Protein 6HOM (pdb70)

Sequence (595 aa):
GPHMLEREKIYQWINELSSPETRENALLELSKKRESVPDLAPMLWHSFGTIAALLQEIVNIYPSINPPTLTAHQSNRVCNALALLQCCVASHPETRSAFLAAHIPLFLYPFLHTVSKTRPFEYLRLTSLGVIGALVKTDEQEVINFLLTTEIIPLCLRIMESGSELSKTVATFILQKILLDDTGLAYICQTYERFSHVAMILGKMVLQLSKEPSARLLKHVVRCYLRLSDNPRAREALRQCLPDQLKDTTFAQVLKDDTTTKRWLAQLVKNLQEDDLGFDPFVETQKGLAELMENEVVQHMLEREKIYQWINELSSPETRENALLELSKKRESVPDLAPMLWHSFGTIAALLQEIVNIYPSINPPTLTAHQSNRVCNALALLQCCVASHPETRSAFLAAHIPLFLYPFLHTVSKTRPFEYLRLTSLGVIGALVKTDEQEVINFLLTTEIIPLCLRIMESGSELSKTVATFILQKILLDDTGLAYICQTYERFSHVAMILGKMVLQLSKEPSARLLKHVVRCYLRLSDNPRAREALRQCLPDQLKDTTFAQVLKDDTTTKRWLAQLVKNLQEDDDLGFDPFVETQKGLAELMENEVVQ

Organism: Homo sapiens (NCBI:txid9606)

Secondary structure (DSSP, 8-state):
-HHHHHHHHHHHHHHHTTSTTTHHHHHHHHHHTTTT-TTHHHHHHHSHHHHHHHHHHHHTTGGGTTTT---HHHHHHHHHHHHHHHHHHH-TTTHHHHHHTTGGGGGHHHHH----SHHHHHHHHHHHHHHHHHHHT--HHHHHHHHTTTHHHHHHHHHHHS-HHHHHHHHHHHHHHHHSHHHHHHHTSSHHHHHHHHHHHHHHHHHHHHS--HHHHHHHHHHHHHHTTSHHHHHHHHHH--HHHHSSTTTTTTSS-HHHHHHHHHHHHHHH-/---SS-HHHHHHHHHHHHHHTT---/-HHHHHHHHHHHHGGGSTTTHHHHHHHHHHTTTT-TTHHHHHHHSTTHHHHHHHHHHTTHHHHTTT---HHHHHHHHHHHHHHHHHHH-TTTHHHHHHTTGGGGGHHHHH----SHHHHHHHHHHHHHHHHHHTT--HHHHHHHHHTTHHHHHHHHHHHS-HHHHHHHHHHHHHHHHSHHHHHHHTSSHHHHHHHHHHHHHHHHHHHHS--HHHHHHHHHHHHHHTTSHHHHHHHHHHS-GGGTSSTTTTTTSS-HHHHHHHHHHHHHHH-/----SS-HHHHHHHHHHHHHHT-S--

GO terms:
  GO:0030014 CCR4-NOT complex (C, IDA)
  GO:0033147 negative regulation of intracellular estrogen receptor signaling pathway (P, IMP)
  GO:0005515 protein binding (F, IPI)
  GO:0007548 sex differentiation (P, TAS)
  GO:0005829 cytosol (C, TAS)
  GO:0042803 protein homodimerization activity (F, IDA)
  GO:0019904 protein domain specific binding (F, IPI)
  GO:0003713 transcription coactivator activity (F, IDA)
  GO:0032991 protein-containing complex (C, IDA)
  GO:0016020 membrane (C, HDA)
  GO:0045742 positive regulation of epidermal growth factor receptor signaling pathway (P, IMP)
  GO:0033138 positive regulation of peptidyl-serine phosphorylation (P, IMP)
  GO:0005154 epidermal growth factor receptor binding (F, IPI)
  GO:0019900 kinase binding (F, IPI)

Structure (mmCIF, N/CA/C/O backbone):
data_6HOM
#
_entry.id   6HOM
#
_cell.length_a   83.920
_cell.length_b   109.640
_cell.length_c   69.680
_cell.angle_alpha   90.00
_cell.angle_beta   90.00
_cell.angle_gamma   90.00
#
_symmetry.space_group_name_H-M   'P 21 21 2'
#
loop_
_entity.id
_entity.type
_entity.pdbx_description
1 polymer 'CCR4-NOT transcription complex subunit 9'
2 polymer 'CCR4-NOT transcription complex subunit 4, isoform L'
3 non-polymer 'SULFATE ION'
4 non-polymer 2-AMINO-2-HYDROXYMETHYL-PROPANE-1,3-DIOL
5 non-polymer GLYCEROL
6 water water
#
loop_
_atom_site.group_PDB
_atom_site.id
_atom_site.type_symbol
_atom_site.label_atom_id
_atom_site.label_alt_id
_atom_site.label_comp_id
_atom_site.label_asym_id
_atom_site.label_entity_id
_atom_site.label_seq_id
_atom_site.pdbx_PDB_ins_code
_atom_site.Cartn_x
_atom_site.Cartn_y
_atom_site.Cartn_z
_atom_site.occupancy
_atom_site.B_iso_or_equiv
_atom_site.auth_seq_id
_atom_site.auth_comp_id
_atom_site.auth_asym_id
_atom_site.auth_atom_id
_atom_site.pdbx_PDB_model_num
ATOM 1 N N . GLY A 1 1 ? 2.503 47.920 42.605 1.00 102.25 13 GLY A N 1
ATOM 2 C CA . GLY A 1 1 ? 1.092 47.605 42.726 1.00 103.48 13 GLY A CA 1
ATOM 3 C C . GLY A 1 1 ? 0.692 46.330 42.009 1.00 106.11 13 GLY A C 1
ATOM 4 O O . GLY A 1 1 ? 1.261 45.269 42.263 1.00 103.08 13 GLY A O 1
ATOM 5 N N . PRO A 1 2 ? -0.290 46.432 41.109 1.00 109.71 14 PRO A N 1
ATOM 6 C CA . PRO A 1 2 ? -0.733 45.230 40.381 1.00 104.90 14 PRO A CA 1
ATOM 7 C C . PRO A 1 2 ? 0.338 44.650 39.476 1.00 93.77 14 PRO A C 1
ATOM 8 O O . PRO A 1 2 ? 0.435 43.424 39.347 1.00 82.25 14 PRO A O 1
ATOM 12 N N . HIS A 1 3 ? 1.141 45.503 38.834 1.00 92.59 15 HIS A N 1
ATOM 13 C CA . HIS A 1 3 ? 2.264 45.014 38.040 1.00 80.10 15 HIS A CA 1
ATOM 14 C C . HIS A 1 3 ? 3.226 44.198 38.896 1.00 67.95 15 HIS A C 1
ATOM 15 O O . HIS A 1 3 ? 3.768 43.184 38.443 1.00 62.03 15 HIS A O 1
ATOM 22 N N . MET A 1 4 ? 3.450 44.631 40.137 1.00 83.52 16 MET A N 1
ATOM 23 C CA . MET A 1 4 ? 4.331 43.899 41.041 1.00 79.26 16 MET A CA 1
ATOM 24 C C . MET A 1 4 ? 3.717 42.570 41.469 1.00 71.43 16 MET A C 1
ATOM 25 O O . MET A 1 4 ? 4.380 41.527 41.428 1.00 53.20 16 MET A O 1
ATOM 30 N N . LEU A 1 5 ? 2.448 42.591 41.891 1.00 73.48 17 LEU A N 1
ATOM 31 C CA . LEU A 1 5 ? 1.790 41.373 42.359 1.00 70.19 17 LEU A CA 1
ATOM 32 C C . LEU A 1 5 ? 1.689 40.313 41.269 1.00 60.48 17 LEU A C 1
ATOM 33 O O . LEU A 1 5 ? 1.716 39.114 41.569 1.00 63.57 17 LEU A O 1
ATOM 38 N N . GLU A 1 6 ? 1.576 40.727 40.007 1.00 57.26 18 GLU A N 1
ATOM 39 C CA . GLU A 1 6 ? 1.516 39.753 38.923 1.00 57.76 18 GLU A CA 1
ATOM 40 C C . GLU A 1 6 ? 2.876 39.105 38.706 1.00 57.82 18 GLU A C 1
ATOM 41 O O . GLU A 1 6 ? 2.962 37.899 38.447 1.00 53.57 18 GLU A O 1
ATOM 47 N N . ARG A 1 7 ? 3.948 39.891 38.812 1.00 61.59 19 ARG A N 1
ATOM 48 C CA . ARG A 1 7 ? 5.285 39.350 38.602 1.00 54.46 19 ARG A CA 1
ATOM 49 C C . ARG A 1 7 ? 5.674 38.410 39.735 1.00 56.24 19 ARG A C 1
ATOM 50 O O . ARG A 1 7 ? 6.361 37.407 39.510 1.00 63.44 19 ARG A O 1
ATOM 58 N N . GLU A 1 8 ? 5.247 38.723 40.961 1.00 60.89 20 GLU A N 1
ATOM 59 C CA . GLU A 1 8 ? 5.516 37.839 42.091 1.00 50.03 20 GLU A CA 1
ATOM 60 C C . GLU A 1 8 ? 4.750 36.527 41.963 1.00 54.05 20 GLU A C 1
ATOM 61 O O . GLU A 1 8 ? 5.247 35.469 42.366 1.00 55.11 20 GLU A O 1
ATOM 67 N N . LYS A 1 9 ? 3.537 36.577 41.405 1.00 56.41 21 LYS A N 1
ATOM 68 C CA . LYS A 1 9 ? 2.765 35.357 41.186 1.00 61.40 21 LYS A CA 1
ATOM 69 C C . LYS A 1 9 ? 3.375 34.485 40.096 1.00 57.61 21 LYS A C 1
ATOM 70 O O . LYS A 1 9 ? 3.290 33.254 40.171 1.00 47.36 21 LYS A O 1
ATOM 76 N N . ILE A 1 10 ? 3.985 35.097 39.079 1.00 64.52 22 ILE A N 1
ATOM 77 C CA . ILE A 1 10 ? 4.615 34.315 38.019 1.00 54.76 22 ILE A CA 1
ATOM 78 C C . ILE A 1 10 ? 5.823 33.561 38.557 1.00 45.43 22 ILE A C 1
ATOM 79 O O . ILE A 1 10 ? 6.025 32.382 38.242 1.00 50.28 22 ILE A O 1
ATOM 84 N N . TYR A 1 11 ? 6.644 34.223 39.377 1.00 49.98 23 TYR A N 1
ATOM 85 C CA . TYR A 1 11 ? 7.767 33.533 40.005 1.00 57.43 23 TYR A CA 1
ATOM 86 C C . TYR A 1 11 ? 7.285 32.365 40.856 1.00 55.67 23 TYR A C 1
ATOM 87 O O . TYR A 1 11 ? 7.925 31.308 40.895 1.00 55.10 23 TYR A O 1
ATOM 96 N N . GLN A 1 12 ? 6.153 32.539 41.544 1.00 51.46 24 GLN A N 1
ATOM 97 C CA . GLN A 1 12 ? 5.581 31.448 42.326 1.00 46.27 24 GLN A CA 1
ATOM 98 C C . GLN A 1 12 ? 5.132 30.300 41.430 1.00 41.25 24 GLN A C 1
ATO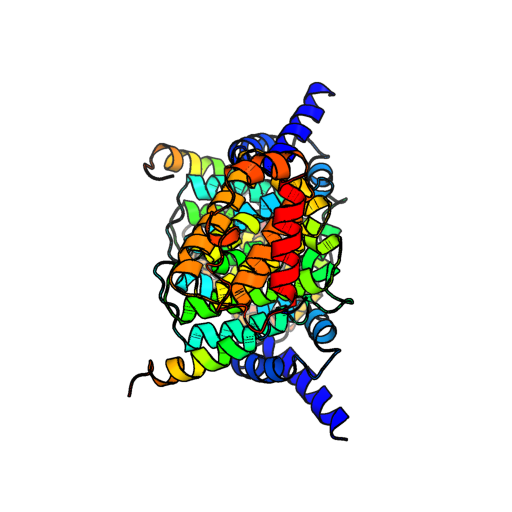M 99 O O . GLN A 1 12 ? 5.358 29.128 41.753 1.00 50.96 24 GLN A O 1
ATOM 105 N N . TRP A 1 13 ? 4.493 30.617 40.302 1.00 42.85 25 TRP A N 1
ATOM 106 C CA . TRP A 1 13 ? 4.047 29.575 39.381 1.00 41.06 25 TRP A CA 1
ATOM 107 C C . TRP A 1 13 ? 5.227 28.843 38.752 1.00 44.38 25 TRP A C 1
ATOM 108 O O . TRP A 1 13 ? 5.168 27.626 38.542 1.00 44.68 25 TRP A O 1
ATOM 119 N N . ILE A 1 14 ? 6.303 29.568 38.439 1.00 45.01 26 ILE A N 1
ATOM 120 C CA . ILE A 1 14 ? 7.481 28.938 37.848 1.00 53.65 26 ILE A CA 1
ATOM 121 C C . ILE A 1 14 ? 8.098 27.935 38.816 1.00 43.30 26 ILE A C 1
ATOM 122 O O . ILE A 1 14 ? 8.488 26.829 38.422 1.00 42.36 26 ILE A O 1
ATOM 127 N N . ASN A 1 15 ? 8.202 28.303 40.097 1.00 43.36 27 ASN A N 1
ATOM 128 C CA . ASN A 1 15 ? 8.706 27.360 41.092 1.00 39.89 27 ASN A CA 1
ATOM 129 C C . ASN A 1 15 ? 7.752 26.190 41.289 1.00 51.32 27 ASN A C 1
ATOM 130 O O . ASN A 1 15 ? 8.196 25.068 41.556 1.00 46.71 27 ASN A O 1
ATOM 135 N N . GLU A 1 16 ? 6.447 26.430 41.159 1.00 43.49 28 GLU A N 1
ATOM 136 C CA . GLU A 1 16 ? 5.461 25.362 41.258 1.00 43.77 28 GLU A CA 1
ATOM 137 C C . GLU A 1 16 ? 5.526 24.381 40.095 1.00 40.46 28 GLU A C 1
ATOM 138 O O . GLU A 1 16 ? 4.904 23.316 40.173 1.00 45.60 28 GLU A O 1
ATOM 144 N N . LEU A 1 17 ? 6.264 24.706 39.031 1.00 43.45 29 LEU A N 1
ATOM 145 C CA . LEU A 1 17 ? 6.449 23.750 37.945 1.00 41.25 29 LEU A CA 1
ATOM 146 C C . LEU A 1 17 ? 7.346 22.596 38.370 1.00 44.04 29 LEU A C 1
ATOM 147 O O . LEU A 1 17 ? 7.247 21.497 37.813 1.00 48.49 29 LEU A O 1
ATOM 152 N N . SER A 1 18 ? 8.224 22.825 39.350 1.00 53.00 30 SER A N 1
ATOM 153 C CA . SER A 1 18 ? 9.167 21.798 39.774 1.00 54.50 30 SER A CA 1
ATOM 154 C C . SER A 1 18 ? 8.504 20.697 40.590 1.00 59.23 30 SER A C 1
ATOM 155 O O . SER A 1 18 ? 9.091 19.621 40.743 1.00 72.86 30 SER A O 1
ATOM 158 N N . SER A 1 19 ? 7.301 20.934 41.114 1.00 57.00 31 SER A N 1
ATOM 159 C CA . SER A 1 19 ? 6.608 19.944 41.924 1.00 51.64 31 SER A CA 1
ATOM 160 C C . SER A 1 19 ? 5.466 19.325 41.136 1.00 55.88 31 SER A C 1
ATOM 161 O O . SER A 1 19 ? 4.633 20.059 40.587 1.00 62.09 31 SER A O 1
ATOM 164 N N . PRO A 1 20 ? 5.391 17.994 41.053 1.00 64.67 32 PRO A N 1
ATOM 165 C CA . PRO A 1 20 ? 4.290 17.366 40.303 1.00 56.51 32 PRO A CA 1
ATOM 166 C C . PRO A 1 20 ? 2.920 17.646 40.889 1.00 58.36 32 PRO A C 1
ATOM 167 O O . PRO A 1 20 ? 1.922 17.569 40.162 1.00 54.27 32 PRO A O 1
ATOM 171 N N . GLU A 1 21 ? 2.839 17.968 42.181 1.00 50.32 33 GLU A N 1
ATOM 172 C CA . GLU A 1 21 ? 1.551 18.206 42.818 1.00 50.05 33 GLU A CA 1
ATOM 173 C C . GLU A 1 21 ? 0.948 19.550 42.431 1.00 49.23 33 GLU A C 1
ATOM 174 O O . GLU A 1 21 ? -0.263 19.738 42.587 1.00 56.68 33 GLU A O 1
ATOM 180 N N . THR A 1 22 ? 1.761 20.486 41.935 1.00 54.44 34 THR A N 1
ATOM 181 C CA . THR A 1 22 ? 1.282 21.814 41.572 1.00 57.98 34 THR A CA 1
ATOM 182 C C . THR A 1 22 ? 1.638 22.201 40.140 1.00 50.58 34 THR A C 1
ATOM 183 O O . THR A 1 22 ? 1.407 23.352 39.752 1.00 49.33 34 THR A O 1
ATOM 187 N N . ARG A 1 23 ? 2.187 21.279 39.344 1.00 44.56 35 ARG A N 1
ATOM 188 C CA . ARG A 1 23 ? 2.657 21.650 38.011 1.00 45.27 35 ARG A CA 1
ATOM 189 C C . ARG A 1 23 ? 1.497 21.891 37.050 1.00 45.94 35 ARG A C 1
ATOM 190 O O . ARG A 1 23 ? 1.573 22.781 36.195 1.00 43.39 35 ARG A O 1
ATOM 198 N N . GLU A 1 24 ? 0.418 21.110 37.165 1.00 43.71 36 GLU A N 1
ATOM 199 C CA . GLU A 1 24 ? -0.683 21.236 36.213 1.00 49.32 36 GLU A CA 1
ATOM 200 C C . GLU A 1 24 ? -1.335 22.610 36.300 1.00 50.10 36 GLU A C 1
ATOM 201 O O . GLU A 1 24 ? -1.629 23.234 35.273 1.00 44.86 36 GLU A O 1
ATOM 207 N N . ASN A 1 25 ? -1.569 23.100 37.519 1.00 47.20 37 ASN A N 1
ATOM 208 C CA . ASN A 1 25 ? -2.145 24.431 37.679 1.00 50.83 37 ASN A CA 1
ATOM 209 C C . ASN A 1 25 ? -1.156 25.515 37.263 1.00 52.08 37 ASN A C 1
ATOM 210 O O . ASN A 1 25 ? -1.553 26.542 36.702 1.00 41.91 37 ASN A O 1
ATOM 215 N N . ALA A 1 26 ? 0.135 25.307 37.534 1.00 44.34 38 ALA A N 1
ATOM 216 C CA . ALA A 1 26 ? 1.143 26.279 37.122 1.00 42.65 38 ALA A CA 1
ATOM 217 C C . ALA A 1 26 ? 1.270 26.336 35.603 1.00 38.17 38 ALA A C 1
ATOM 218 O O . ALA A 1 26 ? 1.472 27.415 35.034 1.00 46.33 38 ALA A O 1
ATOM 220 N N . LEU A 1 27 ? 1.158 25.187 34.931 1.00 38.74 39 LEU A N 1
ATOM 221 C CA . LEU A 1 27 ? 1.165 25.181 33.470 1.00 38.54 39 LEU A CA 1
ATOM 222 C C . LEU A 1 27 ? -0.008 25.975 32.911 1.00 43.32 39 LEU A C 1
ATOM 223 O O . LEU A 1 27 ? 0.136 26.698 31.919 1.00 37.68 39 LEU A O 1
ATOM 228 N N . LEU A 1 28 ? -1.178 25.851 33.538 1.00 45.43 40 LEU A N 1
ATOM 229 C CA . LEU A 1 28 ? -2.366 26.543 33.052 1.00 42.29 40 LEU A CA 1
ATOM 230 C C . LEU A 1 28 ? -2.223 28.051 33.195 1.00 46.20 40 LEU A C 1
ATOM 231 O O . LEU A 1 28 ? -2.514 28.806 32.260 1.00 52.16 40 LEU A O 1
ATOM 236 N N . GLU A 1 29 ? -1.769 28.509 34.363 1.00 42.98 41 GLU A N 1
ATOM 237 C CA . GLU A 1 29 ? -1.688 29.943 34.615 1.00 40.67 41 GLU A CA 1
ATOM 238 C C . GLU A 1 29 ? -0.574 30.591 33.802 1.00 43.59 41 GLU A C 1
ATOM 239 O O . GLU A 1 29 ? -0.741 31.703 33.287 1.00 41.44 41 GLU A O 1
ATOM 245 N N . LEU A 1 30 ? 0.570 29.915 33.676 1.00 40.49 42 LEU A N 1
ATOM 246 C CA . LEU A 1 30 ? 1.689 30.499 32.943 1.00 40.69 42 LEU A CA 1
ATOM 247 C C . LEU A 1 30 ? 1.418 30.567 31.446 1.00 37.89 42 LEU A C 1
ATOM 248 O O . LEU A 1 30 ? 1.870 31.506 30.781 1.00 46.45 42 LEU A O 1
ATOM 253 N N . SER A 1 31 ? 0.701 29.584 30.895 1.00 45.19 43 SER A N 1
ATOM 254 C CA . SER A 1 31 ? 0.372 29.619 29.475 1.00 47.15 43 SER A CA 1
ATOM 255 C C . SER A 1 31 ? -0.558 30.775 29.138 1.00 51.20 43 SER A C 1
ATOM 256 O O . SER A 1 31 ? -0.593 31.211 27.982 1.00 48.14 43 SER A O 1
ATOM 259 N N . LYS A 1 32 ? -1.311 31.278 30.119 1.00 51.61 44 LYS A N 1
ATOM 260 C CA . LYS A 1 32 ? -2.129 32.461 29.894 1.00 53.71 44 LYS A CA 1
ATOM 261 C C . LYS A 1 32 ? -1.280 33.717 29.778 1.00 60.49 44 LYS A C 1
ATOM 262 O O . LYS A 1 32 ? -1.724 34.700 29.174 1.00 53.69 44 LYS A O 1
ATOM 268 N N . LYS A 1 33 ? -0.075 33.704 30.341 1.00 53.40 45 LYS A N 1
ATOM 269 C CA . LYS A 1 33 ? 0.816 34.853 30.326 1.00 48.31 45 LYS A CA 1
ATOM 270 C C . LYS A 1 33 ? 1.802 34.808 29.166 1.00 50.18 45 LYS A C 1
ATOM 271 O O . LYS A 1 33 ? 2.770 35.575 29.160 1.00 63.17 45 LYS A O 1
ATOM 277 N N . ARG A 1 34 ? 1.573 33.931 28.184 1.00 47.33 46 ARG A N 1
ATOM 278 C CA . ARG A 1 34 ? 2.543 33.742 27.109 1.00 60.92 46 ARG A CA 1
ATOM 279 C C . ARG A 1 34 ? 2.678 34.991 26.243 1.00 63.51 46 ARG A C 1
ATOM 280 O O . ARG A 1 34 ? 3.776 35.304 25.768 1.00 66.42 46 ARG A O 1
ATOM 288 N N . GLU A 1 35 ? 1.580 35.716 26.023 1.00 61.72 47 GLU A N 1
ATOM 289 C CA . GLU A 1 35 ? 1.606 36.888 25.155 1.00 74.11 47 GLU A CA 1
ATOM 290 C C . GLU A 1 35 ? 1.860 38.185 25.910 1.00 71.29 47 GLU A C 1
ATOM 291 O O . GLU A 1 35 ? 2.482 39.101 25.359 1.00 75.27 47 GLU A O 1
ATOM 297 N N . SER A 1 36 ? 1.401 38.281 27.157 1.00 51.72 48 SER A N 1
ATOM 298 C CA . SER A 1 36 ? 1.443 39.528 27.910 1.00 55.42 48 SER A CA 1
ATOM 299 C C . SER A 1 36 ? 2.738 39.742 28.683 1.00 65.08 48 SER A C 1
ATOM 300 O O . SER A 1 36 ? 2.992 40.868 29.123 1.00 74.49 48 SER A O 1
ATOM 303 N N . VAL A 1 37 ? 3.557 38.713 28.863 1.00 47.84 49 VAL A N 1
ATOM 304 C CA . VAL A 1 37 ? 4.782 38.853 29.646 1.00 48.98 49 VAL A CA 1
ATOM 305 C C . VAL A 1 37 ? 5.979 38.645 28.728 1.00 53.82 49 VAL A C 1
ATOM 306 O O . VAL A 1 37 ? 6.366 37.497 28.462 1.00 60.70 49 VAL A O 1
ATOM 310 N N . PRO A 1 38 ? 6.596 39.720 28.226 1.00 51.16 50 PRO A N 1
ATOM 311 C CA . PRO A 1 38 ? 7.719 39.552 27.291 1.00 58.54 50 PRO A CA 1
ATOM 312 C C . PRO A 1 38 ? 8.952 38.933 27.926 1.00 56.09 50 PRO A C 1
ATOM 313 O O . PRO A 1 38 ? 9.781 38.368 27.203 1.00 50.71 50 PRO A O 1
ATOM 317 N N . ASP A 1 39 ? 9.104 39.023 29.245 1.00 53.76 51 ASP A N 1
ATOM 318 C CA . ASP A 1 39 ? 10.250 38.465 29.950 1.00 52.22 51 ASP A CA 1
ATOM 319 C C . ASP A 1 39 ? 10.016 37.029 30.411 1.00 47.26 51 ASP A C 1
ATOM 320 O O . ASP A 1 39 ? 10.808 36.510 31.204 1.00 49.77 51 ASP A O 1
ATOM 325 N N . LEU A 1 40 ? 8.947 36.381 29.939 1.00 45.40 52 LEU A N 1
ATOM 326 C CA . LEU A 1 40 ? 8.594 35.058 30.447 1.00 46.38 52 LEU A CA 1
ATOM 327 C C . LEU A 1 40 ? 9.627 34.006 30.059 1.00 38.89 52 LEU A C 1
ATOM 328 O O . LEU A 1 40 ? 9.988 33.154 30.880 1.00 34.96 52 LEU A O 1
ATOM 333 N N . ALA A 1 41 ? 10.102 34.039 28.815 1.00 43.01 53 ALA A N 1
ATOM 334 C CA . ALA A 1 41 ? 11.064 33.033 28.367 1.00 43.78 53 ALA A CA 1
ATOM 335 C C . ALA A 1 41 ? 12.364 33.060 29.161 1.00 38.03 53 ALA A C 1
ATOM 336 O O . ALA A 1 41 ? 12.830 31.981 29.567 1.00 44.04 53 ALA A O 1
ATOM 338 N N . PRO A 1 42 ? 13.003 34.210 29.412 1.00 40.74 54 PRO A N 1
ATOM 339 C CA . PRO A 1 42 ? 14.198 34.184 30.271 1.00 37.29 54 PRO A CA 1
ATOM 340 C C . PRO A 1 42 ? 13.912 33.714 31.687 1.00 35.83 54 PRO A C 1
ATOM 341 O O . PRO A 1 42 ? 14.769 33.055 32.290 1.00 46.73 54 PRO A O 1
ATOM 345 N N . MET A 1 43 ? 12.738 34.030 32.243 1.00 39.90 55 MET A N 1
ATOM 346 C CA . MET A 1 43 ? 12.414 33.546 33.583 1.00 42.58 55 MET A CA 1
ATOM 347 C C . MET A 1 43 ? 12.242 32.029 33.603 1.00 44.22 55 MET A C 1
ATOM 348 O O . MET A 1 43 ? 12.606 31.374 34.586 1.00 46.69 55 MET A O 1
ATOM 353 N N . LEU A 1 44 ? 11.692 31.452 32.531 1.00 45.18 56 LEU A N 1
ATOM 354 C CA . LEU A 1 44 ? 11.568 29.997 32.464 1.00 39.36 56 LEU A CA 1
ATOM 355 C C . LEU A 1 44 ? 12.931 29.341 32.285 1.00 42.75 56 LEU A C 1
ATOM 356 O O . LEU A 1 44 ? 13.219 28.307 32.899 1.00 42.66 56 LEU A O 1
ATOM 361 N N . TRP A 1 45 ? 13.780 29.935 31.450 1.00 34.61 57 TRP A N 1
ATOM 362 C CA . TRP A 1 45 ? 15.091 29.393 31.122 1.00 33.17 57 TRP A CA 1
ATOM 363 C C . TRP A 1 45 ? 16.116 29.611 32.228 1.00 42.74 57 TRP A C 1
ATOM 364 O O . TRP A 1 45 ? 17.191 29.003 32.177 1.00 44.33 57 TRP A O 1
ATOM 375 N N . HIS A 1 46 ? 15.812 30.447 33.225 1.00 45.56 58 HIS A N 1
ATOM 376 C CA . HIS A 1 46 ? 16.830 30.842 34.194 1.00 54.30 58 HIS A CA 1
ATOM 377 C C . HIS A 1 46 ? 17.290 29.653 35.029 1.00 64.87 58 HIS A C 1
ATOM 378 O O . HIS A 1 46 ? 18.493 29.462 35.241 1.00 63.16 58 HIS A O 1
ATOM 385 N N . SER A 1 47 ? 16.357 28.838 35.507 1.00 66.07 59 SER A N 1
ATOM 386 C CA . SER A 1 47 ? 16.703 27.579 36.151 1.00 68.95 59 SER A CA 1
ATOM 387 C C . SER A 1 47 ? 16.428 26.456 35.161 1.00 59.10 59 SER A C 1
ATOM 388 O O . SER A 1 47 ? 15.334 26.389 34.591 1.00 54.45 59 SER A O 1
ATOM 391 N N . PHE A 1 48 ? 17.409 25.577 34.948 1.00 59.04 60 PHE A N 1
ATOM 392 C CA . PHE A 1 48 ? 17.153 24.514 33.986 1.00 65.39 60 PHE A CA 1
ATOM 393 C C . PHE A 1 48 ? 16.216 23.453 34.548 1.00 57.86 60 PHE A C 1
ATOM 394 O O . PHE A 1 48 ? 15.621 22.700 33.770 1.00 56.07 60 PHE A O 1
ATOM 402 N N . GLY A 1 49 ? 16.068 23.374 35.873 1.00 46.04 61 GLY A N 1
ATOM 403 C CA . GLY A 1 49 ? 15.081 22.463 36.422 1.00 41.12 61 GLY A CA 1
ATOM 404 C C . GLY A 1 49 ? 13.667 22.816 36.019 1.00 37.81 61 GLY A C 1
ATOM 405 O O . GLY A 1 49 ? 12.784 21.953 36.054 1.00 38.68 61 GLY A O 1
ATOM 406 N N . THR A 1 50 ? 13.435 24.068 35.622 1.00 33.86 62 THR A N 1
ATOM 407 C CA . THR A 1 50 ? 12.131 24.458 35.099 1.00 29.78 62 THR A CA 1
ATOM 408 C C . THR A 1 50 ? 11.917 23.847 33.721 1.00 30.37 62 THR A C 1
ATOM 409 O O . THR A 1 50 ? 10.855 23.282 33.432 1.00 35.69 62 THR A O 1
ATOM 413 N N . ILE A 1 51 ? 12.934 23.951 32.862 1.00 31.14 63 ILE A N 1
ATOM 414 C CA . ILE A 1 51 ? 12.861 23.391 31.516 1.00 35.09 63 ILE A CA 1
ATOM 415 C C . ILE A 1 51 ? 12.749 21.874 31.578 1.00 31.48 63 ILE A C 1
ATOM 416 O O . ILE A 1 51 ? 12.017 21.258 30.794 1.00 32.45 63 ILE A O 1
ATOM 421 N N . ALA A 1 52 ? 13.471 21.248 32.512 1.00 27.11 64 ALA A N 1
ATOM 422 C CA . ALA A 1 52 ? 13.352 19.805 32.695 1.00 32.18 64 ALA A CA 1
ATOM 423 C C . ALA A 1 52 ? 11.941 19.421 33.122 1.00 31.67 64 ALA A C 1
ATOM 424 O O . ALA A 1 52 ? 11.422 18.375 32.714 1.00 39.38 64 ALA A O 1
ATOM 426 N N . ALA A 1 53 ? 11.305 20.259 33.945 1.00 37.34 65 ALA A N 1
ATOM 427 C CA . ALA A 1 53 ? 9.933 19.990 34.363 1.00 36.51 65 ALA A CA 1
ATOM 428 C C . ALA A 1 53 ? 8.968 20.112 33.191 1.00 35.09 65 ALA A C 1
ATOM 429 O O . ALA A 1 53 ? 8.020 19.327 33.076 1.00 35.13 65 ALA A O 1
ATOM 431 N N . LEU A 1 54 ? 9.191 21.094 32.313 1.00 35.63 66 LEU A N 1
ATOM 432 C CA . LEU A 1 54 ? 8.362 21.221 31.119 1.00 33.15 66 LEU A CA 1
ATOM 433 C C . LEU A 1 54 ? 8.542 20.025 30.196 1.00 31.97 66 LEU A C 1
ATOM 434 O O . LEU A 1 54 ? 7.566 19.504 29.643 1.00 37.94 66 LEU A O 1
ATOM 439 N N . LEU A 1 55 ? 9.785 19.575 30.017 1.00 34.68 67 LEU A N 1
ATOM 440 C CA . LEU A 1 55 ? 10.043 18.422 29.163 1.00 28.84 67 LEU A CA 1
ATOM 441 C C . LEU A 1 55 ? 9.489 17.139 29.765 1.00 33.85 67 LEU A C 1
ATOM 442 O O . LEU A 1 55 ? 9.164 16.201 29.026 1.00 34.25 67 LEU A O 1
ATOM 447 N N . GLN A 1 56 ? 9.385 17.070 31.095 1.00 34.26 68 GLN A N 1
ATOM 448 C CA . GLN A 1 56 ? 8.811 15.884 31.720 1.00 36.93 68 GLN A CA 1
ATOM 449 C C . GLN A 1 56 ? 7.351 15.716 31.318 1.00 38.57 68 GLN A C 1
ATOM 450 O O . GLN A 1 56 ? 6.877 14.591 31.120 1.00 35.81 68 GLN A O 1
ATOM 456 N N . GLU A 1 57 ? 6.620 16.828 31.202 1.00 32.48 69 GLU A N 1
ATOM 457 C CA . GLU A 1 57 ? 5.252 16.768 30.695 1.00 45.57 69 GLU A CA 1
ATOM 458 C C . GLU A 1 57 ? 5.227 16.238 29.269 1.00 45.35 69 GLU A C 1
ATOM 459 O O . GLU A 1 57 ? 4.320 15.488 28.889 1.00 37.53 69 GLU A O 1
ATOM 465 N N . ILE A 1 58 ? 6.220 16.621 28.464 1.00 33.60 70 ILE A N 1
ATOM 466 C CA . ILE A 1 58 ? 6.305 16.138 27.090 1.00 35.52 70 ILE A CA 1
ATOM 467 C C . ILE A 1 58 ? 6.559 14.635 27.074 1.00 38.33 70 ILE A C 1
ATOM 468 O O . ILE A 1 58 ? 5.868 13.876 26.383 1.00 40.13 70 ILE A O 1
ATOM 473 N N . VAL A 1 59 ? 7.556 14.188 27.843 1.00 29.20 71 VAL A N 1
ATOM 474 C CA . VAL A 1 59 ? 7.956 12.784 27.857 1.00 32.19 71 VAL A CA 1
ATOM 475 C C . VAL A 1 59 ? 6.837 1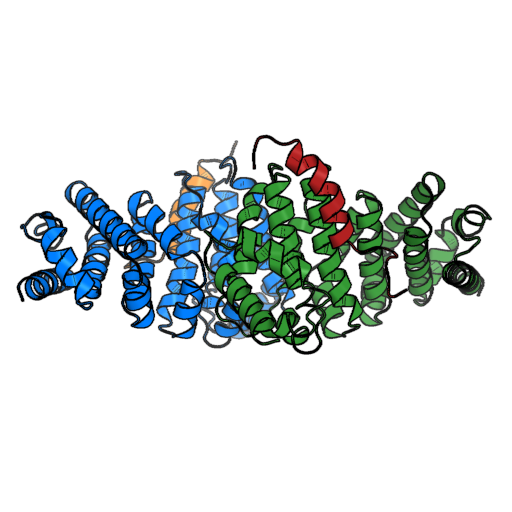1.897 28.388 1.00 29.81 71 VAL A C 1
ATOM 476 O O . VAL A 1 59 ? 6.683 10.749 27.952 1.00 35.43 71 VAL A O 1
ATOM 480 N N . ASN A 1 60 ? 6.026 12.414 29.315 1.00 34.42 72 ASN A N 1
ATOM 481 C CA . ASN A 1 60 ? 4.949 11.630 29.912 1.00 36.48 72 ASN A CA 1
ATOM 482 C C . ASN A 1 60 ? 3.882 11.212 28.903 1.00 30.26 72 ASN A C 1
ATOM 483 O O . ASN A 1 60 ? 3.055 10.353 29.227 1.00 40.51 72 ASN A O 1
ATOM 488 N N . ILE A 1 61 ? 3.875 11.790 27.698 1.00 33.48 73 ILE A N 1
ATOM 489 C CA . ILE A 1 61 ? 2.868 11.460 26.692 1.00 46.46 73 ILE A CA 1
ATOM 490 C C . ILE A 1 61 ? 3.381 10.459 25.660 1.00 43.91 73 ILE A C 1
ATOM 491 O O . ILE A 1 61 ? 2.569 9.857 24.937 1.00 44.13 73 ILE A O 1
ATOM 496 N N . TYR A 1 62 ? 4.684 10.188 25.638 1.00 39.08 74 TYR A N 1
ATOM 497 C CA . TYR A 1 62 ? 5.233 9.175 24.740 1.00 33.97 74 TYR A CA 1
ATOM 498 C C . TYR A 1 62 ? 4.525 7.823 24.827 1.00 35.94 74 TYR A C 1
ATOM 499 O O . TYR A 1 62 ? 4.268 7.226 23.767 1.00 39.65 74 TYR A O 1
ATOM 508 N N . PRO A 1 63 ? 4.182 7.289 26.008 1.00 37.08 75 PRO A N 1
ATOM 509 C CA . PRO A 1 63 ? 3.472 5.998 26.051 1.00 30.35 75 PRO A CA 1
ATOM 510 C C . PRO A 1 63 ? 2.084 6.029 25.435 1.00 41.45 75 PRO A C 1
ATOM 511 O O . PRO A 1 63 ? 1.498 4.958 25.232 1.00 42.81 75 PRO A O 1
ATOM 515 N N . SER A 1 64 ? 1.536 7.205 25.149 1.00 42.05 76 SER A N 1
ATOM 516 C CA . SER A 1 64 ? 0.204 7.336 24.576 1.00 47.16 76 SER A CA 1
ATOM 517 C C . SER A 1 64 ? 0.213 7.285 23.053 1.00 48.94 76 SER A C 1
ATOM 518 O O . SER A 1 64 ? -0.855 7.384 22.439 1.00 46.17 76 SER A O 1
ATOM 521 N N . ILE A 1 65 ? 1.384 7.127 22.433 1.00 40.56 77 ILE A N 1
ATOM 522 C CA . ILE A 1 65 ? 1.486 7.183 20.977 1.00 37.15 77 ILE A CA 1
ATOM 523 C C . ILE A 1 65 ? 1.120 5.852 20.331 1.00 40.98 77 ILE A C 1
ATOM 524 O O . ILE A 1 65 ? 0.472 5.823 19.278 1.00 50.09 77 ILE A O 1
ATOM 529 N N . ASN A 1 66 ? 1.488 4.735 20.946 1.00 39.51 78 ASN A N 1
ATOM 530 C CA . ASN A 1 66 ? 1.227 3.418 20.365 1.00 50.74 78 ASN A CA 1
ATOM 531 C C . ASN A 1 66 ? 0.614 2.485 21.396 1.00 49.81 78 ASN A C 1
ATOM 532 O O . ASN A 1 66 ? 1.312 2.078 22.347 1.00 60.95 78 ASN A O 1
ATOM 537 N N . PRO A 1 67 ? -0.670 2.121 21.262 1.00 62.65 79 PRO A N 1
ATOM 538 C CA . PRO A 1 67 ? -1.607 2.646 20.265 1.00 60.03 79 PRO A CA 1
ATOM 539 C C . PRO A 1 67 ? -2.079 4.042 20.670 1.00 53.81 79 PRO A C 1
ATOM 540 O O . PRO A 1 67 ? -1.899 4.408 21.830 1.00 45.59 79 PRO A O 1
ATOM 544 N N . PRO A 1 68 ? -2.643 4.818 19.738 1.00 47.39 80 PRO A N 1
ATOM 545 C CA . PRO A 1 68 ? -3.058 6.183 20.087 1.00 50.31 80 PRO A CA 1
ATOM 546 C C . PRO A 1 68 ? -4.152 6.174 21.145 1.00 55.54 80 PRO A C 1
ATOM 547 O O . PRO A 1 68 ? -5.322 5.912 20.848 1.00 60.77 80 PRO A O 1
ATOM 551 N N . THR A 1 69 ? -3.769 6.459 22.391 1.00 53.84 81 THR A N 1
ATOM 552 C CA . THR A 1 69 ? -4.695 6.491 23.518 1.00 53.89 81 THR A CA 1
ATOM 553 C C . THR A 1 69 ? -4.811 7.872 24.152 1.00 47.06 81 THR A C 1
ATOM 554 O O . THR A 1 69 ? -5.459 8.009 25.198 1.00 43.56 81 THR A O 1
ATOM 558 N N . LEU A 1 70 ? -4.194 8.891 23.557 1.00 37.55 82 LEU A N 1
ATOM 559 C CA . LEU A 1 70 ? -4.202 10.233 24.129 1.00 42.89 82 LEU A CA 1
ATOM 560 C C . LEU A 1 70 ? -5.622 10.782 24.220 1.00 48.62 82 LEU A C 1
ATOM 561 O O . LEU A 1 70 ? -6.369 10.774 23.237 1.00 43.47 82 LEU A O 1
ATOM 566 N N . THR A 1 71 ? -5.993 11.256 25.407 1.00 39.62 83 THR A N 1
ATOM 567 C CA . THR A 1 71 ? -7.291 11.880 25.610 1.00 45.53 83 THR A CA 1
ATOM 568 C C . THR A 1 71 ? -7.184 13.394 25.423 1.00 50.91 83 THR A C 1
ATOM 569 O O . THR A 1 71 ? -6.094 13.959 25.302 1.00 41.59 83 THR A O 1
ATOM 573 N N . ALA A 1 72 ? -8.344 14.056 25.397 1.00 44.33 84 ALA A N 1
ATOM 574 C CA . ALA A 1 72 ? -8.360 15.505 25.220 1.00 46.60 84 ALA A CA 1
ATOM 575 C C . ALA A 1 72 ? -7.776 16.220 26.433 1.00 44.84 84 ALA A C 1
ATOM 576 O O . ALA A 1 72 ? -7.093 17.241 26.288 1.00 40.97 84 ALA A O 1
ATOM 578 N N . HIS A 1 73 ? -8.037 15.704 27.636 1.00 42.28 85 HIS A N 1
ATOM 579 C CA . HIS A 1 73 ? -7.472 16.307 28.839 1.00 47.99 85 HIS A CA 1
ATOM 580 C C . HIS A 1 73 ? -5.957 16.159 28.874 1.00 45.23 85 HIS A C 1
ATOM 581 O O . HIS A 1 73 ? -5.243 17.100 29.240 1.00 40.29 85 HIS A O 1
ATOM 588 N N . GLN A 1 74 ? -5.451 14.980 28.506 1.00 48.58 86 GLN A N 1
ATOM 589 C CA . GLN A 1 74 ? -4.009 14.765 28.469 1.00 37.26 86 GLN A CA 1
ATOM 590 C C . GLN A 1 74 ? -3.349 15.649 27.418 1.00 42.42 86 GLN A C 1
ATOM 591 O O . GLN A 1 74 ? -2.271 16.208 27.654 1.00 35.49 86 GLN A O 1
ATOM 597 N N . SER A 1 75 ? -3.986 15.788 26.254 1.00 38.79 87 SER A N 1
ATOM 598 C CA . SER A 1 75 ? -3.423 16.610 25.187 1.00 36.34 87 SER A CA 1
ATOM 599 C C . SER A 1 75 ? -3.404 18.083 25.574 1.00 43.87 87 SER A C 1
ATOM 600 O O . SER A 1 75 ? -2.434 18.793 25.286 1.00 33.29 87 SER A O 1
ATOM 603 N N . ASN A 1 76 ? -4.475 18.560 26.213 1.00 38.44 88 ASN A N 1
ATOM 604 C CA . ASN A 1 76 ? -4.561 19.966 26.595 1.00 43.13 88 ASN A CA 1
ATOM 605 C C . ASN A 1 76 ? -3.469 20.349 27.586 1.00 38.09 88 ASN A C 1
ATOM 606 O O . ASN A 1 76 ? -2.919 21.454 27.517 1.00 41.85 88 ASN A O 1
ATOM 611 N N . ARG A 1 77 ? -3.145 19.452 28.518 1.00 36.23 89 ARG A N 1
ATOM 612 C CA . ARG A 1 77 ? -2.114 19.750 29.509 1.00 32.67 89 ARG A CA 1
ATOM 613 C C . ARG A 1 77 ? -0.739 19.894 28.865 1.00 36.85 89 ARG A C 1
ATOM 614 O O . ARG A 1 77 ? 0.025 20.801 29.216 1.00 36.56 89 ARG A O 1
ATOM 622 N N . VAL A 1 78 ? -0.405 19.010 27.924 1.00 37.45 90 VAL A N 1
ATOM 623 C CA . VAL A 1 78 ? 0.902 19.065 27.278 1.00 35.24 90 VAL A CA 1
ATOM 624 C C . VAL A 1 78 ? 0.988 20.220 26.288 1.00 39.47 90 VAL A C 1
ATOM 625 O O . VAL A 1 78 ? 2.052 20.834 26.132 1.00 30.73 90 VAL A O 1
ATOM 629 N N . CYS A 1 79 ? -0.119 20.552 25.621 1.00 33.42 91 CYS A N 1
ATOM 630 C CA . CYS A 1 79 ? -0.114 21.707 24.730 1.00 32.56 91 CYS A CA 1
ATOM 631 C C . CYS A 1 79 ? 0.162 22.994 25.496 1.00 33.27 91 CYS A C 1
ATOM 632 O O . CYS A 1 79 ? 0.747 23.933 24.942 1.00 35.11 91 CYS A O 1
ATOM 635 N N . ASN A 1 80 ? -0.252 23.059 26.764 1.00 32.16 92 ASN A N 1
ATOM 636 C CA . ASN A 1 80 ? 0.119 24.195 27.602 1.00 37.19 92 ASN A CA 1
ATOM 637 C C . ASN A 1 80 ? 1.625 24.238 27.823 1.00 34.61 92 ASN A C 1
ATOM 638 O O . ASN A 1 80 ? 2.231 25.316 27.810 1.00 34.23 92 ASN A O 1
ATOM 643 N N . ALA A 1 81 ? 2.247 23.073 28.023 1.00 28.00 93 ALA A N 1
ATOM 644 C CA . ALA A 1 81 ? 3.699 23.021 28.155 1.00 34.93 93 ALA A CA 1
ATOM 645 C C . ALA A 1 81 ? 4.383 23.392 26.846 1.00 33.34 93 ALA A C 1
ATOM 646 O O . ALA A 1 81 ? 5.425 24.058 26.849 1.00 34.68 93 ALA A O 1
ATOM 648 N N . LEU A 1 82 ? 3.814 22.964 25.717 1.00 31.76 94 LEU A N 1
ATOM 649 C CA . LEU A 1 82 ? 4.362 23.348 24.421 1.00 32.29 94 LEU A CA 1
ATOM 650 C C . LEU A 1 82 ? 4.261 24.850 24.198 1.00 34.88 94 LEU A C 1
ATOM 651 O O . LEU A 1 82 ? 5.145 25.446 23.571 1.00 33.30 94 LEU A O 1
ATOM 656 N N . ALA A 1 83 ? 3.193 25.477 24.697 1.00 31.00 95 ALA A N 1
ATOM 657 C CA . ALA A 1 83 ? 3.054 26.922 24.557 1.00 33.36 95 ALA A CA 1
ATOM 658 C C . ALA A 1 83 ? 4.142 27.659 25.328 1.00 35.80 95 ALA A C 1
ATOM 659 O O . ALA A 1 83 ? 4.635 28.699 24.876 1.00 34.17 95 ALA A O 1
ATOM 661 N N . LEU A 1 84 ? 4.532 27.136 26.494 1.00 35.18 96 LEU A N 1
ATOM 662 C CA . LEU A 1 84 ? 5.630 27.743 27.238 1.00 33.44 96 LEU A CA 1
ATOM 663 C C . LEU A 1 84 ? 6.969 27.499 26.555 1.00 36.37 96 LEU A C 1
ATOM 664 O O . LEU A 1 84 ? 7.851 28.364 26.599 1.00 33.47 96 LEU A O 1
ATOM 669 N N . LEU A 1 85 ? 7.144 26.330 25.932 1.00 31.50 97 LEU A N 1
ATOM 670 C CA . LEU A 1 85 ? 8.362 26.082 25.169 1.00 38.08 97 LEU A CA 1
ATOM 671 C C . LEU A 1 85 ? 8.421 26.957 23.925 1.00 33.14 97 LEU A C 1
ATOM 672 O O . LEU A 1 85 ? 9.511 27.360 23.502 1.00 34.22 97 LEU A O 1
ATOM 677 N N . GLN A 1 86 ? 7.264 27.253 23.327 1.00 27.99 98 GLN A N 1
ATOM 678 C CA . GLN A 1 86 ? 7.224 28.172 22.195 1.00 36.30 98 GLN A CA 1
ATOM 679 C C . GLN A 1 86 ? 7.696 29.560 22.607 1.00 41.72 98 GLN A C 1
ATOM 680 O O . GLN A 1 86 ? 8.362 30.255 21.831 1.00 34.55 98 GLN A O 1
ATOM 686 N N . CYS A 1 87 ? 7.357 29.978 23.828 1.00 32.55 99 CYS A N 1
ATOM 687 C CA A CYS A 1 87 ? 7.842 31.251 24.350 0.50 32.82 99 CYS A CA 1
ATOM 688 C CA B CYS A 1 87 ? 7.845 31.257 24.332 0.50 32.76 99 CYS A CA 1
ATOM 689 C C . CYS A 1 87 ? 9.366 31.283 24.383 1.00 32.64 99 CYS A C 1
ATOM 690 O O . CYS A 1 87 ? 9.991 32.273 23.986 1.00 39.14 99 CYS A O 1
ATOM 695 N N . VAL A 1 88 ? 9.980 30.198 24.859 1.00 32.18 100 VAL A N 1
ATOM 696 C CA . VAL A 1 88 ? 11.435 30.122 24.909 1.00 33.07 100 VAL A CA 1
ATOM 697 C C . VAL A 1 88 ? 12.022 30.048 23.505 1.00 34.87 100 VAL A C 1
ATOM 698 O O . VAL A 1 88 ? 13.106 30.586 23.249 1.00 41.84 100 VAL A O 1
ATOM 702 N N . ALA A 1 89 ? 11.321 29.396 22.575 1.00 30.37 101 ALA A N 1
ATOM 703 C CA . ALA A 1 89 ? 11.858 29.206 21.231 1.00 33.42 101 ALA A CA 1
ATOM 704 C C . ALA A 1 89 ? 11.917 30.505 20.432 1.00 38.63 101 ALA A C 1
ATOM 705 O O . ALA A 1 89 ? 12.765 30.641 19.543 1.00 39.86 101 ALA A O 1
ATOM 707 N N . SER A 1 90 ? 11.045 31.467 20.728 1.00 33.71 102 SER A N 1
ATOM 708 C CA . SER A 1 90 ? 10.937 32.674 19.917 1.00 40.53 102 SER A CA 1
ATOM 709 C C . SER A 1 90 ? 11.614 33.887 20.541 1.00 40.36 102 SER A C 1
ATOM 710 O O . SER A 1 90 ? 11.826 34.882 19.840 1.00 42.95 102 SER A O 1
ATOM 713 N N . HIS A 1 91 ? 11.952 33.835 21.824 1.00 31.96 103 HIS A N 1
ATOM 714 C CA . HIS A 1 91 ? 12.589 34.977 22.468 1.00 42.43 103 HIS A CA 1
ATOM 715 C C . HIS A 1 91 ? 14.048 35.063 22.034 1.00 36.95 103 HIS A C 1
ATOM 716 O O . HIS A 1 91 ? 14.761 34.055 22.075 1.00 36.11 103 HIS A O 1
ATOM 723 N N . PRO A 1 92 ? 14.522 36.235 21.611 1.00 32.39 104 PRO A N 1
ATOM 724 C CA . PRO A 1 92 ? 15.906 36.334 21.116 1.00 44.55 104 PRO A CA 1
ATOM 725 C C . PRO A 1 92 ? 16.961 36.056 22.174 1.00 43.60 104 PRO A C 1
ATOM 726 O O . PRO A 1 92 ? 18.099 35.725 21.817 1.00 39.31 104 PRO A O 1
ATOM 730 N N . GLU A 1 93 ? 16.630 36.186 23.460 1.00 35.78 105 GLU A N 1
ATOM 731 C CA . GLU A 1 93 ? 17.596 35.914 24.517 1.00 44.92 105 GLU A CA 1
ATOM 732 C C . GLU A 1 93 ? 17.775 34.423 24.782 1.00 38.55 105 GLU A C 1
ATOM 733 O O . GLU A 1 93 ? 18.831 34.017 25.280 1.00 41.62 105 GLU A O 1
ATOM 739 N N . THR A 1 94 ? 16.781 33.599 24.450 1.00 29.99 106 THR A N 1
ATOM 740 C CA . THR A 1 94 ? 16.813 32.175 24.752 1.00 33.20 106 THR A CA 1
ATOM 741 C C . THR A 1 94 ? 16.755 31.279 23.523 1.00 36.37 106 THR A C 1
ATOM 742 O O . THR A 1 94 ? 16.880 30.058 23.670 1.00 35.34 106 THR A O 1
ATOM 746 N N . ARG A 1 95 ? 16.564 31.840 22.327 1.00 34.07 107 ARG A N 1
ATOM 747 C CA . ARG A 1 95 ? 16.356 31.016 21.140 1.00 33.62 107 ARG A CA 1
ATOM 748 C C . ARG A 1 95 ? 17.589 30.186 20.801 1.00 37.27 107 ARG A C 1
ATOM 749 O O . ARG A 1 95 ? 17.472 29.011 20.432 1.00 34.04 107 ARG A O 1
ATOM 757 N N . SER A 1 96 ? 18.781 30.777 20.919 1.00 32.13 108 SER A N 1
ATOM 758 C CA . SER A 1 96 ? 20.002 30.059 20.561 1.00 34.40 108 SER A CA 1
ATOM 759 C C . SER A 1 96 ? 20.287 28.915 21.528 1.00 32.00 108 SER A C 1
ATOM 760 O O . SER A 1 96 ? 20.635 27.808 21.100 1.00 35.35 108 SER A O 1
ATOM 763 N N . ALA A 1 97 ? 20.155 29.160 22.836 1.00 36.65 109 ALA A N 1
ATOM 764 C CA . ALA A 1 97 ? 20.341 28.086 23.808 1.00 42.88 109 ALA A CA 1
ATOM 765 C C . ALA A 1 97 ? 19.258 27.025 23.672 1.00 33.34 109 ALA A C 1
ATOM 766 O O . ALA A 1 97 ? 19.513 25.839 23.916 1.00 35.88 109 ALA A O 1
ATOM 768 N N . PHE A 1 98 ? 18.049 27.437 23.285 1.00 32.99 110 PHE A N 1
ATOM 769 C CA . PHE A 1 98 ? 16.971 26.490 23.023 1.00 27.85 110 PHE A CA 1
ATOM 770 C C . PHE A 1 98 ? 17.348 25.536 21.895 1.00 33.60 110 PHE A C 1
ATOM 771 O O . PHE A 1 98 ? 17.116 24.325 21.989 1.00 32.49 110 PHE A O 1
ATOM 779 N N . LEU A 1 99 ? 17.941 26.066 20.821 1.00 26.12 111 LEU A N 1
ATOM 780 C CA . LEU A 1 99 ? 18.356 25.224 19.703 1.00 26.20 111 LEU A CA 1
ATOM 781 C C . LEU A 1 99 ? 19.603 24.417 20.044 1.00 39.18 111 LEU A C 1
ATOM 782 O O . LEU A 1 99 ? 19.741 23.267 19.609 1.00 27.22 111 LEU A O 1
ATOM 787 N N . ALA A 1 100 ? 20.530 25.006 20.808 1.00 24.77 112 ALA A N 1
ATOM 788 C CA . ALA A 1 100 ? 21.737 24.281 21.194 1.00 34.38 112 ALA A CA 1
ATOM 789 C C . ALA A 1 100 ? 21.403 23.060 22.037 1.00 33.65 112 ALA A C 1
ATOM 790 O O . ALA A 1 100 ? 22.133 22.064 22.004 1.00 30.38 112 ALA A O 1
ATOM 792 N N . ALA A 1 101 ? 20.314 23.119 22.799 1.00 32.32 113 ALA A N 1
ATOM 793 C CA . ALA A 1 101 ? 19.846 21.979 23.572 1.00 29.72 113 ALA A CA 1
ATOM 794 C C . ALA A 1 101 ? 18.968 21.035 22.761 1.00 37.79 113 ALA A C 1
ATOM 795 O O . ALA A 1 101 ? 18.516 20.020 23.303 1.00 29.58 113 ALA A O 1
ATOM 797 N N . HIS A 1 102 ? 18.713 21.345 21.486 1.00 27.82 114 HIS A N 1
ATOM 798 C CA . HIS A 1 102 ? 17.942 20.473 20.595 1.00 27.61 114 HIS A CA 1
ATOM 799 C C . HIS A 1 102 ? 16.556 20.168 21.158 1.00 26.80 114 HIS A C 1
ATOM 800 O O . HIS A 1 102 ? 16.012 19.083 20.937 1.00 30.11 114 HIS A O 1
ATOM 807 N N . ILE A 1 103 ? 15.983 21.127 21.894 1.00 26.09 115 ILE A N 1
ATOM 808 C CA . ILE A 1 103 ? 14.666 20.909 22.500 1.00 30.25 115 ILE A CA 1
ATOM 809 C C . ILE A 1 103 ? 13.596 20.555 21.475 1.00 32.48 115 ILE A C 1
ATOM 810 O O . ILE A 1 103 ? 12.735 19.718 21.786 1.00 29.94 115 ILE A O 1
ATOM 815 N N . PRO A 1 104 ? 13.566 21.130 20.259 1.00 27.35 116 PRO A N 1
ATOM 816 C CA . PRO A 1 104 ? 12.513 20.736 19.304 1.00 29.13 116 PRO A CA 1
ATOM 817 C C . PRO A 1 104 ? 12.439 19.243 19.024 1.00 28.93 116 PRO A C 1
ATOM 818 O O . PRO A 1 104 ? 11.371 18.753 18.634 1.00 29.79 116 PRO A O 1
ATOM 822 N N . LEU A 1 105 ? 13.536 18.502 19.208 1.00 27.84 117 LEU A N 1
ATOM 823 C CA . LEU A 1 105 ? 13.520 17.067 18.941 1.00 29.28 117 LEU A CA 1
ATOM 824 C C . LEU A 1 105 ? 12.584 16.305 19.870 1.00 29.55 117 LEU A C 1
ATOM 825 O O . LEU A 1 105 ? 12.111 15.225 19.500 1.00 29.22 117 LEU A O 1
ATOM 830 N N . PHE A 1 106 ? 12.304 16.837 21.064 1.00 24.23 118 PHE A N 1
ATOM 831 C CA . PHE A 1 106 ? 11.360 16.178 21.959 1.00 26.41 118 PHE A CA 1
ATOM 832 C C . PHE A 1 106 ? 9.940 16.209 21.412 1.00 30.92 118 PHE A C 1
ATOM 833 O O . PHE A 1 106 ? 9.089 15.443 21.876 1.00 35.80 118 PHE A O 1
ATOM 841 N N . LEU A 1 107 ? 9.672 17.081 20.443 1.00 29.62 119 LEU A N 1
ATOM 842 C CA . LEU A 1 107 ? 8.366 17.195 19.812 1.00 28.75 119 LEU A CA 1
ATOM 843 C C . LEU A 1 107 ? 8.229 16.310 18.583 1.00 25.56 119 LEU A C 1
ATOM 844 O O . LEU A 1 107 ? 7.104 16.080 18.125 1.00 33.85 119 LEU A O 1
ATOM 849 N N . TYR A 1 108 ? 9.341 15.811 18.045 1.00 26.73 120 TYR A N 1
ATOM 850 C CA . TYR A 1 108 ? 9.285 15.050 16.800 1.00 32.28 120 TYR A CA 1
ATOM 851 C C . TYR A 1 108 ? 8.503 13.746 16.913 1.00 33.39 120 TYR A C 1
ATOM 852 O O . TYR A 1 108 ? 7.874 13.359 15.912 1.00 34.72 120 TYR A O 1
ATOM 861 N N . PRO A 1 109 ? 8.513 13.012 18.034 1.00 33.84 121 PRO A N 1
ATOM 862 C CA . PRO A 1 109 ? 7.586 11.875 18.138 1.00 32.15 121 PRO A CA 1
ATOM 863 C C . PRO A 1 109 ? 6.136 12.276 17.937 1.00 31.40 121 PRO A C 1
ATOM 864 O O . PRO A 1 109 ? 5.354 11.483 17.400 1.00 35.11 121 PRO A O 1
ATOM 868 N N . PHE A 1 110 ? 5.753 13.489 18.345 1.00 28.79 122 PHE A N 1
ATOM 869 C CA . PHE A 1 110 ? 4.385 13.943 18.118 1.00 26.28 122 PHE A CA 1
ATOM 870 C C . PHE A 1 110 ? 4.126 14.192 16.637 1.00 28.77 122 PHE A C 1
ATOM 871 O O . PHE A 1 110 ? 3.067 13.827 16.115 1.00 32.80 122 PHE A O 1
ATOM 879 N N . LEU A 1 111 ? 5.085 14.814 15.946 1.00 32.37 123 LEU A N 1
ATOM 880 C CA . LEU A 1 111 ? 4.920 15.090 14.523 1.00 27.74 123 LEU A CA 1
ATOM 881 C C . LEU A 1 111 ? 4.923 13.812 13.696 1.00 34.76 123 LEU A C 1
ATOM 882 O O . LEU A 1 111 ? 4.333 13.777 12.611 1.00 34.37 123 LEU A O 1
ATOM 887 N N . HIS A 1 112 ? 5.578 12.759 14.187 1.00 33.13 124 HIS A N 1
ATOM 888 C CA . HIS A 1 112 ? 5.621 11.500 13.455 1.00 39.56 124 HIS A CA 1
ATOM 889 C C . HIS A 1 112 ? 4.297 10.749 13.515 1.00 40.05 124 HIS A C 1
ATOM 890 O O . HIS A 1 112 ? 4.039 9.906 12.649 1.00 41.46 124 HIS A O 1
ATOM 897 N N . THR A 1 113 ? 3.459 11.028 14.513 1.00 34.09 125 THR A N 1
ATOM 898 C CA . THR A 1 113 ? 2.203 10.307 14.664 1.00 37.64 125 THR A CA 1
ATOM 899 C C . THR A 1 113 ? 1.295 10.541 13.463 1.00 39.58 125 THR A C 1
ATOM 900 O O . THR A 1 113 ? 1.341 11.588 12.811 1.00 45.40 125 THR A O 1
ATOM 904 N N . VAL A 1 114 ? 0.460 9.544 13.176 1.00 47.74 126 VAL A N 1
ATOM 905 C CA . VAL A 1 114 ? -0.465 9.579 12.051 1.00 50.36 126 VAL A CA 1
ATOM 906 C C . VAL A 1 114 ? -1.913 9.441 12.487 1.00 52.82 126 VAL A C 1
ATOM 907 O O . VAL A 1 114 ? -2.808 9.484 11.638 1.00 53.20 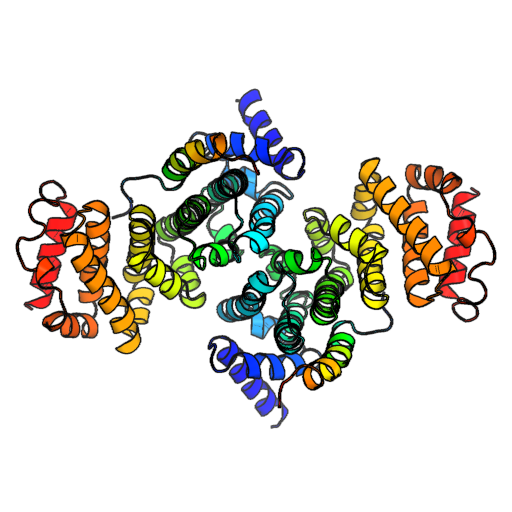126 VAL A O 1
ATOM 911 N N . SER A 1 115 ? -2.169 9.267 13.781 1.00 40.76 127 SER A N 1
ATOM 912 C CA . SER A 1 115 ? -3.532 9.097 14.265 1.00 46.44 127 SER A CA 1
ATOM 913 C C . SER A 1 115 ? -4.370 10.330 13.954 1.00 48.67 127 SER A C 1
ATOM 914 O O . SER A 1 115 ? -3.938 11.465 14.176 1.00 42.29 127 SER A O 1
ATOM 917 N N . LYS A 1 116 ? -5.574 10.099 13.437 1.00 43.33 128 LYS A N 1
ATOM 918 C CA . LYS A 1 116 ? -6.484 11.169 13.056 1.00 52.84 128 LYS A CA 1
ATOM 919 C C . LYS A 1 116 ? -7.414 11.574 14.191 1.00 56.12 128 LYS A C 1
ATOM 920 O O . LYS A 1 116 ? -8.411 12.261 13.945 1.00 62.21 128 LYS A O 1
ATOM 926 N N . THR A 1 117 ? -7.115 11.167 15.422 1.00 47.71 129 THR A N 1
ATOM 927 C CA . THR A 1 117 ? -7.940 11.575 16.547 1.00 44.12 129 THR A CA 1
ATOM 928 C C . THR A 1 117 ? -7.655 13.027 16.910 1.00 49.24 129 THR A C 1
ATOM 929 O O . THR A 1 117 ? -6.550 13.538 16.709 1.00 41.59 129 THR A O 1
ATOM 933 N N . ARG A 1 118 ? -8.676 13.695 17.443 1.00 40.29 130 ARG A N 1
ATOM 934 C CA . ARG A 1 118 ? -8.538 15.112 17.766 1.00 43.68 130 ARG A CA 1
ATOM 935 C C . ARG A 1 118 ? -7.461 15.396 18.808 1.00 38.00 130 ARG A C 1
ATOM 936 O O . ARG A 1 118 ? -6.744 16.399 18.646 1.00 37.20 130 ARG A O 1
ATOM 944 N N . PRO A 1 119 ? -7.291 14.603 19.877 1.00 47.53 131 PRO A N 1
ATOM 945 C CA . PRO A 1 119 ? -6.167 14.876 20.791 1.00 36.33 131 PRO A CA 1
ATOM 946 C C . PRO A 1 119 ? -4.807 14.834 20.113 1.00 40.98 131 PRO A C 1
ATOM 947 O O . PRO A 1 119 ? -3.927 15.630 20.463 1.00 40.00 131 PRO A O 1
ATOM 951 N N . PHE A 1 120 ? -4.607 13.932 19.148 1.00 36.86 132 PHE A N 1
ATOM 952 C CA . PHE A 1 120 ? -3.338 13.896 18.429 1.00 37.38 132 PHE A CA 1
ATOM 953 C C . PHE A 1 120 ? -3.268 14.948 17.335 1.00 36.95 132 PHE A C 1
ATOM 954 O O . PHE A 1 120 ? -2.188 15.495 17.082 1.00 34.89 132 PHE A O 1
ATOM 962 N N . GLU A 1 121 ? -4.386 15.234 16.667 1.00 36.09 133 GLU A N 1
ATOM 963 C CA . GLU A 1 121 ? -4.362 16.250 15.622 1.00 41.58 133 GLU A CA 1
ATOM 964 C C . GLU A 1 121 ? -4.013 17.613 16.203 1.00 35.27 133 GLU A C 1
ATOM 965 O O . GLU A 1 121 ? -3.201 18.352 15.633 1.00 37.75 133 GLU A O 1
ATOM 971 N N . TYR A 1 122 ? -4.613 17.964 17.344 1.00 38.89 134 TYR A N 1
ATOM 972 C CA . TYR A 1 122 ? -4.278 19.226 17.993 1.00 37.89 134 TYR A CA 1
ATOM 973 C C . TYR A 1 122 ? -2.901 19.181 18.643 1.00 36.91 134 TYR A C 1
ATOM 974 O O . TYR A 1 122 ? -2.255 20.225 18.789 1.00 39.48 134 TYR A O 1
ATOM 983 N N . LEU A 1 123 ? -2.435 17.994 19.043 1.00 37.74 135 LEU A N 1
ATOM 984 C CA . LEU A 1 123 ? -1.071 17.876 19.549 1.00 37.14 135 LEU A CA 1
ATOM 985 C C . LEU A 1 123 ? -0.055 18.170 18.453 1.00 36.62 135 LEU A C 1
ATOM 986 O O . LEU A 1 123 ? 0.938 18.868 18.690 1.00 33.77 135 LEU A O 1
ATOM 991 N N . ARG A 1 124 ? -0.286 17.643 17.248 1.00 35.11 136 ARG A N 1
ATOM 992 C CA . ARG A 1 124 ? 0.580 17.970 16.121 1.00 32.62 136 ARG A CA 1
ATOM 993 C C . ARG A 1 124 ? 0.458 19.441 15.747 1.00 26.08 136 ARG A C 1
ATOM 994 O O . ARG A 1 124 ? 1.458 20.089 15.419 1.00 32.02 136 ARG A O 1
ATOM 1002 N N . LEU A 1 125 ? -0.761 19.985 15.795 1.00 26.91 137 LEU A N 1
ATOM 1003 C CA . LEU A 1 125 ? -0.968 21.388 15.445 1.00 22.52 137 LEU A CA 1
ATOM 1004 C C . LEU A 1 125 ? -0.178 22.309 16.366 1.00 29.82 137 LEU A C 1
ATOM 1005 O O . LEU A 1 125 ? 0.521 23.218 15.903 1.00 31.17 137 LEU A O 1
ATOM 1010 N N . THR A 1 126 ? -0.279 22.088 17.679 1.00 35.48 138 THR A N 1
ATOM 1011 C CA . THR A 1 126 ? 0.475 22.906 18.625 1.00 36.37 138 THR A CA 1
ATOM 1012 C C . THR A 1 126 ? 1.972 22.656 18.491 1.00 24.90 138 THR A C 1
ATOM 1013 O O . THR A 1 126 ? 2.777 23.587 18.614 1.00 31.42 138 THR A O 1
ATOM 1017 N N . SER A 1 127 ? 2.362 21.403 18.241 1.00 28.74 139 SER A N 1
ATOM 1018 C CA . SER A 1 127 ? 3.770 21.096 18.018 1.00 32.85 139 SER A CA 1
ATOM 1019 C C . SER A 1 127 ? 4.293 21.804 16.775 1.00 36.59 139 SER A C 1
ATOM 1020 O O . SER A 1 127 ? 5.406 22.342 16.779 1.00 27.98 139 SER A O 1
ATOM 1023 N N . LEU A 1 128 ? 3.503 21.808 15.699 1.00 28.27 140 LEU A N 1
ATOM 1024 C CA . LEU A 1 128 ? 3.884 22.554 14.505 1.00 32.64 140 LEU A CA 1
ATOM 1025 C C . LEU A 1 128 ? 3.982 24.046 14.791 1.00 27.09 140 LEU A C 1
ATOM 1026 O O . LEU A 1 128 ? 4.814 24.740 14.194 1.00 31.36 140 LEU A O 1
ATOM 1031 N N . GLY A 1 129 ? 3.136 24.556 15.689 1.00 29.73 141 GLY A N 1
ATOM 1032 C CA . GLY A 1 129 ? 3.203 25.961 16.052 1.00 29.23 141 GLY A CA 1
ATOM 1033 C C . GLY A 1 129 ? 4.512 26.344 16.712 1.00 28.73 141 GLY A C 1
ATOM 1034 O O . GLY A 1 129 ? 4.989 27.470 16.545 1.00 29.97 141 GLY A O 1
ATOM 1035 N N . VAL A 1 130 ? 5.108 25.424 17.474 1.00 31.36 142 VAL A N 1
ATOM 1036 C CA . VAL A 1 130 ? 6.419 25.689 18.063 1.00 29.74 142 VAL A CA 1
ATOM 1037 C C . VAL A 1 130 ? 7.470 25.827 16.969 1.00 35.10 142 VAL A C 1
ATOM 1038 O O . VAL A 1 130 ? 8.309 26.736 17.003 1.00 31.32 142 VAL A O 1
ATOM 1042 N N . ILE A 1 131 ? 7.440 24.930 15.981 1.00 25.34 143 ILE A N 1
ATOM 1043 C CA . ILE A 1 131 ? 8.358 25.043 14.852 1.00 26.38 143 ILE A CA 1
ATOM 1044 C C . ILE A 1 131 ? 8.036 26.287 14.033 1.00 26.99 143 ILE A C 1
ATOM 1045 O O . ILE A 1 131 ? 8.939 26.974 13.540 1.00 33.90 143 ILE A O 1
ATOM 1050 N N . GLY A 1 132 ? 6.747 26.594 13.872 1.00 30.63 144 GLY A N 1
ATOM 1051 C CA . GLY A 1 132 ? 6.364 27.780 13.122 1.00 34.17 144 GLY A CA 1
ATOM 1052 C C . GLY A 1 132 ? 6.876 29.062 13.749 1.00 31.07 144 GLY A C 1
ATOM 1053 O O . GLY A 1 132 ? 7.263 29.999 13.046 1.00 27.27 144 GLY A O 1
ATOM 1054 N N . ALA A 1 133 ? 6.873 29.128 15.081 1.00 31.31 145 ALA A N 1
ATOM 1055 C CA . ALA A 1 133 ? 7.422 30.296 15.759 1.00 33.40 145 ALA A CA 1
ATOM 1056 C C . ALA A 1 133 ? 8.927 30.404 15.555 1.00 34.18 145 ALA A C 1
ATOM 1057 O O . ALA A 1 133 ? 9.471 31.515 15.533 1.00 27.84 145 ALA A O 1
ATOM 1059 N N . LEU A 1 134 ? 9.612 29.267 15.409 1.00 33.33 146 LEU A N 1
ATOM 1060 C CA . LEU A 1 134 ? 11.054 29.287 15.184 1.00 41.30 146 LEU A CA 1
ATOM 1061 C C . LEU A 1 134 ? 11.399 29.864 13.816 1.00 36.69 146 LEU A C 1
ATOM 1062 O O . LEU A 1 134 ? 12.329 30.669 13.693 1.00 38.99 146 LEU A O 1
ATOM 1067 N N . VAL A 1 135 ? 10.658 29.474 12.776 1.00 27.41 147 VAL A N 1
ATOM 1068 C CA . VAL A 1 135 ? 10.965 29.969 11.439 1.00 30.79 147 VAL A CA 1
ATOM 1069 C C . VAL A 1 135 ? 10.489 31.401 11.242 1.00 35.64 147 VAL A C 1
ATOM 1070 O O . VAL A 1 135 ? 10.943 32.074 10.308 1.00 40.34 147 VAL A O 1
ATOM 1074 N N . LYS A 1 136 ? 9.582 31.889 12.092 1.00 33.51 148 LYS A N 1
ATOM 1075 C CA . LYS A 1 136 ? 9.186 33.291 12.028 1.00 40.18 148 LYS A CA 1
ATOM 1076 C C . LYS A 1 136 ? 10.298 34.232 12.477 1.00 36.38 148 LYS A C 1
ATOM 1077 O O . LYS A 1 136 ? 10.256 35.421 12.143 1.00 45.88 148 LYS A O 1
ATOM 1083 N N . THR A 1 137 ? 11.288 33.732 13.220 1.00 42.52 149 THR A N 1
ATOM 1084 C CA . THR A 1 137 ? 12.396 34.578 13.647 1.00 39.01 149 THR A CA 1
ATOM 1085 C C . THR A 1 137 ? 13.294 34.985 12.487 1.00 49.33 149 THR A C 1
ATOM 1086 O O . THR A 1 137 ? 14.079 35.929 12.631 1.00 49.29 149 THR A O 1
ATOM 1090 N N . ASP A 1 138 ? 13.188 34.299 11.347 1.00 45.39 150 ASP A N 1
ATOM 1091 C CA . ASP A 1 138 ? 13.978 34.597 10.150 1.00 51.12 150 ASP A CA 1
ATOM 1092 C C . ASP A 1 138 ? 15.475 34.566 10.446 1.00 51.87 150 ASP A C 1
ATOM 1093 O O . ASP A 1 138 ? 16.248 35.371 9.924 1.00 56.34 150 ASP A O 1
ATOM 1098 N N . GLU A 1 139 ? 15.887 33.630 11.294 1.00 51.43 151 GLU A N 1
ATOM 1099 C CA . GLU A 1 139 ? 17.286 33.454 11.650 1.00 46.99 151 GLU A CA 1
ATOM 1100 C C . GLU A 1 139 ? 17.902 32.327 10.833 1.00 44.76 151 GLU A C 1
ATOM 1101 O O . GLU A 1 139 ? 17.267 31.294 10.601 1.00 50.31 151 GLU A O 1
ATOM 1107 N N . GLN A 1 140 ? 19.145 32.535 10.395 1.00 49.21 152 GLN A N 1
ATOM 1108 C CA . GLN A 1 140 ? 19.858 31.482 9.681 1.00 55.01 152 GLN A CA 1
ATOM 1109 C C . GLN A 1 140 ? 20.104 30.282 10.585 1.00 49.85 152 GLN A C 1
ATOM 1110 O O . GLN A 1 140 ? 20.134 29.139 10.114 1.00 49.10 152 GLN A O 1
ATOM 1116 N N . GLU A 1 141 ? 20.289 30.528 11.884 1.00 38.02 153 GLU A N 1
ATOM 1117 C CA . GLU A 1 141 ? 20.532 29.449 12.834 1.00 38.71 153 GLU A CA 1
ATOM 1118 C C . GLU A 1 141 ? 19.355 28.485 12.905 1.00 40.87 153 GLU A C 1
ATOM 1119 O O . GLU A 1 141 ? 19.548 27.284 13.130 1.00 35.57 153 GLU A O 1
ATOM 1125 N N . VAL A 1 142 ? 18.134 28.985 12.713 1.00 38.24 154 VAL A N 1
ATOM 1126 C CA . VAL A 1 142 ? 16.956 28.124 12.769 1.00 37.47 154 VAL A CA 1
ATOM 1127 C C . VAL A 1 142 ? 16.924 27.180 11.572 1.00 34.85 154 VAL A C 1
ATOM 1128 O O . VAL A 1 142 ? 16.677 25.977 11.717 1.00 32.42 154 VAL A O 1
ATOM 1132 N N . ILE A 1 143 ? 17.173 27.712 10.372 1.00 34.73 155 ILE A N 1
ATOM 1133 C CA . ILE A 1 143 ? 17.113 26.892 9.164 1.00 35.61 155 ILE A CA 1
ATOM 1134 C C . ILE A 1 143 ? 18.178 25.802 9.202 1.00 35.77 155 ILE A C 1
ATOM 1135 O O . ILE A 1 143 ? 17.914 24.646 8.850 1.00 32.12 155 ILE A O 1
ATOM 1140 N N . ASN A 1 144 ? 19.395 26.150 9.628 1.00 31.79 156 ASN A N 1
ATOM 1141 C CA . ASN A 1 144 ? 20.459 25.153 9.713 1.00 40.31 156 ASN A CA 1
ATOM 1142 C C . ASN A 1 144 ? 20.110 24.055 10.709 1.00 39.54 156 ASN A C 1
ATOM 1143 O O . ASN A 1 144 ? 20.429 22.881 10.485 1.00 43.81 156 ASN A O 1
ATOM 1148 N N . PHE A 1 145 ? 19.460 24.415 11.818 1.00 38.92 157 PHE A N 1
ATOM 1149 C CA . PHE A 1 145 ? 19.041 23.402 12.782 1.00 34.63 157 PHE A CA 1
ATOM 1150 C C . PHE A 1 145 ? 17.997 22.470 12.181 1.00 33.43 157 PHE A C 1
ATOM 1151 O O . PHE A 1 145 ? 18.063 21.249 12.365 1.00 33.62 157 PHE A O 1
ATOM 1159 N N . LEU A 1 146 ? 17.018 23.031 11.466 1.00 27.76 158 LEU A N 1
ATOM 1160 C CA . LEU A 1 146 ? 15.950 22.215 10.897 1.00 32.70 158 LEU A CA 1
ATOM 1161 C C . LEU A 1 146 ? 16.459 21.305 9.786 1.00 36.17 158 LEU A C 1
ATOM 1162 O O . LEU A 1 146 ? 15.934 20.201 9.605 1.00 33.81 158 LEU A O 1
ATOM 1167 N N . LEU A 1 147 ? 17.476 21.741 9.040 1.00 36.88 159 LEU A N 1
ATOM 1168 C CA . LEU A 1 147 ? 17.997 20.925 7.950 1.00 30.14 159 LEU A CA 1
ATOM 1169 C C . LEU A 1 147 ? 18.770 19.715 8.457 1.00 40.91 159 LEU A C 1
ATOM 1170 O O . LEU A 1 147 ? 18.894 18.725 7.729 1.00 49.74 159 LEU A O 1
ATOM 1175 N N . THR A 1 148 ? 19.296 19.773 9.677 1.00 35.93 160 THR A N 1
ATOM 1176 C CA . THR A 1 148 ? 19.992 18.642 10.274 1.00 34.17 160 THR A CA 1
ATOM 1177 C C . THR A 1 148 ? 19.041 17.679 10.972 1.00 41.45 160 THR A C 1
ATOM 1178 O O . THR A 1 148 ? 19.490 16.658 11.506 1.00 42.34 160 THR A O 1
ATOM 1182 N N . THR A 1 149 ? 17.750 17.984 10.984 1.00 40.53 161 THR A N 1
ATOM 1183 C CA . THR A 1 149 ? 16.715 17.118 11.522 1.00 28.79 161 THR A CA 1
ATOM 1184 C C . THR A 1 149 ? 15.880 16.570 10.366 1.00 40.49 161 THR A C 1
ATOM 1185 O O . THR A 1 149 ? 16.083 16.923 9.200 1.00 40.69 161 THR A O 1
ATOM 1189 N N . GLU A 1 150 ? 14.938 15.690 10.696 1.00 35.45 162 GLU A N 1
ATOM 1190 C CA . GLU A 1 150 ? 13.988 15.151 9.723 1.00 38.17 162 GLU A CA 1
ATOM 1191 C C . GLU A 1 150 ? 12.670 15.911 9.734 1.00 32.25 162 GLU A C 1
ATOM 1192 O O . GLU A 1 150 ? 11.599 15.299 9.698 1.00 49.07 162 GLU A O 1
ATOM 1198 N N . ILE A 1 151 ? 12.708 17.244 9.759 1.00 31.09 163 ILE A N 1
ATOM 1199 C CA . ILE A 1 151 ? 11.461 17.997 9.822 1.00 36.71 163 ILE A CA 1
ATOM 1200 C C . ILE A 1 151 ? 10.756 18.045 8.471 1.00 36.49 163 ILE A C 1
ATOM 1201 O O . ILE A 1 151 ? 9.525 18.151 8.419 1.00 37.63 163 ILE A O 1
ATOM 1206 N N . ILE A 1 152 ? 11.494 17.958 7.368 1.00 32.29 164 ILE A N 1
ATOM 1207 C CA . ILE A 1 152 ? 10.880 18.042 6.044 1.00 38.27 164 ILE A CA 1
ATOM 1208 C C . ILE A 1 152 ? 9.994 16.823 5.789 1.00 30.98 164 ILE A C 1
ATOM 1209 O O . ILE A 1 152 ? 8.821 17.001 5.433 1.00 39.48 164 ILE A O 1
ATOM 1214 N N . PRO A 1 153 ? 10.475 15.580 5.952 1.00 32.28 165 PRO A N 1
ATOM 1215 C CA . PRO A 1 153 ? 9.566 14.437 5.754 1.00 34.46 165 PRO A CA 1
ATOM 1216 C C . PRO A 1 153 ? 8.401 14.409 6.730 1.00 33.78 165 PRO A C 1
ATOM 1217 O O . PRO A 1 153 ? 7.320 13.923 6.374 1.00 30.52 165 PRO A O 1
ATOM 1221 N N . LEU A 1 154 ? 8.587 14.910 7.954 1.00 38.60 166 LEU A N 1
ATOM 1222 C CA . LEU A 1 154 ? 7.477 14.969 8.900 1.00 34.48 166 LEU A CA 1
ATOM 1223 C C . LEU A 1 154 ? 6.415 15.960 8.443 1.00 31.70 166 LEU A C 1
ATOM 1224 O O . LEU A 1 154 ? 5.214 15.686 8.552 1.00 34.90 166 LEU A O 1
ATOM 1229 N N . CYS A 1 155 ? 6.837 17.117 7.930 1.00 29.01 167 CYS A N 1
ATOM 1230 C CA . CYS A 1 155 ? 5.878 18.104 7.448 1.00 38.12 167 CYS A CA 1
ATOM 1231 C C . CYS A 1 155 ? 5.167 17.615 6.191 1.00 26.39 167 CYS A C 1
ATOM 1232 O O . CYS A 1 155 ? 3.964 17.845 6.026 1.00 30.64 167 CYS A O 1
ATOM 1235 N N . LEU A 1 156 ? 5.893 16.934 5.299 1.00 33.79 168 LEU A N 1
ATOM 1236 C CA . LEU A 1 156 ? 5.297 16.479 4.045 1.00 33.53 168 LEU A CA 1
ATOM 1237 C C . LEU A 1 156 ? 4.164 15.489 4.285 1.00 38.10 168 LEU A C 1
ATOM 1238 O O . LEU A 1 156 ? 3.155 15.509 3.571 1.00 36.70 168 LEU A O 1
ATOM 1243 N N . ARG A 1 157 ? 4.313 14.608 5.276 1.00 38.31 169 ARG A N 1
ATOM 1244 C CA . ARG A 1 157 ? 3.242 13.662 5.574 1.00 40.52 169 ARG A CA 1
ATOM 1245 C C . ARG A 1 157 ? 2.029 14.373 6.159 1.00 32.64 169 ARG A C 1
ATOM 1246 O O . ARG A 1 157 ? 0.885 14.008 5.864 1.00 36.46 169 ARG A O 1
ATOM 1254 N N . ILE A 1 158 ? 2.260 15.385 6.996 1.00 32.15 170 ILE A N 1
ATOM 1255 C CA . ILE A 1 158 ? 1.155 16.167 7.541 1.00 34.85 170 ILE A CA 1
ATOM 1256 C C . ILE A 1 158 ? 0.471 16.967 6.438 1.00 35.51 170 ILE A C 1
ATOM 1257 O O . ILE A 1 158 ? -0.758 17.114 6.429 1.00 27.83 170 ILE A O 1
ATOM 1262 N N . MET A 1 159 ? 1.251 17.490 5.487 1.00 30.46 171 MET A N 1
ATOM 1263 C CA . MET A 1 159 ? 0.689 18.283 4.397 1.00 38.31 171 MET A CA 1
ATOM 1264 C C . MET A 1 159 ? -0.267 17.487 3.516 1.00 32.54 171 MET A C 1
ATOM 1265 O O . MET A 1 159 ? -1.123 18.086 2.856 1.00 47.02 171 MET A O 1
ATOM 1270 N N . GLU A 1 160 ? -0.147 16.158 3.483 1.00 44.95 172 GLU A N 1
ATOM 1271 C CA . GLU A 1 160 ? -0.992 15.344 2.617 1.00 47.33 172 GLU A CA 1
ATOM 1272 C C . GLU A 1 160 ? -2.162 14.688 3.341 1.00 44.60 172 GLU A C 1
ATOM 1273 O O . GLU A 1 160 ? -3.156 14.350 2.689 1.00 47.85 172 GLU A O 1
ATOM 1279 N N . SER A 1 161 ? -2.076 14.498 4.662 1.00 39.89 173 SER A N 1
ATOM 1280 C CA . SER A 1 161 ? -3.097 13.752 5.389 1.00 46.63 173 SER A CA 1
ATOM 1281 C C . SER A 1 161 ? -3.622 14.434 6.646 1.00 47.66 173 SER A C 1
ATOM 1282 O O . SER A 1 161 ? -4.587 13.930 7.231 1.00 52.38 173 SER A O 1
ATOM 1285 N N . GLY A 1 162 ? -3.032 15.544 7.085 1.00 41.86 174 GLY A N 1
ATOM 1286 C CA . GLY A 1 162 ? -3.484 16.219 8.283 1.00 39.42 174 GLY A CA 1
ATOM 1287 C C . GLY A 1 162 ? -4.756 17.020 8.065 1.00 44.54 174 GLY A C 1
ATOM 1288 O O . GLY A 1 162 ? -5.357 17.026 6.992 1.00 35.33 174 GLY A O 1
ATOM 1289 N N . SER A 1 163 ? -5.177 17.703 9.128 1.00 38.70 175 SER A N 1
ATOM 1290 C CA . SER A 1 163 ? -6.302 18.618 9.031 1.00 44.68 175 SER A CA 1
ATOM 1291 C C . SER A 1 163 ? -5.875 19.892 8.304 1.00 48.40 175 SER A C 1
ATOM 1292 O O . SER A 1 163 ? -4.691 20.123 8.043 1.00 43.62 175 SER A O 1
ATOM 1295 N N . GLU A 1 164 ? -6.863 20.725 7.965 1.00 43.65 176 GLU A N 1
ATOM 1296 C CA . GLU A 1 164 ? -6.567 21.946 7.219 1.00 42.30 176 GLU A CA 1
ATOM 1297 C C . GLU A 1 164 ? -5.629 22.861 7.997 1.00 33.80 176 GLU A C 1
ATOM 1298 O O . GLU A 1 164 ? -4.723 23.470 7.417 1.00 43.65 176 GLU A O 1
ATOM 1304 N N . LEU A 1 165 ? -5.830 22.972 9.313 1.00 33.72 177 LEU A N 1
ATOM 1305 C CA . LEU A 1 165 ? -4.957 23.818 10.122 1.00 34.79 177 LEU A CA 1
ATOM 1306 C C . LEU A 1 165 ? -3.538 23.263 10.168 1.00 30.03 177 LEU A C 1
ATOM 1307 O O . LEU A 1 165 ? -2.567 24.014 10.024 1.00 38.73 177 LEU A O 1
ATOM 1312 N N . SER A 1 166 ? -3.397 21.949 10.361 1.00 33.41 178 SER A N 1
ATOM 1313 C CA . SER A 1 166 ? -2.067 21.351 10.424 1.00 28.44 178 SER A CA 1
ATOM 1314 C C . SER A 1 166 ? -1.369 21.405 9.071 1.00 35.07 178 SER A C 1
ATOM 1315 O O . SER A 1 166 ? -0.156 21.633 9.002 1.00 33.91 178 SER A O 1
ATOM 1318 N N . LYS A 1 167 ? -2.117 21.194 7.984 1.00 40.67 179 LYS A N 1
ATOM 1319 C CA . LYS A 1 167 ? -1.537 21.326 6.651 1.00 36.74 179 LYS A CA 1
ATOM 1320 C C . LYS A 1 167 ? -1.022 22.740 6.416 1.00 26.57 179 LYS A C 1
ATOM 1321 O O . LYS A 1 167 ? 0.031 22.933 5.798 1.00 34.24 179 LYS A O 1
ATOM 1327 N N . THR A 1 168 ? -1.760 23.742 6.897 1.00 31.22 180 THR A N 1
ATOM 1328 C CA . THR A 1 168 ? -1.370 25.132 6.681 1.00 32.81 180 THR A CA 1
ATOM 1329 C C . THR A 1 168 ? -0.071 25.466 7.406 1.00 34.18 180 THR A C 1
ATOM 1330 O O . THR A 1 168 ? 0.829 26.085 6.828 1.00 36.40 180 THR A O 1
ATOM 1334 N N . VAL A 1 169 ? 0.043 25.071 8.677 1.00 32.79 181 VAL A N 1
ATOM 1335 C CA . VAL A 1 169 ? 1.269 25.343 9.423 1.00 31.91 181 VAL A CA 1
ATOM 1336 C C . VAL A 1 169 ? 2.431 24.549 8.845 1.00 29.01 181 VAL A C 1
ATOM 1337 O O . VAL A 1 169 ? 3.543 25.070 8.698 1.00 30.36 181 VAL A O 1
ATOM 1341 N N . ALA A 1 170 ? 2.193 23.281 8.499 1.00 32.87 182 ALA A N 1
ATOM 1342 C CA . ALA A 1 170 ? 3.259 22.449 7.949 1.00 30.37 182 ALA A CA 1
ATOM 1343 C C . ALA A 1 170 ? 3.736 22.984 6.605 1.00 34.53 182 ALA A C 1
ATOM 1344 O O . ALA A 1 170 ? 4.939 22.980 6.318 1.00 33.79 182 ALA A O 1
ATOM 1346 N N . THR A 1 171 ? 2.806 23.445 5.764 1.00 30.45 183 THR A N 1
ATOM 1347 C CA . THR A 1 171 ? 3.199 24.048 4.495 1.00 26.88 183 THR A CA 1
ATOM 1348 C C . THR A 1 171 ? 3.931 25.367 4.719 1.00 32.12 183 THR A C 1
ATOM 1349 O O . THR A 1 171 ? 4.874 25.692 3.988 1.00 34.50 183 THR A O 1
ATOM 1353 N N . PHE A 1 172 ? 3.515 26.134 5.730 1.00 32.86 184 PHE A N 1
ATOM 1354 C CA . PHE A 1 172 ? 4.201 27.383 6.048 1.00 32.40 184 PHE A CA 1
ATOM 1355 C C . PHE A 1 172 ? 5.634 27.125 6.498 1.00 32.82 184 PHE A C 1
ATOM 1356 O O . PHE A 1 172 ? 6.545 27.891 6.162 1.00 34.54 184 PHE A O 1
ATOM 1364 N N . ILE A 1 173 ? 5.849 26.059 7.272 1.00 28.50 185 ILE A N 1
ATOM 1365 C CA . ILE A 1 173 ? 7.200 25.709 7.704 1.00 33.27 185 ILE A CA 1
ATOM 1366 C C . ILE A 1 173 ? 8.066 25.358 6.500 1.00 33.29 185 ILE A C 1
ATOM 1367 O O . ILE A 1 173 ? 9.207 25.820 6.377 1.00 32.62 185 ILE A O 1
ATOM 1372 N N . LEU A 1 174 ? 7.537 24.530 5.594 1.00 30.23 186 LEU A N 1
ATOM 1373 C CA . LEU A 1 174 ? 8.260 24.212 4.365 1.00 32.70 186 LEU A CA 1
ATOM 1374 C C . LEU A 1 174 ? 8.517 25.464 3.537 1.00 30.09 186 LEU A C 1
ATOM 1375 O O . LEU A 1 174 ? 9.583 25.608 2.926 1.00 33.61 186 LEU A O 1
ATOM 1380 N N . GLN A 1 175 ? 7.550 26.384 3.513 1.00 28.60 187 GLN A N 1
ATOM 1381 C CA . GLN A 1 175 ? 7.711 27.633 2.777 1.00 37.19 187 GLN A CA 1
ATOM 1382 C C . GLN A 1 175 ? 8.879 28.447 3.319 1.00 37.12 187 GLN A C 1
ATOM 1383 O O . GLN A 1 175 ? 9.712 28.948 2.554 1.00 36.58 187 GLN A O 1
ATOM 1389 N N . LYS A 1 176 ? 8.959 28.587 4.644 1.00 36.53 188 LYS A N 1
ATOM 1390 C CA . LYS A 1 176 ? 10.041 29.363 5.241 1.00 36.46 188 LYS A CA 1
ATOM 1391 C C . LYS A 1 176 ? 11.397 28.710 5.006 1.00 39.42 188 LYS A C 1
ATOM 1392 O O . LYS A 1 176 ? 12.403 29.413 4.856 1.00 37.76 188 LYS A O 1
ATOM 1398 N N . ILE A 1 177 ? 11.447 27.377 4.978 1.00 24.83 189 ILE A N 1
ATOM 1399 C CA . ILE A 1 177 ? 12.690 26.684 4.654 1.00 29.64 189 ILE A CA 1
ATOM 1400 C C . ILE A 1 177 ? 13.086 26.948 3.205 1.00 37.89 189 ILE A C 1
ATOM 1401 O O . ILE A 1 177 ? 14.257 27.214 2.907 1.00 31.05 189 ILE A O 1
ATOM 1406 N N . LEU A 1 178 ? 12.120 26.884 2.284 1.00 30.22 190 LEU A N 1
ATOM 1407 C CA . LEU A 1 178 ? 12.418 27.117 0.873 1.00 35.77 190 LEU A CA 1
ATOM 1408 C C . LEU A 1 178 ? 12.848 28.556 0.614 1.00 43.60 190 LEU A C 1
ATOM 1409 O O . LEU A 1 178 ? 13.705 28.805 -0.243 1.00 39.28 190 LEU A O 1
ATOM 1414 N N . LEU A 1 179 ? 12.267 29.517 1.338 1.00 33.22 191 LEU A N 1
ATOM 1415 C CA . LEU A 1 179 ? 12.628 30.915 1.130 1.00 38.88 191 LEU A CA 1
ATOM 1416 C C . LEU A 1 179 ? 14.079 31.194 1.493 1.00 42.28 191 LEU A C 1
ATOM 1417 O O . LEU A 1 179 ? 14.670 32.139 0.960 1.00 48.84 191 LEU A O 1
ATOM 1422 N N . ASP A 1 180 ? 14.666 30.393 2.378 1.00 41.07 192 ASP A N 1
ATOM 1423 C CA . ASP A 1 180 ? 16.086 30.500 2.673 1.00 44.51 192 ASP A CA 1
ATOM 1424 C C . ASP A 1 180 ? 16.891 29.896 1.529 1.00 30.98 192 ASP A C 1
ATOM 1425 O O . ASP A 1 180 ? 16.504 28.877 0.951 1.00 48.52 192 ASP A O 1
ATOM 1430 N N . ASP A 1 181 ? 18.013 30.541 1.194 1.00 40.27 193 ASP A N 1
ATOM 1431 C CA . ASP A 1 181 ? 18.824 30.079 0.069 1.00 41.33 193 ASP A CA 1
ATOM 1432 C C . ASP A 1 181 ? 19.359 28.671 0.300 1.00 52.26 193 ASP A C 1
ATOM 1433 O O . ASP A 1 181 ? 19.370 27.845 -0.621 1.00 33.53 193 ASP A O 1
ATOM 1438 N N . THR A 1 182 ? 19.806 28.375 1.522 1.00 41.68 194 THR A N 1
ATOM 1439 C CA . THR A 1 182 ? 20.295 27.033 1.817 1.00 37.69 194 THR A CA 1
ATOM 1440 C C . THR A 1 182 ? 19.163 26.015 1.803 1.00 37.48 194 THR A C 1
ATOM 1441 O O . THR A 1 182 ? 19.370 24.862 1.407 1.00 50.45 194 THR A O 1
ATOM 1445 N N . GLY A 1 183 ? 17.966 26.419 2.230 1.00 32.61 195 GLY A N 1
ATOM 1446 C CA . GLY A 1 183 ? 16.842 25.498 2.224 1.00 37.83 195 GLY A CA 1
ATOM 1447 C C . GLY A 1 183 ? 16.406 25.125 0.821 1.00 36.06 195 GLY A C 1
ATOM 1448 O O . GLY A 1 183 ? 16.102 23.960 0.545 1.00 38.18 195 GLY A O 1
ATOM 1449 N N . LEU A 1 184 ? 16.363 26.106 -0.084 1.00 33.11 196 LEU A N 1
ATOM 1450 C CA . LEU A 1 184 ? 16.044 25.810 -1.477 1.00 33.35 196 LEU A CA 1
ATOM 1451 C C . LEU A 1 184 ? 17.099 24.904 -2.097 1.00 32.08 196 LEU A C 1
ATOM 1452 O O . LEU A 1 184 ? 16.769 23.962 -2.829 1.00 38.61 196 LEU A O 1
ATOM 1457 N N . ALA A 1 185 ? 18.377 25.178 -1.821 1.00 37.08 197 ALA A N 1
ATOM 1458 C CA . ALA A 1 185 ? 19.448 24.338 -2.347 1.00 49.83 197 ALA A CA 1
ATOM 1459 C C . ALA A 1 185 ? 19.411 22.939 -1.746 1.00 44.00 197 ALA A C 1
ATOM 1460 O O . ALA A 1 185 ? 19.791 21.970 -2.412 1.00 44.06 197 ALA A O 1
ATOM 1462 N N . TYR A 1 186 ? 18.965 22.816 -0.494 1.00 41.38 198 TYR A N 1
ATOM 1463 C CA . TYR A 1 186 ? 18.870 21.504 0.139 1.00 39.76 198 TYR A CA 1
ATOM 1464 C C . TYR A 1 186 ? 17.822 20.640 -0.551 1.00 39.77 198 TYR A C 1
ATOM 1465 O O . TYR A 1 186 ? 18.064 19.461 -0.836 1.00 50.39 198 TYR A O 1
ATOM 1474 N N . ILE A 1 187 ? 16.642 21.208 -0.811 1.00 37.42 199 ILE A N 1
ATOM 1475 C CA . ILE A 1 187 ? 15.564 20.434 -1.417 1.00 41.51 199 ILE A CA 1
ATOM 1476 C C . ILE A 1 187 ? 15.889 20.085 -2.866 1.00 44.61 199 ILE A C 1
ATOM 1477 O O . ILE A 1 187 ? 15.512 19.010 -3.350 1.00 47.33 199 ILE A O 1
ATOM 1482 N N . CYS A 1 188 ? 16.609 20.954 -3.573 1.00 34.94 200 CYS A N 1
ATOM 1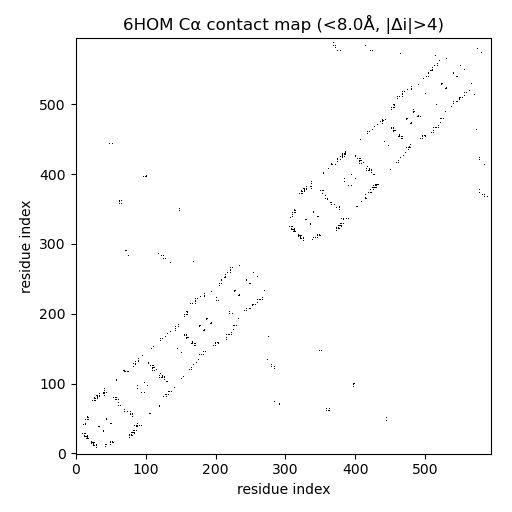483 C CA . CYS A 1 188 ? 17.014 20.675 -4.945 1.00 44.08 200 CYS A CA 1
ATOM 1484 C C . CYS A 1 188 ? 18.366 19.976 -5.025 1.00 50.46 200 CYS A C 1
ATOM 1485 O O . CYS A 1 188 ? 18.909 19.821 -6.124 1.00 48.89 200 CYS A O 1
ATOM 1488 N N . GLN A 1 189 ? 18.915 19.548 -3.885 1.00 48.96 201 GLN A N 1
ATOM 1489 C CA . GLN A 1 189 ? 20.221 18.898 -3.881 1.00 50.53 201 GLN A CA 1
ATOM 1490 C C . GLN A 1 189 ? 20.160 17.519 -4.527 1.00 36.79 201 GLN A C 1
ATOM 1491 O O . GLN A 1 189 ? 21.076 17.132 -5.261 1.00 41.39 201 GLN A O 1
ATOM 1497 N N . THR A 1 190 ? 19.097 16.760 -4.262 1.00 47.19 202 THR A N 1
ATOM 1498 C CA . THR A 1 190 ? 18.939 15.417 -4.803 1.00 40.81 202 THR A CA 1
ATOM 1499 C C . THR A 1 190 ? 17.609 15.304 -5.535 1.00 49.63 202 THR A C 1
ATOM 1500 O O . THR A 1 190 ? 16.703 16.122 -5.356 1.00 44.44 202 THR A O 1
ATOM 1504 N N . TYR A 1 191 ? 17.508 14.275 -6.382 1.00 48.41 203 TYR A N 1
ATOM 1505 C CA . TYR A 1 191 ? 16.256 14.015 -7.085 1.00 53.68 203 TYR A CA 1
ATOM 1506 C C . TYR A 1 191 ? 15.150 13.615 -6.117 1.00 58.01 203 TYR A C 1
ATOM 1507 O O . TYR A 1 191 ? 13.992 14.015 -6.285 1.00 46.11 203 TYR A O 1
ATOM 1516 N N . GLU A 1 192 ? 15.491 12.817 -5.101 1.00 47.19 204 GLU A N 1
ATOM 1517 C CA . GLU A 1 192 ? 14.479 12.292 -4.190 1.00 45.39 204 GLU A CA 1
ATOM 1518 C C . GLU A 1 192 ? 13.822 13.398 -3.376 1.00 44.07 204 GLU A C 1
ATOM 1519 O O . GLU A 1 192 ? 12.599 13.398 -3.196 1.00 50.25 204 GLU A O 1
ATOM 1525 N N . ARG A 1 193 ? 14.612 14.349 -2.874 1.00 39.76 205 ARG A N 1
ATOM 1526 C CA . ARG A 1 193 ? 14.046 15.408 -2.045 1.00 47.17 205 ARG A CA 1
ATOM 1527 C C . ARG A 1 193 ? 13.109 16.302 -2.846 1.00 40.58 205 ARG A C 1
ATOM 1528 O O . ARG A 1 193 ? 12.014 16.642 -2.383 1.00 46.03 205 ARG A O 1
ATOM 1536 N N . PHE A 1 194 ? 13.523 16.699 -4.051 1.00 49.72 206 PHE A N 1
ATOM 1537 C CA . PHE A 1 194 ? 12.670 17.561 -4.862 1.00 47.82 206 PHE A CA 1
ATOM 1538 C C . PHE A 1 194 ? 11.422 16.824 -5.329 1.00 40.16 206 PHE A C 1
ATOM 1539 O O . PHE A 1 194 ? 10.315 17.372 -5.274 1.00 39.73 206 PHE A O 1
ATOM 1547 N N . SER A 1 195 ? 11.583 15.588 -5.808 1.00 38.42 207 SER A N 1
ATOM 1548 C CA . SER A 1 195 ? 10.440 14.843 -6.328 1.00 49.74 207 SER A CA 1
ATOM 1549 C C . SER A 1 195 ? 9.427 14.555 -5.228 1.00 44.24 207 SER A C 1
ATOM 1550 O O . SER A 1 195 ? 8.214 14.581 -5.469 1.00 39.59 207 SER A O 1
ATOM 1553 N N . HIS A 1 196 ? 9.908 14.271 -4.016 1.00 40.50 208 HIS A N 1
ATOM 1554 C CA . HIS A 1 196 ? 9.004 14.030 -2.896 1.00 37.79 208 HIS A CA 1
ATOM 1555 C C . HIS A 1 196 ? 8.181 15.271 -2.577 1.00 33.52 208 HIS A C 1
ATOM 1556 O O . HIS A 1 196 ? 6.983 15.174 -2.290 1.00 47.27 208 HIS A O 1
ATOM 1563 N N . VAL A 1 197 ? 8.805 16.449 -2.633 1.00 37.95 209 VAL A N 1
ATOM 1564 C CA . VAL A 1 197 ? 8.084 17.688 -2.359 1.00 34.17 209 VAL A CA 1
ATOM 1565 C C . VAL A 1 197 ? 7.109 17.994 -3.490 1.00 40.73 209 VAL A C 1
ATOM 1566 O O . VAL A 1 197 ? 5.949 18.351 -3.252 1.00 31.85 209 VAL A O 1
ATOM 1570 N N . ALA A 1 198 ? 7.566 17.858 -4.739 1.00 35.44 210 ALA A N 1
ATOM 1571 C CA . ALA A 1 198 ? 6.704 18.159 -5.878 1.00 34.94 210 ALA A CA 1
ATOM 1572 C C . ALA A 1 198 ? 5.512 17.212 -5.930 1.00 33.25 210 ALA A C 1
ATOM 1573 O O . ALA A 1 198 ? 4.403 17.617 -6.301 1.00 43.46 210 ALA A O 1
ATOM 1575 N N . MET A 1 199 ? 5.721 15.944 -5.567 1.00 38.91 211 MET A N 1
ATOM 1576 C CA . MET A 1 199 ? 4.612 14.996 -5.532 1.00 47.73 211 MET A CA 1
ATOM 1577 C C . MET A 1 199 ? 3.602 15.370 -4.456 1.00 38.68 211 MET A C 1
ATOM 1578 O O . MET A 1 199 ? 2.388 15.283 -4.677 1.00 39.99 211 MET A O 1
ATOM 1583 N N . ILE A 1 200 ? 4.085 15.792 -3.286 1.00 37.87 212 ILE A N 1
ATOM 1584 C CA . ILE A 1 200 ? 3.183 16.170 -2.205 1.00 41.37 212 ILE A CA 1
ATOM 1585 C C . ILE A 1 200 ? 2.435 17.451 -2.551 1.00 34.25 212 ILE A C 1
ATOM 1586 O O . ILE A 1 200 ? 1.218 17.546 -2.351 1.00 37.15 212 ILE A O 1
ATOM 1591 N N . LEU A 1 201 ? 3.142 18.453 -3.080 1.00 32.31 213 LEU A N 1
ATOM 1592 C CA . LEU A 1 201 ? 2.482 19.697 -3.464 1.00 34.97 213 LEU A CA 1
ATOM 1593 C C . LEU A 1 201 ? 1.438 19.458 -4.546 1.00 41.82 213 LEU A C 1
ATOM 1594 O O . LEU A 1 201 ? 0.347 20.040 -4.507 1.00 49.18 213 LEU A O 1
ATOM 1599 N N . GLY A 1 202 ? 1.752 18.601 -5.519 1.00 41.07 214 GLY A N 1
ATOM 1600 C CA . GLY A 1 202 ? 0.782 18.288 -6.556 1.00 34.67 214 GLY A CA 1
ATOM 1601 C C . GLY A 1 202 ? -0.431 17.562 -6.010 1.00 44.77 214 GLY A C 1
ATOM 1602 O O . GLY A 1 202 ? -1.557 17.785 -6.462 1.00 41.80 214 GLY A O 1
ATOM 1603 N N . LYS A 1 203 ? -0.216 16.679 -5.033 1.00 41.19 215 LYS A N 1
ATOM 1604 C CA . LYS A 1 203 ? -1.328 15.967 -4.414 1.00 45.29 215 LYS A CA 1
ATOM 1605 C C . LYS A 1 203 ? -2.223 16.923 -3.635 1.00 33.67 215 LYS A C 1
ATOM 1606 O O . LYS A 1 203 ? -3.449 16.758 -3.614 1.00 40.84 215 LYS A O 1
ATOM 1612 N N . MET A 1 204 ? -1.628 17.931 -2.991 1.00 35.92 216 MET A N 1
ATOM 1613 C CA . MET A 1 204 ? -2.418 18.919 -2.262 1.00 42.37 216 MET A CA 1
ATOM 1614 C C . MET A 1 204 ? -3.262 19.760 -3.211 1.00 44.85 216 MET A C 1
ATOM 1615 O O . MET A 1 204 ? -4.406 20.104 -2.891 1.00 38.55 216 MET A O 1
ATOM 1620 N N . VAL A 1 205 ? -2.713 20.107 -4.379 1.00 38.36 217 VAL A N 1
ATOM 1621 C CA . VAL A 1 205 ? -3.482 20.857 -5.371 1.00 34.77 217 VAL A CA 1
ATOM 1622 C C . VAL A 1 205 ? -4.694 20.052 -5.814 1.00 47.55 217 VAL A C 1
ATOM 1623 O O . VAL A 1 205 ? -5.790 20.596 -5.995 1.00 42.99 217 VAL A O 1
ATOM 1627 N N . LEU A 1 206 ? -4.516 18.741 -5.993 1.00 42.50 218 LEU A N 1
ATOM 1628 C CA . LEU A 1 206 ? -5.639 17.878 -6.340 1.00 49.20 218 LEU A CA 1
ATOM 1629 C C . LEU A 1 206 ? -6.676 17.864 -5.225 1.00 52.69 218 LEU A C 1
ATOM 1630 O O . LEU A 1 206 ? -7.884 17.913 -5.486 1.00 46.01 218 LEU A O 1
ATOM 1635 N N . GLN A 1 207 ? -6.222 17.797 -3.972 1.00 41.71 219 GLN A N 1
ATOM 1636 C CA . GLN A 1 207 ? -7.150 17.827 -2.847 1.00 48.73 219 GLN A CA 1
ATOM 1637 C C . GLN A 1 207 ? -7.829 19.187 -2.730 1.00 45.20 219 GLN A C 1
ATOM 1638 O O . GLN A 1 207 ? -9.016 19.268 -2.395 1.00 41.49 219 GLN A O 1
ATOM 1644 N N . LEU A 1 208 ? -7.089 20.266 -2.999 1.00 49.90 220 LEU A N 1
ATOM 1645 C CA . LEU A 1 208 ? -7.662 21.606 -2.916 1.00 43.56 220 LEU A CA 1
ATOM 1646 C C . LEU A 1 208 ? -8.688 21.869 -4.014 1.00 45.23 220 LEU A C 1
ATOM 1647 O O . LEU A 1 208 ? -9.594 22.688 -3.824 1.00 46.13 220 LEU A O 1
ATOM 1652 N N . SER A 1 209 ? -8.567 21.199 -5.163 1.00 46.47 221 SER A N 1
ATOM 1653 C CA . SER A 1 209 ? -9.553 21.393 -6.222 1.00 52.63 221 SER A CA 1
ATOM 1654 C C . SER A 1 209 ? -10.910 20.823 -5.834 1.00 56.62 221 SER A C 1
ATOM 1655 O O . SER A 1 209 ? -11.945 21.308 -6.306 1.00 56.78 221 SER A O 1
ATOM 1658 N N . LYS A 1 210 ? -10.926 19.803 -4.980 1.00 52.49 222 LYS A N 1
ATOM 1659 C CA . LYS A 1 210 ? -12.171 19.216 -4.502 1.00 58.39 222 LYS A CA 1
ATOM 1660 C C . LYS A 1 210 ? -12.670 19.906 -3.239 1.00 58.46 222 LYS A C 1
ATOM 1661 O O . LYS A 1 210 ? -13.875 20.142 -3.099 1.00 57.95 222 LYS A O 1
ATOM 1667 N N . GLU A 1 211 ? -11.771 20.233 -2.315 1.00 62.60 223 GLU A N 1
ATOM 1668 C CA . GLU A 1 211 ? -12.123 20.995 -1.117 1.00 59.78 223 GLU A CA 1
ATOM 1669 C C . GLU A 1 211 ? -11.290 22.269 -1.104 1.00 57.73 223 GLU A C 1
ATOM 1670 O O . GLU A 1 211 ? -10.130 22.253 -0.654 1.00 55.18 223 GLU A O 1
ATOM 1676 N N . PRO A 1 212 ? -11.833 23.391 -1.574 1.00 59.77 224 PRO A N 1
ATOM 1677 C CA . PRO A 1 212 ? -11.026 24.613 -1.688 1.00 54.58 224 PRO A CA 1
ATOM 1678 C C . PRO A 1 212 ? -10.705 25.218 -0.330 1.00 62.66 224 PRO A C 1
ATOM 1679 O O . PRO A 1 212 ? -11.515 25.179 0.599 1.00 65.30 224 PRO A O 1
ATOM 1683 N N . SER A 1 213 ? -9.504 25.787 -0.227 1.00 57.45 225 SER A N 1
ATOM 1684 C CA . SER A 1 213 ? -9.066 26.472 0.987 1.00 54.35 225 SER A CA 1
ATOM 1685 C C . SER A 1 213 ? -8.120 27.590 0.572 1.00 47.73 225 SER A C 1
ATOM 1686 O O . SER A 1 213 ? -7.016 27.321 0.089 1.00 41.54 225 SER A O 1
ATOM 1689 N N . ALA A 1 214 ? -8.560 28.838 0.747 1.00 48.85 226 ALA A N 1
ATOM 1690 C CA . ALA A 1 214 ? -7.753 29.978 0.325 1.00 45.81 226 ALA A CA 1
ATOM 1691 C C . ALA A 1 214 ? -6.468 30.096 1.137 1.00 50.79 226 ALA A C 1
ATOM 1692 O O . ALA A 1 214 ? -5.413 30.431 0.585 1.00 44.88 226 ALA A O 1
ATOM 1694 N N . ARG A 1 215 ? -6.527 29.828 2.446 1.00 44.73 227 ARG A N 1
ATOM 1695 C CA . ARG A 1 215 ? -5.329 29.999 3.264 1.00 49.48 227 ARG A CA 1
ATOM 1696 C C . ARG A 1 215 ? -4.290 28.925 2.965 1.00 42.17 227 ARG A C 1
ATOM 1697 O O . ARG A 1 215 ? -3.085 29.202 2.970 1.00 45.91 227 ARG A O 1
ATOM 1705 N N . LEU A 1 216 ? -4.733 27.695 2.695 1.00 35.91 228 LEU A N 1
ATOM 1706 C CA . LEU A 1 216 ? -3.789 26.623 2.400 1.00 40.37 228 LEU A CA 1
ATOM 1707 C C . LEU A 1 216 ? -3.192 26.783 1.008 1.00 38.73 228 LEU A C 1
ATOM 1708 O O . LEU A 1 216 ? -1.993 26.553 0.809 1.00 37.53 228 LEU A O 1
ATOM 1713 N N . LEU A 1 217 ? -4.018 27.167 0.032 1.00 36.29 229 LEU A N 1
ATOM 1714 C CA . LEU A 1 217 ? -3.529 27.351 -1.329 1.00 38.21 229 LEU A CA 1
ATOM 1715 C C . LEU A 1 217 ? -2.485 28.458 -1.409 1.00 36.73 229 LEU A C 1
ATOM 1716 O O . LEU A 1 217 ? -1.582 28.398 -2.250 1.00 39.22 229 LEU A O 1
ATOM 1721 N N . LYS A 1 218 ? -2.593 29.475 -0.548 1.00 38.52 230 LYS A N 1
ATOM 1722 C CA . LYS A 1 218 ? -1.619 30.564 -0.549 1.00 45.22 230 LYS A CA 1
ATOM 1723 C C . LYS A 1 218 ? -0.208 30.046 -0.296 1.00 48.17 230 LYS A C 1
ATOM 1724 O O . LYS A 1 218 ? 0.742 30.428 -0.990 1.00 41.75 230 LYS A O 1
ATOM 1730 N N . HIS A 1 219 ? -0.051 29.171 0.699 1.00 44.89 231 HIS A N 1
ATOM 1731 C CA . HIS A 1 219 ? 1.271 28.653 1.029 1.00 46.65 231 HIS A CA 1
ATOM 1732 C C . HIS A 1 219 ? 1.738 27.597 0.036 1.00 36.06 231 HIS A C 1
ATOM 1733 O O . HIS A 1 219 ? 2.947 27.452 -0.182 1.00 38.32 231 HIS A O 1
ATOM 1740 N N . VAL A 1 220 ? 0.809 26.852 -0.565 1.00 35.20 232 VAL A N 1
ATOM 1741 C CA . VAL A 1 220 ? 1.184 25.895 -1.601 1.00 40.08 232 VAL A CA 1
ATOM 1742 C C . VAL A 1 220 ? 1.717 26.626 -2.825 1.00 38.51 232 VAL A C 1
ATOM 1743 O O . VAL A 1 220 ? 2.731 26.228 -3.412 1.00 37.69 232 VAL A O 1
ATOM 1747 N N . VAL A 1 221 ? 1.042 27.704 -3.231 1.00 35.22 233 VAL A N 1
ATOM 1748 C CA . VAL A 1 221 ? 1.497 28.486 -4.377 1.00 39.11 233 VAL A CA 1
ATOM 1749 C C . VAL A 1 221 ? 2.837 29.146 -4.076 1.00 42.96 233 VAL A C 1
ATOM 1750 O O . VAL A 1 221 ? 3.711 29.233 -4.948 1.00 36.89 233 VAL A O 1
ATOM 1754 N N . ARG A 1 222 ? 3.025 29.618 -2.839 1.00 38.00 234 ARG A N 1
ATOM 1755 C CA . ARG A 1 222 ? 4.288 30.258 -2.482 1.00 37.97 234 ARG A CA 1
ATOM 1756 C C . ARG A 1 222 ? 5.443 29.266 -2.545 1.00 36.56 234 ARG A C 1
ATOM 1757 O O . ARG A 1 222 ? 6.558 29.624 -2.942 1.00 34.10 234 ARG A O 1
ATOM 1765 N N . CYS A 1 223 ? 5.198 28.014 -2.150 1.00 34.31 235 CYS A N 1
ATOM 1766 C CA . CYS A 1 223 ? 6.226 26.983 -2.266 1.00 33.85 235 CYS A CA 1
ATOM 1767 C C . CYS A 1 223 ? 6.575 26.724 -3.727 1.00 34.54 235 CYS A C 1
ATOM 1768 O O . CYS A 1 223 ? 7.754 26.648 -4.092 1.00 43.00 235 CYS A O 1
ATOM 1771 N N . TYR A 1 224 ? 5.554 26.581 -4.578 1.00 40.64 236 TYR A N 1
ATOM 1772 C CA . TYR A 1 224 ? 5.797 26.411 -6.008 1.00 39.40 236 TYR A CA 1
ATOM 1773 C C . TYR A 1 224 ? 6.564 27.593 -6.584 1.00 37.80 236 TYR A C 1
ATOM 1774 O O . TYR A 1 224 ? 7.495 27.415 -7.378 1.00 42.83 236 TYR A O 1
ATOM 1783 N N . LEU A 1 225 ? 6.179 28.811 -6.197 1.00 38.17 237 LEU A N 1
ATOM 1784 C CA . LEU A 1 225 ? 6.827 30.005 -6.729 1.00 48.38 237 LEU A CA 1
ATOM 1785 C C . LEU A 1 225 ? 8.298 30.058 -6.337 1.00 41.91 237 LEU A C 1
ATOM 1786 O O . LEU A 1 225 ? 9.157 30.393 -7.161 1.00 45.13 237 LEU A O 1
ATOM 1791 N N . ARG A 1 226 ? 8.607 29.733 -5.080 1.00 39.81 238 ARG A N 1
ATOM 1792 C CA . ARG A 1 226 ? 9.996 29.733 -4.633 1.00 32.94 238 ARG A CA 1
ATOM 1793 C C . ARG A 1 226 ? 10.800 28.636 -5.321 1.00 37.33 238 ARG A C 1
ATOM 1794 O O . ARG A 1 226 ? 11.972 28.840 -5.660 1.00 38.65 238 ARG A O 1
ATOM 1802 N N . LEU A 1 227 ? 10.192 27.465 -5.531 1.00 33.00 239 LEU A N 1
ATOM 1803 C CA . LEU A 1 227 ? 10.877 26.394 -6.250 1.00 36.76 239 LEU A CA 1
ATOM 1804 C C . LEU A 1 227 ? 11.266 26.816 -7.662 1.00 46.42 239 LEU A C 1
ATOM 1805 O O . LEU A 1 227 ? 12.309 26.388 -8.171 1.00 56.47 239 LEU A O 1
ATOM 1810 N N . SER A 1 228 ? 10.453 27.654 -8.306 1.00 40.66 240 SER A N 1
ATOM 1811 C CA . SER A 1 228 ? 10.750 28.103 -9.661 1.00 47.64 240 SER A CA 1
ATOM 1812 C C . SER A 1 228 ? 11.987 28.988 -9.736 1.00 57.16 240 SER A C 1
ATOM 1813 O O . SER A 1 228 ? 12.459 29.266 -10.844 1.00 50.64 240 SER A O 1
ATOM 1816 N N . ASP A 1 229 ? 12.518 29.438 -8.596 1.00 45.98 241 ASP A N 1
ATOM 1817 C CA . ASP A 1 229 ? 13.755 30.208 -8.609 1.00 52.13 241 ASP A CA 1
ATOM 1818 C C . ASP A 1 229 ? 14.969 29.348 -8.939 1.00 57.27 241 ASP A C 1
ATOM 1819 O O . ASP A 1 229 ? 15.974 29.880 -9.422 1.00 57.84 241 ASP A O 1
ATOM 1824 N N . ASN A 1 230 ? 14.901 28.031 -8.691 1.00 60.78 242 ASN A N 1
ATOM 1825 C CA . ASN A 1 230 ? 15.988 27.114 -9.024 1.00 59.52 242 ASN A CA 1
ATOM 1826 C C . ASN A 1 230 ? 15.867 26.665 -10.475 1.00 49.87 242 ASN A C 1
ATOM 1827 O O . ASN A 1 230 ? 14.772 26.289 -10.909 1.00 58.09 242 ASN A O 1
ATOM 1832 N N . PRO A 1 231 ? 16.955 26.703 -11.251 1.00 61.11 243 PRO A N 1
ATOM 1833 C CA . PRO A 1 231 ? 16.842 26.345 -12.678 1.00 63.30 243 PRO A CA 1
ATOM 1834 C C . PRO A 1 231 ? 16.430 24.901 -12.922 1.00 67.73 243 PRO A C 1
ATOM 1835 O O . PRO A 1 231 ? 15.567 24.648 -13.773 1.00 61.96 243 PRO A O 1
ATOM 1839 N N . ARG A 1 232 ? 17.026 23.939 -12.209 1.00 63.30 244 ARG A N 1
ATOM 1840 C CA . ARG A 1 232 ? 16.650 22.544 -12.425 1.00 64.13 244 ARG A CA 1
ATOM 1841 C C . ARG A 1 232 ? 15.213 22.292 -11.989 1.00 57.92 244 ARG A C 1
ATOM 1842 O O . ARG A 1 232 ? 14.490 21.516 -12.626 1.00 53.71 244 ARG A O 1
ATOM 1850 N N . ALA A 1 233 ? 14.782 22.939 -10.906 1.00 52.36 245 ALA A N 1
ATOM 1851 C CA . ALA A 1 233 ? 13.402 22.790 -10.460 1.00 51.09 245 ALA A CA 1
ATOM 1852 C C . ALA A 1 233 ? 12.432 23.464 -11.420 1.00 55.47 245 ALA A C 1
ATOM 1853 O O . ALA A 1 233 ? 11.319 22.967 -11.625 1.00 44.67 245 ALA A O 1
ATOM 1855 N N . ARG A 1 234 ? 12.838 24.586 -12.018 1.00 52.39 246 ARG A N 1
ATOM 1856 C CA . ARG A 1 234 ? 11.976 25.279 -12.970 1.00 45.72 246 ARG A CA 1
ATOM 1857 C C . ARG A 1 234 ? 11.691 24.409 -14.189 1.00 52.01 246 ARG A C 1
ATOM 1858 O O . ARG A 1 234 ? 10.550 24.345 -14.662 1.00 55.21 246 ARG A O 1
ATOM 1866 N N . GLU A 1 235 ? 12.719 23.737 -14.715 1.00 56.74 247 GLU A N 1
ATOM 1867 C CA . GLU A 1 235 ? 12.526 22.867 -15.871 1.00 53.63 247 GLU A CA 1
ATOM 1868 C C . GLU A 1 235 ? 11.608 21.699 -15.533 1.00 46.30 247 GLU A C 1
ATOM 1869 O O . GLU A 1 235 ? 10.776 21.293 -16.354 1.00 50.21 247 GLU A O 1
ATOM 1875 N N . ALA A 1 236 ? 11.746 21.144 -14.327 1.00 54.85 248 ALA A N 1
ATOM 1876 C CA . ALA A 1 236 ? 10.884 20.043 -13.914 1.00 60.54 248 ALA A CA 1
ATOM 1877 C C . ALA A 1 236 ? 9.449 20.511 -13.706 1.00 57.72 248 ALA A C 1
ATOM 1878 O O . ALA A 1 236 ? 8.500 19.772 -13.995 1.00 49.53 248 ALA A O 1
ATOM 1880 N N . LEU A 1 237 ? 9.268 21.734 -13.202 1.00 44.52 249 LEU A N 1
ATOM 1881 C CA . LEU A 1 237 ? 7.923 22.252 -12.985 1.00 51.42 249 LEU A CA 1
ATOM 1882 C C . LEU A 1 237 ? 7.202 22.547 -14.292 1.00 49.11 249 LEU A C 1
ATOM 1883 O O . LEU A 1 237 ? 5.969 22.600 -14.307 1.00 48.32 249 LEU A O 1
ATOM 1888 N N . ARG A 1 238 ? 7.940 22.740 -15.386 1.00 48.07 250 ARG A N 1
ATOM 1889 C CA . ARG A 1 238 ? 7.309 22.948 -16.682 1.00 49.06 250 ARG A CA 1
ATOM 1890 C C . ARG A 1 238 ? 6.555 21.716 -17.158 1.00 62.93 250 ARG A C 1
ATOM 1891 O O . ARG A 1 238 ? 5.697 21.831 -18.040 1.00 63.02 250 ARG A O 1
ATOM 1899 N N . GLN A 1 239 ? 6.850 20.546 -16.594 1.00 63.70 251 GLN A N 1
ATOM 1900 C CA . GLN A 1 239 ? 6.218 19.302 -17.003 1.00 66.05 251 GLN A CA 1
ATOM 1901 C C . GLN A 1 239 ? 5.271 18.720 -15.964 1.00 64.08 251 GLN A C 1
ATOM 1902 O O . GLN A 1 239 ? 4.308 18.046 -16.338 1.00 69.71 251 GLN A O 1
ATOM 1908 N N . CYS A 1 240 ? 5.517 18.956 -14.675 1.00 56.83 252 CYS A N 1
ATOM 1909 C CA . CYS A 1 240 ? 4.737 18.342 -13.608 1.00 51.71 252 CYS A CA 1
ATOM 1910 C C . CYS A 1 240 ? 3.815 19.322 -12.892 1.00 52.91 252 CYS A C 1
ATOM 1911 O O . CYS A 1 240 ? 3.205 18.951 -11.883 1.00 70.65 252 CYS A O 1
ATOM 1914 N N . LEU A 1 241 ? 3.692 20.552 -13.373 1.00 50.40 253 LEU A N 1
ATOM 1915 C CA . LEU A 1 241 ? 2.818 21.508 -12.704 1.00 53.35 253 LEU A CA 1
ATOM 1916 C C . LEU A 1 241 ? 1.365 21.082 -12.873 1.00 54.82 253 LEU A C 1
ATOM 1917 O O . LEU A 1 241 ? 0.935 20.800 -13.997 1.00 44.74 253 LEU A O 1
ATOM 1922 N N . PRO A 1 242 ? 0.590 21.007 -11.792 1.00 44.44 254 PRO A N 1
ATOM 1923 C CA . PRO A 1 242 ? -0.816 20.605 -11.915 1.00 49.23 254 PRO A CA 1
ATOM 1924 C C . PRO A 1 242 ? -1.595 21.564 -12.802 1.00 53.12 254 PRO A C 1
ATOM 1925 O O . PRO A 1 242 ? -1.417 22.783 -12.741 1.00 48.38 254 PRO A O 1
ATOM 1929 N N . ASP A 1 243 ? -2.463 20.995 -13.643 1.00 44.20 255 ASP A N 1
ATOM 1930 C CA . ASP A 1 243 ? -3.259 21.817 -14.549 1.00 48.96 255 ASP A CA 1
ATOM 1931 C C . ASP A 1 243 ? -4.206 22.738 -13.789 1.00 51.21 255 ASP A C 1
ATOM 1932 O O . ASP A 1 243 ? -4.601 23.786 -14.313 1.00 52.79 255 ASP A O 1
ATOM 1937 N N . GLN A 1 244 ? -4.578 22.375 -12.556 1.00 43.55 256 GLN A N 1
ATOM 1938 C CA . GLN A 1 244 ? -5.447 23.239 -11.765 1.00 54.51 256 GLN A CA 1
ATOM 1939 C C . GLN A 1 244 ? -4.789 24.574 -11.440 1.00 46.72 256 GLN A C 1
ATOM 1940 O O . GLN A 1 244 ? -5.495 25.557 -11.191 1.00 47.65 256 GLN A O 1
ATOM 1946 N N . LEU A 1 245 ? -3.457 24.633 -11.440 1.00 41.17 257 LEU A N 1
ATOM 1947 C CA . LEU A 1 245 ? -2.764 25.895 -11.220 1.00 47.17 257 LEU A CA 1
ATOM 1948 C C . LEU A 1 245 ? -2.646 26.722 -12.493 1.00 49.77 257 LEU A C 1
ATOM 1949 O O . LEU A 1 245 ? -2.415 27.934 -12.410 1.00 52.03 257 LEU A O 1
ATOM 1954 N N . LYS A 1 246 ? -2.796 26.099 -13.662 1.00 48.81 258 LYS A N 1
ATOM 1955 C CA . LYS A 1 246 ? -2.793 26.828 -14.923 1.00 57.48 258 LYS A CA 1
ATOM 1956 C C . LYS A 1 246 ? -4.190 27.223 -15.376 1.00 56.06 258 LYS A C 1
ATOM 1957 O O . LYS A 1 246 ? -4.332 28.191 -16.130 1.00 55.08 258 LYS A O 1
ATOM 1963 N N . ASP A 1 247 ? -5.216 26.501 -14.937 1.00 63.19 259 ASP A N 1
ATOM 1964 C CA . ASP A 1 247 ? -6.589 26.778 -15.326 1.00 71.15 259 ASP A CA 1
ATOM 1965 C C . ASP A 1 247 ? -7.175 27.852 -14.410 1.00 62.22 259 ASP A C 1
ATOM 1966 O O . ASP A 1 247 ? -6.468 28.496 -13.631 1.00 51.06 259 ASP A O 1
ATOM 1971 N N . THR A 1 248 ? -8.488 28.053 -14.503 1.00 56.20 260 THR A N 1
ATOM 1972 C CA . THR A 1 248 ? -9.232 28.906 -13.587 1.00 59.53 260 THR A CA 1
ATOM 1973 C C . THR A 1 248 ? -9.896 28.094 -12.481 1.00 49.80 260 THR A C 1
ATOM 1974 O O . THR A 1 248 ? -10.973 28.459 -12.000 1.00 57.21 260 THR A O 1
ATOM 1978 N N . THR A 1 249 ? -9.273 26.978 -12.090 1.00 46.13 261 THR A N 1
ATOM 1979 C CA . THR A 1 249 ? -9.859 26.098 -11.084 1.00 55.91 261 THR A CA 1
ATOM 1980 C C . THR A 1 249 ? -10.074 26.827 -9.763 1.00 47.56 261 THR A C 1
ATOM 1981 O O . THR A 1 249 ? -11.117 26.664 -9.117 1.00 47.16 261 THR A O 1
ATOM 1985 N N . PHE A 1 250 ? -9.099 27.633 -9.344 1.00 42.81 262 PHE A N 1
ATOM 1986 C CA . PHE A 1 250 ? -9.141 28.319 -8.061 1.00 41.58 262 PHE A CA 1
ATOM 1987 C C . PHE A 1 250 ? -9.492 29.795 -8.192 1.00 42.35 262 PHE A C 1
ATOM 1988 O O . PHE A 1 250 ? -9.198 30.577 -7.282 1.00 46.00 262 PHE A O 1
ATOM 1996 N N . ALA A 1 251 ? -10.107 30.197 -9.305 1.00 44.19 263 ALA A N 1
ATOM 1997 C CA . ALA A 1 251 ? -10.472 31.601 -9.467 1.00 53.67 263 ALA A CA 1
ATOM 1998 C C . ALA A 1 251 ? -11.577 32.013 -8.504 1.00 53.27 263 ALA A C 1
ATOM 1999 O O . ALA A 1 251 ? -11.637 33.179 -8.096 1.00 51.15 263 ALA A O 1
ATOM 2001 N N . GLN A 1 252 ? -12.448 31.079 -8.117 1.00 53.16 264 GLN A N 1
ATOM 2002 C CA . GLN A 1 252 ? -13.547 31.421 -7.220 1.00 49.89 264 GLN A CA 1
ATOM 2003 C C . GLN A 1 252 ? -13.083 31.493 -5.770 1.00 44.20 264 GLN A C 1
ATOM 2004 O O . GLN A 1 252 ? -13.549 32.349 -5.009 1.00 52.01 264 GLN A O 1
ATOM 2010 N N . VAL A 1 253 ? -12.166 30.611 -5.368 1.00 42.55 265 VAL A N 1
ATOM 2011 C CA . VAL A 1 253 ? -11.693 30.627 -3.988 1.00 45.62 265 VAL A CA 1
ATOM 2012 C C . VAL A 1 253 ? -10.709 31.767 -3.765 1.00 52.29 265 VAL A C 1
ATOM 2013 O O . VAL A 1 253 ? -10.475 32.162 -2.617 1.00 44.06 265 VAL A O 1
ATOM 2017 N N . LEU A 1 254 ? -10.139 32.314 -4.839 1.00 52.58 266 LEU A N 1
ATOM 2018 C CA . LEU A 1 254 ? -9.237 33.456 -4.773 1.00 45.87 266 LEU A CA 1
ATOM 2019 C C . LEU A 1 254 ? -9.908 34.740 -5.247 1.00 46.78 266 LEU A C 1
ATOM 2020 O O . LEU A 1 254 ? -9.219 35.681 -5.654 1.00 63.07 266 LEU A O 1
ATOM 2025 N N . LYS A 1 255 ? -11.242 34.795 -5.208 1.00 45.41 267 LYS A N 1
ATOM 2026 C CA . LYS A 1 255 ? -11.953 35.965 -5.711 1.00 49.33 267 LYS A CA 1
ATOM 2027 C C . LYS A 1 255 ? -11.635 37.220 -4.910 1.00 54.56 267 LYS A C 1
ATOM 2028 O O . LYS A 1 255 ? -11.827 38.329 -5.418 1.00 58.27 267 LYS A O 1
ATOM 2034 N N . ASP A 1 256 ? -11.170 37.072 -3.670 1.00 56.01 268 ASP A N 1
ATOM 2035 C CA . ASP A 1 256 ? -10.811 38.208 -2.835 1.00 67.27 268 ASP A CA 1
ATOM 2036 C C . ASP A 1 256 ? -9.336 38.234 -2.453 1.00 66.07 268 ASP A C 1
ATOM 2037 O O . ASP A 1 256 ? -8.894 39.201 -1.821 1.00 73.49 268 ASP A O 1
ATOM 2042 N N . ASP A 1 257 ? -8.562 37.212 -2.819 1.00 75.52 269 ASP A N 1
ATOM 2043 C CA . ASP A 1 257 ? -7.153 37.097 -2.436 1.00 87.62 269 ASP A CA 1
ATOM 2044 C C . ASP A 1 257 ? -6.268 37.597 -3.575 1.00 85.38 269 ASP A C 1
ATOM 2045 O O . ASP A 1 257 ? -5.918 36.850 -4.488 1.00 97.24 269 ASP A O 1
ATOM 2050 N N . THR A 1 258 ? -5.895 38.878 -3.513 1.00 52.15 270 THR A N 1
ATOM 2051 C CA . THR A 1 258 ? -5.048 39.459 -4.549 1.00 50.53 270 THR A CA 1
ATOM 2052 C C . THR A 1 258 ? -3.599 38.992 -4.452 1.00 59.62 270 THR A C 1
ATOM 2053 O O . THR A 1 258 ? -2.883 39.022 -5.459 1.00 66.90 270 THR A O 1
ATOM 2057 N N . THR A 1 259 ? -3.149 38.565 -3.269 1.00 46.39 271 THR A N 1
ATOM 2058 C CA . THR A 1 259 ? -1.757 38.148 -3.111 1.00 49.10 271 THR A CA 1
ATOM 2059 C C . THR A 1 259 ? -1.493 36.803 -3.782 1.00 47.42 271 THR A C 1
ATOM 2060 O O . THR A 1 259 ? -0.515 36.652 -4.524 1.00 40.44 271 THR A O 1
ATOM 2064 N N . THR A 1 260 ? -2.354 35.811 -3.535 1.00 45.85 272 THR A N 1
ATOM 2065 C CA . THR A 1 260 ? -2.140 34.493 -4.127 1.00 41.92 272 THR A CA 1
ATOM 2066 C C . THR A 1 260 ? -2.290 34.536 -5.642 1.00 46.51 272 THR A C 1
ATOM 2067 O O . THR A 1 260 ? -1.590 33.807 -6.357 1.00 43.31 272 THR A O 1
ATOM 2071 N N . LYS A 1 261 ? -3.191 35.380 -6.148 1.00 40.23 273 LYS A N 1
ATOM 2072 C CA . LYS A 1 261 ? -3.356 35.510 -7.590 1.00 50.36 273 LYS A CA 1
ATOM 2073 C C . LYS A 1 261 ? -2.116 36.113 -8.236 1.00 55.35 273 LYS A C 1
ATOM 2074 O O . LYS A 1 261 ? -1.769 35.755 -9.367 1.00 55.71 273 LYS A O 1
ATOM 2080 N N . ARG A 1 262 ? -1.441 37.029 -7.537 1.00 47.68 274 ARG A N 1
ATOM 2081 C CA . ARG A 1 262 ? -0.214 37.611 -8.070 1.00 44.65 274 ARG A CA 1
ATOM 2082 C C . ARG A 1 262 ? 0.914 36.590 -8.090 1.00 40.52 274 ARG A C 1
ATOM 2083 O O . ARG A 1 262 ? 1.692 36.533 -9.050 1.00 44.93 274 ARG A O 1
ATOM 2091 N N . TRP A 1 263 ? 1.023 35.782 -7.033 1.00 38.65 275 TRP A N 1
ATOM 2092 C CA . TRP A 1 263 ? 2.041 34.738 -6.992 1.00 40.34 275 TRP A CA 1
ATOM 2093 C C . TRP A 1 263 ? 1.789 33.680 -8.057 1.00 39.17 275 TRP A C 1
ATOM 2094 O O . TRP A 1 263 ? 2.730 33.193 -8.694 1.00 51.15 275 TRP A O 1
ATOM 2105 N N . LEU A 1 264 ? 0.522 33.307 -8.255 1.00 44.93 276 LEU A N 1
ATOM 2106 C CA . LEU A 1 264 ? 0.190 32.294 -9.251 1.00 55.20 276 LEU A CA 1
ATOM 2107 C C . LEU A 1 264 ? 0.501 32.785 -10.659 1.00 55.07 276 LEU A C 1
ATOM 2108 O O . LEU A 1 264 ? 0.965 32.011 -11.505 1.00 52.84 276 LEU A O 1
ATOM 2113 N N . ALA A 1 265 ? 0.255 34.069 -10.928 1.00 51.98 277 ALA A N 1
ATOM 2114 C CA . ALA A 1 265 ? 0.601 34.630 -12.229 1.00 51.06 277 ALA A CA 1
ATOM 2115 C C . ALA A 1 265 ? 2.110 34.740 -12.401 1.00 49.55 277 ALA A C 1
ATOM 2116 O O . ALA A 1 265 ? 2.622 34.580 -13.515 1.00 52.66 277 ALA A O 1
ATOM 2118 N N . GLN A 1 266 ? 2.835 35.028 -11.319 1.00 42.71 278 GLN A N 1
ATOM 2119 C CA . GLN A 1 266 ? 4.290 35.063 -11.393 1.00 55.78 278 GLN A CA 1
ATOM 2120 C C . GLN A 1 266 ? 4.870 33.668 -11.589 1.00 56.48 278 GLN A C 1
ATOM 2121 O O . GLN A 1 266 ? 5.880 33.509 -12.284 1.00 51.97 278 GLN A O 1
ATOM 2127 N N . LEU A 1 267 ? 4.245 32.651 -10.990 1.00 56.19 279 LEU A N 1
ATOM 2128 C CA . LEU A 1 267 ? 4.725 31.280 -11.142 1.00 54.80 279 LEU A CA 1
ATOM 2129 C C . LEU A 1 267 ? 4.618 30.812 -12.588 1.00 60.29 279 LEU A C 1
ATOM 2130 O O . LEU A 1 267 ? 5.574 30.261 -13.147 1.00 63.81 279 LEU A O 1
ATOM 2135 N N . VAL A 1 268 ? 3.455 31.018 -13.212 1.00 59.21 280 VAL A N 1
ATOM 2136 C CA . VAL A 1 268 ? 3.280 30.593 -14.597 1.00 63.83 280 VAL A CA 1
ATOM 2137 C C . VAL A 1 268 ? 4.180 31.402 -15.522 1.00 58.06 280 VAL A C 1
ATOM 2138 O O . VAL A 1 268 ? 4.660 30.886 -16.539 1.00 63.24 280 VAL A O 1
ATOM 2142 N N . LYS A 1 269 ? 4.421 32.674 -15.195 1.00 57.17 281 LYS A N 1
ATOM 2143 C CA . LYS A 1 269 ? 5.317 33.492 -16.004 1.00 56.61 281 LYS A CA 1
ATOM 2144 C C . LYS A 1 269 ? 6.766 33.043 -15.857 1.00 53.49 281 LYS A C 1
ATOM 2145 O O . LYS A 1 269 ? 7.546 33.151 -16.809 1.00 66.18 281 LYS A O 1
ATOM 2151 N N . ASN A 1 270 ? 7.148 32.543 -14.678 1.00 49.44 282 ASN A N 1
ATOM 2152 C CA . ASN A 1 270 ? 8.503 32.030 -14.504 1.00 52.71 282 ASN A CA 1
ATOM 2153 C C . ASN A 1 270 ? 8.720 30.733 -15.272 1.00 56.10 282 ASN A C 1
ATOM 2154 O O . ASN A 1 270 ? 9.849 30.437 -15.678 1.00 59.06 282 ASN A O 1
ATOM 2159 N N . LEU A 1 271 ? 7.660 29.952 -15.484 1.00 50.49 283 LEU A N 1
ATOM 2160 C CA . LEU A 1 271 ? 7.776 28.688 -16.197 1.00 60.15 283 LEU A CA 1
ATOM 2161 C C . LEU A 1 271 ? 7.669 28.836 -17.708 1.00 75.62 283 LEU A C 1
ATOM 2162 O O . LEU A 1 271 ? 8.147 27.959 -18.436 1.00 72.70 283 LEU A O 1
ATOM 2167 N N . GLN A 1 272 ? 7.058 29.918 -18.195 1.00 95.36 284 GLN A N 1
ATOM 2168 C CA . GLN A 1 272 ? 7.009 30.152 -19.635 1.00 103.70 284 GLN A CA 1
ATOM 2169 C C . GLN A 1 272 ? 8.355 30.623 -20.171 1.00 122.17 284 GLN A C 1
ATOM 2170 O O . GLN A 1 272 ? 8.667 30.391 -21.345 1.00 130.92 284 GLN A O 1
ATOM 2176 N N . GLU A 1 273 ? 9.158 31.280 -19.339 1.00 133.07 285 GLU A N 1
ATOM 2177 C CA . GLU A 1 273 ? 10.459 31.786 -19.758 1.00 147.95 285 GLU A CA 1
ATOM 2178 C C . GLU A 1 273 ? 11.460 30.644 -19.888 1.00 158.16 285 GLU A C 1
ATOM 2179 O O . GLU A 1 273 ? 12.243 30.594 -20.836 1.00 163.09 285 GLU A O 1
ATOM 2186 N N . ASP B 2 2 ? 3.717 36.446 6.177 1.00 131.44 814 ASP B N 1
ATOM 2187 C CA . ASP B 2 2 ? 4.532 35.746 7.164 1.00 124.37 814 ASP B CA 1
ATOM 2188 C C . ASP B 2 2 ? 3.682 35.268 8.340 1.00 105.53 814 ASP B C 1
ATOM 2189 O O . ASP B 2 2 ? 4.199 35.002 9.425 1.00 100.94 814 ASP B O 1
ATOM 2194 N N . ASP B 2 3 ? 2.375 35.162 8.118 1.00 97.31 815 ASP B N 1
ATOM 2195 C CA . ASP B 2 3 ? 1.444 34.714 9.141 1.00 95.68 815 ASP B CA 1
ATOM 2196 C C . ASP B 2 3 ? 0.480 33.698 8.545 1.00 86.59 815 ASP B C 1
ATOM 2197 O O . ASP B 2 3 ? 0.292 33.622 7.328 1.00 68.27 815 ASP B O 1
ATOM 2202 N N . LEU B 2 4 ? -0.133 32.918 9.431 1.00 79.57 816 LEU B N 1
ATOM 2203 C CA . LEU B 2 4 ? -1.040 31.844 9.055 1.00 69.30 816 LEU B CA 1
ATOM 2204 C C . LEU B 2 4 ? -2.495 32.283 8.976 1.00 64.96 816 LEU B C 1
ATOM 2205 O O . LEU B 2 4 ? -3.318 31.545 8.423 1.00 76.86 816 LEU B O 1
ATOM 2210 N N . GLY B 2 5 ? -2.833 33.455 9.507 1.00 54.08 817 GLY B N 1
ATOM 2211 C CA . GLY B 2 5 ? -4.216 33.853 9.629 1.00 58.85 817 GLY B CA 1
ATOM 2212 C C . GLY B 2 5 ? -4.914 33.321 10.858 1.00 63.10 817 GLY B C 1
ATOM 2213 O O . GLY B 2 5 ? -6.109 33.587 11.037 1.00 64.22 817 GLY B O 1
ATOM 2214 N N . PHE B 2 6 ? -4.208 32.580 11.709 1.00 57.93 818 PHE B N 1
ATOM 2215 C CA . PHE B 2 6 ? -4.779 32.026 12.927 1.00 44.90 818 PHE B CA 1
ATOM 2216 C C . PHE B 2 6 ? -3.640 31.723 13.890 1.00 54.55 818 PHE B C 1
ATOM 2217 O O . PHE B 2 6 ? -2.462 31.788 13.532 1.00 44.00 818 PHE B O 1
ATOM 2225 N N . ASP B 2 7 ? -4.011 31.383 15.121 1.00 47.97 819 ASP B N 1
ATOM 2226 C CA . ASP B 2 7 ? -3.046 30.983 16.132 1.00 40.52 819 ASP B CA 1
ATOM 2227 C C . ASP B 2 7 ? -3.214 29.496 16.394 1.00 39.07 819 ASP B C 1
ATOM 2228 O O . ASP B 2 7 ? -4.284 29.078 16.860 1.00 41.15 819 ASP B O 1
ATOM 2233 N N . PRO B 2 8 ? -2.202 28.668 16.114 1.00 38.19 820 PRO B N 1
ATOM 2234 C CA . PRO B 2 8 ? -2.379 27.215 16.295 1.00 37.31 820 PRO B CA 1
ATOM 2235 C C . PRO B 2 8 ? -2.668 26.802 17.728 1.00 51.78 820 PRO B C 1
ATOM 2236 O O . PRO B 2 8 ? -3.441 25.860 17.945 1.00 36.42 820 PRO B O 1
ATOM 2240 N N . PHE B 2 9 ? -2.075 27.472 18.719 1.00 43.92 821 PHE B N 1
ATOM 2241 C CA . PHE B 2 9 ? -2.342 27.091 20.103 1.00 38.37 821 PHE B CA 1
ATOM 2242 C C . PHE B 2 9 ? -3.724 27.547 20.553 1.00 37.14 821 PHE B C 1
ATOM 2243 O O . PHE B 2 9 ? -4.404 26.834 21.301 1.00 38.35 821 PHE B O 1
ATOM 2251 N N . VAL B 2 10 ? -4.154 28.733 20.118 1.00 38.27 822 VAL B N 1
ATOM 2252 C CA . VAL B 2 10 ? -5.487 29.206 20.479 1.00 39.68 822 VAL B CA 1
ATOM 2253 C C . VAL B 2 10 ? -6.551 28.298 19.878 1.00 54.07 822 VAL B C 1
ATOM 2254 O O . VAL B 2 10 ? -7.545 27.962 20.534 1.00 43.00 822 VAL B O 1
ATOM 2258 N N . GLU B 2 11 ? -6.355 27.877 18.626 1.00 39.39 823 GLU B N 1
ATOM 2259 C CA . GLU B 2 11 ? -7.307 26.966 18.001 1.00 42.60 823 GLU B CA 1
ATOM 2260 C C . GLU B 2 11 ? -7.288 25.596 18.666 1.00 43.59 823 GLU B C 1
ATOM 2261 O O . GLU B 2 11 ? -8.313 24.904 18.684 1.00 48.63 823 GLU B O 1
ATOM 2267 N N . THR B 2 12 ? -6.140 25.188 19.213 1.00 38.36 824 THR B N 1
ATOM 2268 C CA . THR B 2 12 ? -6.078 23.925 19.942 1.00 37.98 824 THR B CA 1
ATOM 2269 C C . THR B 2 12 ? -6.910 23.992 21.217 1.00 40.22 824 THR B C 1
ATOM 2270 O O . THR B 2 12 ? -7.651 23.053 21.532 1.00 43.44 824 THR B O 1
ATOM 2274 N N . GLN B 2 13 ? -6.805 25.100 21.957 1.00 38.00 825 GLN B N 1
ATOM 2275 C CA . GLN B 2 13 ? -7.600 25.264 23.170 1.00 50.61 825 GLN B CA 1
ATOM 2276 C C . GLN B 2 13 ? -9.087 25.269 22.847 1.00 52.36 825 GLN B C 1
ATOM 2277 O O . GLN B 2 13 ? -9.900 24.724 23.604 1.00 63.89 825 GLN B O 1
ATOM 2283 N N . LYS B 2 14 ? -9.459 25.887 21.725 1.00 46.96 826 LYS B N 1
ATOM 2284 C CA . LYS B 2 14 ? -10.858 25.920 21.318 1.00 49.87 826 LYS B CA 1
ATOM 2285 C C . LYS B 2 14 ? -11.361 24.522 20.986 1.00 58.73 826 LYS B C 1
ATOM 2286 O O . LYS B 2 14 ? -12.476 24.148 21.369 1.00 56.20 826 LYS B O 1
ATOM 2292 N N . GLY B 2 15 ? -10.551 23.736 20.274 1.00 50.55 827 GLY B N 1
ATOM 2293 C CA . GLY B 2 15 ? -10.976 22.402 19.885 1.00 58.13 827 GLY B CA 1
ATOM 2294 C C . GLY B 2 15 ? -11.024 21.425 21.044 1.00 62.65 827 GLY B C 1
ATOM 2295 O O . GLY B 2 15 ? -11.961 20.630 21.157 1.00 71.54 827 GLY B O 1
ATOM 2296 N N . LEU B 2 16 ? -10.021 21.470 21.924 1.00 46.29 828 LEU B N 1
ATOM 2297 C CA . LEU B 2 16 ? -9.956 20.520 23.029 1.00 52.20 828 LEU B CA 1
ATOM 2298 C C . LEU B 2 16 ? -10.917 20.853 24.163 1.00 65.53 828 LEU B C 1
ATOM 2299 O O . LEU B 2 16 ? -11.214 19.974 24.979 1.00 65.45 828 LEU B O 1
ATOM 2304 N N . ALA B 2 17 ? -11.404 22.093 24.238 1.00 58.32 829 ALA B N 1
ATOM 2305 C CA . ALA B 2 17 ? -12.346 22.446 25.295 1.00 62.96 829 ALA B CA 1
ATOM 2306 C C . ALA B 2 17 ? -13.670 21.714 25.118 1.00 62.65 829 ALA B C 1
ATOM 2307 O O . ALA B 2 17 ? -14.279 21.272 26.100 1.00 56.37 829 ALA B O 1
ATOM 2309 N N . GLU B 2 18 ? -14.129 21.576 23.874 1.00 56.46 830 GLU B N 1
ATOM 2310 C CA . GLU B 2 18 ? -15.371 20.854 23.621 1.00 73.95 830 GLU B CA 1
ATOM 2311 C C . GLU B 2 18 ? -15.197 19.360 23.861 1.00 57.06 830 GLU B C 1
ATOM 2312 O O . GLU B 2 18 ? -16.087 18.707 24.417 1.00 56.33 830 GLU B O 1
ATOM 2318 N N . LEU B 2 19 ? -14.056 18.803 23.449 1.00 48.71 831 LEU B N 1
ATOM 2319 C CA . LEU B 2 19 ? -13.852 17.364 23.568 1.00 54.39 831 LEU B CA 1
ATOM 2320 C C . LEU B 2 19 ? -13.594 16.942 25.008 1.00 55.42 831 LEU B C 1
ATOM 2321 O O . LEU B 2 19 ? -13.940 15.818 25.389 1.00 60.45 831 LEU B O 1
ATOM 2326 N N . MET B 2 20 ? -12.990 17.814 25.820 1.00 48.99 832 MET B N 1
ATOM 2327 C CA . MET B 2 20 ? -12.765 17.472 27.222 1.00 49.81 832 MET B CA 1
ATOM 2328 C C . MET B 2 20 ? -14.084 17.278 27.960 1.00 61.45 832 MET B C 1
ATOM 2329 O O . MET B 2 20 ? -14.188 16.424 28.849 1.00 68.40 832 MET B O 1
ATOM 2334 N N . GLU B 2 21 ? -15.104 18.060 27.605 1.00 58.27 833 GLU B N 1
ATOM 2335 C CA . GLU B 2 21 ? -16.407 17.940 28.246 1.00 68.37 833 GLU B CA 1
ATOM 2336 C C . GLU B 2 21 ? -17.233 16.785 27.698 1.00 67.32 833 GLU B C 1
ATOM 2337 O O . GLU B 2 21 ? -18.133 16.303 28.394 1.00 76.24 833 GLU B O 1
ATOM 2343 N N . ASN B 2 22 ? -16.951 16.325 26.478 1.00 66.17 834 ASN B N 1
ATOM 2344 C CA . ASN B 2 22 ? -17.698 15.235 25.865 1.00 76.68 834 ASN B CA 1
ATOM 2345 C C . ASN B 2 22 ? -16.927 13.919 25.882 1.00 89.82 834 ASN B C 1
ATOM 2346 O O . ASN B 2 22 ? -17.220 13.024 25.082 1.00 98.49 834 ASN B O 1
ATOM 2351 N N . GLU B 2 23 ? -15.944 13.787 26.774 1.00 76.92 835 GLU B N 1
ATOM 2352 C CA . GLU B 2 23 ? -15.200 12.548 26.934 1.00 70.67 835 GLU B CA 1
ATOM 2353 C C . GLU B 2 23 ? -15.217 12.010 28.357 1.00 63.10 835 GLU B C 1
ATOM 2354 O O . GLU B 2 23 ? -14.831 10.853 28.565 1.00 64.23 835 GLU B O 1
ATOM 2360 N N . VAL B 2 24 ? -15.658 12.801 29.332 1.00 65.19 836 VAL B N 1
ATOM 2361 C CA . VAL B 2 24 ? -15.609 12.420 30.739 1.00 72.26 836 VAL B CA 1
ATOM 2362 C C . VAL B 2 24 ? -16.878 11.676 31.129 1.00 83.81 836 VAL B C 1
ATOM 2363 O O . VAL B 2 24 ? -17.947 11.846 30.533 1.00 74.70 836 VAL B O 1
ATOM 2367 N N . VAL B 2 25 ? -16.742 10.837 32.153 1.00 95.73 837 VAL B N 1
ATOM 2368 C CA . VAL B 2 25 ? -17.786 9.935 32.629 1.00 109.87 837 VAL B CA 1
ATOM 2369 C C . VAL B 2 25 ? -18.518 10.519 33.829 1.00 114.51 837 VAL B C 1
ATOM 2370 O O . VAL B 2 25 ? -17.915 11.167 34.695 1.00 110.25 837 VAL B O 1
ATOM 2374 N N . GLN B 2 26 ? -19.836 10.316 33.849 1.00 124.65 838 GLN B N 1
ATOM 2375 C CA . GLN B 2 26 ? -20.718 10.675 34.957 1.00 128.51 838 GLN B CA 1
ATOM 2376 C C . GLN B 2 26 ? -20.147 10.273 36.323 1.00 133.95 838 GLN B C 1
ATOM 2377 O O . GLN B 2 26 ? -20.519 10.819 37.365 1.00 137.65 838 GLN B O 1
ATOM 2384 N N . HIS C 1 3 ? 47.634 7.347 8.458 1.00 122.15 15 HIS C N 1
ATOM 2385 C CA . HIS C 1 3 ? 46.949 8.400 9.199 1.00 117.76 15 HIS C CA 1
ATOM 2386 C C . HIS C 1 3 ? 45.968 9.166 8.317 1.00 116.71 15 HIS C C 1
ATOM 2387 O O . HIS C 1 3 ? 44.868 9.499 8.759 1.00 110.27 15 HIS C O 1
ATOM 2394 N N . MET C 1 4 ? 46.360 9.441 7.070 1.00 123.50 16 MET C N 1
ATOM 2395 C CA . MET C 1 4 ? 45.453 10.128 6.155 1.00 126.53 16 MET C CA 1
ATOM 2396 C C . MET C 1 4 ? 44.292 9.222 5.765 1.00 127.88 16 MET C C 1
ATOM 2397 O O . MET C 1 4 ? 43.125 9.624 5.837 1.00 134.25 16 MET C O 1
ATOM 2402 N N . LEU C 1 5 ? 44.595 7.992 5.341 1.00 118.62 17 LEU C N 1
ATOM 2403 C CA . LEU C 1 5 ? 43.533 7.045 5.022 1.00 110.04 17 LEU C CA 1
ATOM 2404 C C . LEU C 1 5 ? 42.716 6.705 6.259 1.00 109.88 17 LEU C C 1
ATOM 2405 O O . LEU C 1 5 ? 41.518 6.419 6.158 1.00 113.71 17 LEU C O 1
ATOM 2410 N N . GLU C 1 6 ? 43.351 6.727 7.432 1.00 107.38 18 GLU C N 1
ATOM 2411 C CA . GLU C 1 6 ? 42.656 6.423 8.676 1.00 104.81 18 GLU C CA 1
ATOM 2412 C C . GLU C 1 6 ? 41.756 7.570 9.127 1.00 93.40 18 GLU C C 1
ATOM 2413 O O . GLU C 1 6 ? 40.605 7.344 9.517 1.00 91.33 18 GLU C O 1
ATOM 2419 N N . ARG C 1 7 ? 42.256 8.808 9.080 1.00 87.55 19 ARG C N 1
ATOM 2420 C CA . ARG C 1 7 ? 41.460 9.932 9.567 1.00 73.59 19 ARG C CA 1
ATOM 2421 C C . ARG C 1 7 ? 40.349 10.316 8.594 1.00 64.89 19 ARG C C 1
ATOM 2422 O O . ARG C 1 7 ? 39.249 10.681 9.024 1.00 59.92 19 ARG C O 1
ATOM 2430 N N . GLU C 1 8 ? 40.608 10.246 7.285 1.00 65.43 20 GLU C N 1
ATOM 2431 C CA . GLU C 1 8 ? 39.544 10.531 6.325 1.00 73.08 20 GLU C CA 1
ATOM 2432 C C . GLU C 1 8 ? 38.451 9.472 6.373 1.00 62.84 20 GLU C C 1
ATOM 2433 O O . GLU C 1 8 ? 37.286 9.777 6.093 1.00 77.88 20 GLU C O 1
ATOM 2439 N N . LYS C 1 9 ? 38.802 8.230 6.713 1.00 70.10 21 LYS C N 1
ATOM 2440 C CA . LYS C 1 9 ? 37.779 7.201 6.859 1.00 72.18 21 LYS C CA 1
ATOM 2441 C C . LYS C 1 9 ? 36.857 7.506 8.031 1.00 57.28 21 LYS C C 1
ATOM 2442 O O . LYS C 1 9 ? 35.659 7.204 7.970 1.00 57.48 21 LYS C O 1
ATOM 2448 N N . ILE C 1 10 ? 37.391 8.101 9.099 1.00 57.41 22 ILE C N 1
ATOM 2449 C CA . ILE C 1 10 ? 36.555 8.483 10.233 1.00 59.38 22 ILE C CA 1
ATOM 2450 C C . ILE C 1 10 ? 35.652 9.653 9.861 1.00 57.14 22 ILE C C 1
ATOM 2451 O O . ILE C 1 10 ? 34.458 9.658 10.182 1.00 56.01 22 ILE C O 1
ATOM 2456 N N . TYR C 1 11 ? 36.207 10.662 9.180 1.00 54.58 23 TYR C N 1
ATOM 2457 C CA . TYR C 1 11 ? 35.391 11.782 8.717 1.00 54.05 23 TYR C CA 1
ATOM 2458 C C . TYR C 1 11 ? 34.289 11.313 7.779 1.00 52.34 23 TYR C C 1
ATOM 2459 O O . TYR C 1 11 ? 33.172 11.841 7.810 1.00 49.81 23 TYR C O 1
ATOM 2468 N N . GLN C 1 12 ? 34.587 10.328 6.929 1.00 50.51 24 GLN C N 1
ATOM 2469 C CA . GL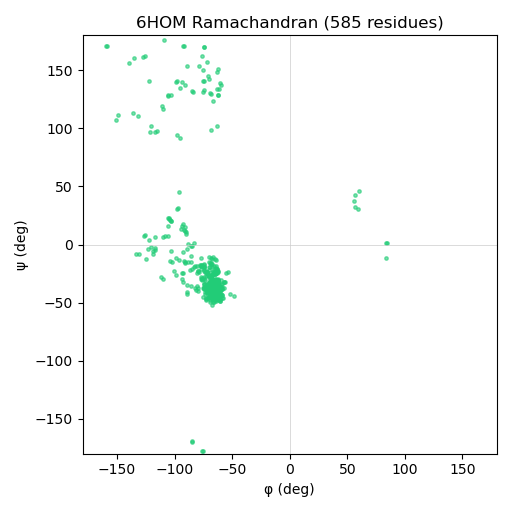N C 1 12 ? 33.560 9.787 6.047 1.00 51.44 24 GLN C CA 1
ATOM 2470 C C . GLN C 1 12 ? 32.455 9.110 6.849 1.00 48.29 24 GLN C C 1
ATOM 2471 O O . GLN C 1 12 ? 31.269 9.281 6.549 1.00 58.07 24 GLN C O 1
ATOM 2477 N N . TRP C 1 13 ? 32.826 8.344 7.878 1.00 42.88 25 TRP C N 1
ATOM 2478 C CA . TRP C 1 13 ? 31.825 7.705 8.727 1.00 39.71 25 TRP C CA 1
ATOM 2479 C C . TRP C 1 13 ? 31.022 8.738 9.508 1.00 42.82 25 TRP C C 1
ATOM 2480 O O . TRP C 1 13 ? 29.809 8.584 9.687 1.00 40.25 25 TRP C O 1
ATOM 2491 N N . ILE C 1 14 ? 31.681 9.799 9.981 1.00 50.17 26 ILE C N 1
ATOM 2492 C CA . ILE C 1 14 ? 30.966 10.857 10.691 1.00 47.12 26 ILE C CA 1
ATOM 2493 C C . ILE C 1 14 ? 29.973 11.538 9.759 1.00 47.11 26 ILE C C 1
ATOM 2494 O O . ILE C 1 14 ? 28.834 11.828 10.143 1.00 47.50 26 ILE C O 1
ATOM 2499 N N . ASN C 1 15 ? 30.389 11.801 8.517 1.00 46.62 27 ASN C N 1
ATOM 2500 C CA . ASN C 1 15 ? 29.478 12.383 7.538 1.00 38.68 27 ASN C CA 1
ATOM 2501 C C . ASN C 1 15 ? 28.343 11.427 7.190 1.00 46.18 27 ASN C C 1
ATOM 2502 O O . ASN C 1 15 ? 27.224 11.874 6.912 1.00 53.11 27 ASN C O 1
ATOM 2507 N N . GLU C 1 16 ? 28.607 10.117 7.199 1.00 40.30 28 GLU C N 1
ATOM 2508 C CA . GLU C 1 16 ? 27.567 9.133 6.916 1.00 40.13 28 GLU C CA 1
ATOM 2509 C C . GLU C 1 16 ? 26.526 9.042 8.024 1.00 42.56 28 GLU C C 1
ATOM 2510 O O . GLU C 1 16 ? 25.496 8.387 7.828 1.00 43.12 28 GLU C O 1
ATOM 2516 N N . LEU C 1 17 ? 26.771 9.663 9.181 1.00 43.68 29 LEU C N 1
ATOM 2517 C CA . LEU C 1 17 ? 25.774 9.666 10.246 1.00 39.21 29 LEU C CA 1
ATOM 2518 C C . LEU C 1 17 ? 24.576 10.541 9.902 1.00 42.67 29 LEU C C 1
ATOM 2519 O O . LEU C 1 17 ? 23.471 10.299 10.402 1.00 39.14 29 LEU C O 1
ATOM 2524 N N . SER C 1 18 ? 24.767 11.552 9.051 1.00 41.34 30 SER C N 1
ATOM 2525 C CA . SER C 1 18 ? 23.692 12.493 8.756 1.00 51.56 30 SER C CA 1
ATOM 2526 C C . SER C 1 18 ? 22.617 11.902 7.855 1.00 55.54 30 SER C C 1
ATOM 2527 O O . SER C 1 18 ? 21.510 12.448 7.798 1.00 68.32 30 SER C O 1
ATOM 2530 N N . SER C 1 19 ? 22.904 10.803 7.161 1.00 47.56 31 SER C N 1
ATOM 2531 C CA . SER C 1 19 ? 21.929 10.188 6.277 1.00 47.16 31 SER C CA 1
ATOM 2532 C C . SER C 1 19 ? 21.383 8.919 6.909 1.00 51.97 31 SER C C 1
ATOM 2533 O O . SER C 1 19 ? 22.168 8.064 7.340 1.00 59.52 31 SER C O 1
ATOM 2536 N N . PRO C 1 20 ? 20.060 8.763 6.991 1.00 48.92 32 PRO C N 1
ATOM 2537 C CA . PRO C 1 20 ? 19.502 7.545 7.603 1.00 53.51 32 PRO C CA 1
ATOM 2538 C C . PRO C 1 20 ? 19.872 6.270 6.868 1.00 47.62 32 PRO C C 1
ATOM 2539 O O . PRO C 1 20 ? 19.839 5.192 7.475 1.00 55.34 32 PRO C O 1
ATOM 2543 N N . GLU C 1 21 ? 20.221 6.354 5.583 1.00 55.42 33 GLU C N 1
ATOM 2544 C CA . GLU C 1 21 ? 20.566 5.158 4.825 1.00 63.78 33 GLU C CA 1
ATOM 2545 C C . GLU C 1 21 ? 21.943 4.616 5.184 1.00 53.36 33 GLU C C 1
ATOM 2546 O O . GLU C 1 21 ? 22.223 3.445 4.910 1.00 56.38 33 GLU C O 1
ATOM 2552 N N . THR C 1 22 ? 22.806 5.435 5.790 1.00 45.11 34 THR C N 1
ATOM 2553 C CA . THR C 1 22 ? 24.161 5.020 6.129 1.00 51.99 34 THR C CA 1
ATOM 2554 C C . THR C 1 22 ? 24.491 5.229 7.602 1.00 49.47 34 THR C C 1
ATOM 2555 O O . THR C 1 22 ? 25.653 5.061 7.991 1.00 52.01 34 THR C O 1
ATOM 2559 N N . ARG C 1 23 ? 23.508 5.593 8.432 1.00 56.15 35 ARG C N 1
ATOM 2560 C CA . ARG C 1 23 ? 23.805 5.913 9.825 1.00 43.96 35 ARG C CA 1
ATOM 2561 C C . ARG C 1 23 ? 24.137 4.661 10.627 1.00 51.93 35 ARG C C 1
ATOM 2562 O O . ARG C 1 23 ? 25.039 4.681 11.472 1.00 42.58 35 ARG C O 1
ATOM 2570 N N . GLU C 1 24 ? 23.427 3.559 10.368 1.00 42.78 36 GLU C N 1
ATOM 2571 C CA . GLU C 1 24 ? 23.597 2.354 11.177 1.00 49.23 36 GLU C CA 1
ATOM 2572 C C . GLU C 1 24 ? 24.996 1.768 11.025 1.00 52.11 36 GLU C C 1
ATOM 2573 O O . GLU C 1 24 ? 25.625 1.380 12.017 1.00 45.63 36 GLU C O 1
ATOM 2579 N N . ASN C 1 25 ? 25.499 1.689 9.792 1.00 38.87 37 ASN C N 1
ATOM 2580 C CA . ASN C 1 25 ? 26.851 1.178 9.586 1.00 37.46 37 ASN C CA 1
ATOM 2581 C C . ASN C 1 25 ? 27.895 2.151 10.120 1.00 47.46 37 ASN C C 1
ATOM 2582 O O . ASN C 1 25 ? 28.924 1.733 10.663 1.00 37.40 37 ASN C O 1
ATOM 2587 N N . ALA C 1 26 ? 27.646 3.455 9.976 1.00 44.02 38 ALA C N 1
ATOM 2588 C CA . ALA C 1 26 ? 28.576 4.447 10.503 1.00 48.14 38 ALA C CA 1
ATOM 2589 C C . ALA C 1 26 ? 28.612 4.413 12.025 1.00 46.24 38 ALA C C 1
ATOM 2590 O O . ALA C 1 26 ? 29.671 4.609 12.632 1.00 45.08 38 ALA C O 1
ATOM 2592 N N . LEU C 1 27 ? 27.461 4.179 12.659 1.00 47.49 39 LEU C N 1
ATOM 2593 C CA . LEU C 1 27 ? 27.427 4.028 14.110 1.00 42.56 39 LEU C CA 1
ATOM 2594 C C . LEU C 1 27 ? 28.254 2.830 14.561 1.00 37.10 39 LEU C C 1
ATOM 2595 O O . LEU C 1 27 ? 28.949 2.893 15.583 1.00 38.53 39 LEU C O 1
ATOM 2600 N N . LEU C 1 28 ? 28.184 1.727 13.813 1.00 41.70 40 LEU C N 1
ATOM 2601 C CA . LEU C 1 28 ? 28.903 0.516 14.193 1.00 42.39 40 LEU C CA 1
ATOM 2602 C C . LEU C 1 28 ? 30.411 0.712 14.088 1.00 45.78 40 LEU C C 1
ATOM 2603 O O . LEU C 1 28 ? 31.161 0.336 14.997 1.00 43.57 40 LEU C O 1
ATOM 2608 N N . GLU C 1 29 ? 30.875 1.299 12.983 1.00 46.16 41 GLU C N 1
ATOM 2609 C CA . GLU C 1 29 ? 32.311 1.456 12.777 1.00 50.21 41 GLU C CA 1
ATOM 2610 C C . GLU C 1 29 ? 32.903 2.497 13.719 1.00 47.09 41 GLU C C 1
ATOM 2611 O O . GLU C 1 29 ? 34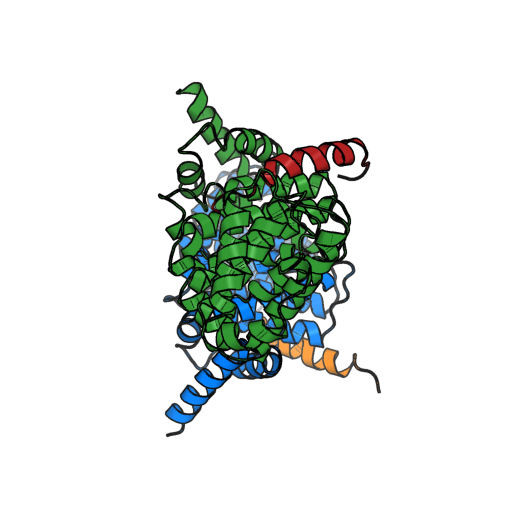.013 2.314 14.234 1.00 47.16 41 GLU C O 1
ATOM 2617 N N . LEU C 1 30 ? 32.184 3.597 13.956 1.00 43.89 42 LEU C N 1
ATOM 2618 C CA . LEU C 1 30 ? 32.711 4.644 14.826 1.00 41.39 42 LEU C CA 1
ATOM 2619 C C . LEU C 1 30 ? 32.757 4.204 16.283 1.00 46.64 42 LEU C C 1
ATOM 2620 O O . LEU C 1 30 ? 33.669 4.600 17.017 1.00 45.65 42 LEU C O 1
ATOM 2625 N N . SER C 1 31 ? 31.792 3.392 16.722 1.00 41.41 43 SER C N 1
ATOM 2626 C CA . SER C 1 31 ? 31.798 2.920 18.102 1.00 42.09 43 SER C CA 1
ATOM 2627 C C . SER C 1 31 ? 32.983 2.010 18.397 1.00 40.17 43 SER C C 1
ATOM 2628 O O . SER C 1 31 ? 33.379 1.888 19.561 1.00 51.07 43 SER C O 1
ATOM 2631 N N . LYS C 1 32 ? 33.548 1.361 17.377 1.00 39.51 44 LYS C N 1
ATOM 2632 C CA . LYS C 1 32 ? 34.756 0.568 17.572 1.00 43.41 44 LYS C CA 1
ATOM 2633 C C . LYS C 1 32 ? 35.997 1.435 17.748 1.00 62.60 44 LYS C C 1
ATOM 2634 O O . LYS C 1 32 ? 36.985 0.970 18.325 1.00 62.27 44 LYS C O 1
ATOM 2640 N N . LYS C 1 33 ? 35.967 2.677 17.263 1.00 66.59 45 LYS C N 1
ATOM 2641 C CA . LYS C 1 33 ? 37.090 3.602 17.348 1.00 52.64 45 LYS C CA 1
ATOM 2642 C C . LYS C 1 33 ? 37.033 4.508 18.572 1.00 52.92 45 LYS C C 1
ATOM 2643 O O . LYS C 1 33 ? 37.741 5.521 18.608 1.00 61.39 45 LYS C O 1
ATOM 2649 N N . ARG C 1 34 ? 36.212 4.174 19.570 1.00 57.63 46 ARG C N 1
ATOM 2650 C CA . ARG C 1 34 ? 36.052 5.066 20.715 1.00 54.85 46 ARG C CA 1
ATOM 2651 C C . ARG C 1 34 ? 37.350 5.210 21.497 1.00 67.67 46 ARG C C 1
ATOM 2652 O O . ARG C 1 34 ? 37.680 6.303 21.974 1.00 83.09 46 ARG C O 1
ATOM 2660 N N . GLU C 1 35 ? 38.102 4.121 21.634 1.00 64.32 47 GLU C N 1
ATOM 2661 C CA . GLU C 1 35 ? 39.303 4.128 22.458 1.00 70.21 47 GLU C CA 1
ATOM 2662 C C . GLU C 1 35 ? 40.566 4.424 21.664 1.00 60.72 47 GLU C C 1
ATOM 2663 O O . GLU C 1 35 ? 41.516 4.991 22.218 1.00 66.54 47 GLU C O 1
ATOM 2669 N N . SER C 1 36 ? 40.602 4.058 20.383 1.00 49.20 48 SER C N 1
ATOM 2670 C CA . SER C 1 36 ? 41.815 4.195 19.588 1.00 55.30 48 SER C CA 1
ATOM 2671 C C . SER C 1 36 ? 41.964 5.572 18.957 1.00 60.50 48 SER C C 1
ATOM 2672 O O . SER C 1 36 ? 43.062 5.913 18.503 1.00 65.03 48 SER C O 1
ATOM 2675 N N . VAL C 1 37 ? 40.901 6.362 18.914 1.00 55.86 49 VAL C N 1
ATOM 2676 C CA . VAL C 1 37 ? 40.916 7.685 18.307 1.00 57.67 49 VAL C CA 1
ATOM 2677 C C . VAL C 1 37 ? 40.625 8.712 19.395 1.00 49.18 49 VAL C C 1
ATOM 2678 O O . VAL C 1 37 ? 39.468 8.956 19.740 1.00 41.93 49 VAL C O 1
ATOM 2682 N N . PRO C 1 38 ? 41.661 9.332 19.970 1.00 56.58 50 PRO C N 1
ATOM 2683 C CA . PRO C 1 38 ? 41.426 10.294 21.059 1.00 56.01 50 PRO C CA 1
ATOM 2684 C C . PRO C 1 38 ? 40.721 11.560 20.610 1.00 53.30 50 PRO C C 1
ATOM 2685 O O . PRO C 1 38 ? 40.093 12.226 21.442 1.00 53.87 50 PRO C O 1
ATOM 2689 N N . ASP C 1 39 ? 40.801 11.915 19.331 1.00 45.67 51 ASP C N 1
ATOM 2690 C CA . ASP C 1 39 ? 40.170 13.121 18.817 1.00 45.05 51 ASP C CA 1
ATOM 2691 C C . ASP C 1 39 ? 38.749 12.884 18.326 1.00 48.41 51 ASP C C 1
ATOM 2692 O O . ASP C 1 39 ? 38.168 13.780 17.709 1.00 59.32 51 ASP C O 1
ATOM 2697 N N . LEU C 1 40 ? 38.166 11.716 18.605 1.00 53.71 52 LEU C N 1
ATOM 2698 C CA . LEU C 1 40 ? 36.860 11.394 18.039 1.00 44.87 52 LEU C CA 1
ATOM 2699 C C . LEU C 1 40 ? 35.777 12.321 18.578 1.00 43.51 52 LEU C C 1
ATOM 2700 O O . LEU C 1 40 ? 34.917 12.783 17.820 1.00 39.90 52 LEU C O 1
ATOM 2705 N N . ALA C 1 41 ? 35.799 12.600 19.880 1.00 35.75 53 ALA C N 1
ATOM 2706 C CA . ALA C 1 41 ? 34.776 13.465 20.464 1.00 36.13 53 ALA C CA 1
ATOM 2707 C C . ALA C 1 41 ? 34.797 14.880 19.894 1.00 39.74 53 ALA C C 1
ATOM 2708 O O . ALA C 1 41 ? 33.717 15.395 19.555 1.00 33.40 53 ALA C O 1
ATOM 2710 N N . PRO C 1 42 ? 35.941 15.569 19.780 1.00 41.47 54 PRO C N 1
ATOM 2711 C CA . PRO C 1 42 ? 35.916 16.880 19.109 1.00 40.34 54 PRO C CA 1
ATOM 2712 C C . PRO C 1 42 ? 35.514 16.793 17.649 1.00 46.71 54 PRO C C 1
ATOM 2713 O O . PRO C 1 42 ? 34.852 17.707 17.144 1.00 44.23 54 PRO C O 1
ATOM 2717 N N . MET C 1 43 ? 35.893 15.714 16.958 1.00 41.61 55 MET C N 1
ATOM 2718 C CA . MET C 1 43 ? 35.509 15.552 15.558 1.00 40.53 55 MET C CA 1
ATOM 2719 C C . MET C 1 43 ? 34.001 15.396 15.417 1.00 35.72 55 MET C C 1
ATOM 2720 O O . MET C 1 43 ? 33.406 15.877 14.445 1.00 52.03 55 MET C O 1
ATOM 2725 N N . LEU C 1 44 ? 33.366 14.722 16.380 1.00 33.88 56 LEU C N 1
ATOM 2726 C CA . LEU C 1 44 ? 31.915 14.570 16.353 1.00 36.45 56 LEU C CA 1
ATOM 2727 C C . LEU C 1 44 ? 31.208 15.879 16.679 1.00 46.18 56 LEU C C 1
ATOM 2728 O O . LEU C 1 44 ? 30.198 16.218 16.051 1.00 42.26 56 LEU C O 1
ATOM 2733 N N . TRP C 1 45 ? 31.722 16.632 17.653 1.00 45.65 57 TRP C N 1
ATOM 2734 C CA . TRP C 1 45 ? 31.029 17.836 18.097 1.00 42.92 57 TRP C CA 1
ATOM 2735 C C . TRP C 1 45 ? 31.185 18.994 17.121 1.00 37.57 57 TRP C C 1
ATOM 2736 O O . TRP C 1 45 ? 30.298 19.851 17.032 1.00 44.07 57 TRP C O 1
ATOM 2747 N N . HIS C 1 46 ? 32.293 19.035 16.391 1.00 37.92 58 HIS C N 1
ATOM 2748 C CA . HIS C 1 46 ? 32.597 20.102 15.447 1.00 45.52 58 HIS C CA 1
ATOM 2749 C C . HIS C 1 46 ? 31.997 19.876 14.065 1.00 45.22 58 HIS C C 1
ATOM 2750 O O . HIS C 1 46 ? 32.020 20.794 13.239 1.00 55.49 58 HIS C O 1
ATOM 2757 N N . SER C 1 47 ? 31.461 18.688 13.798 1.00 38.25 59 SER C N 1
ATOM 2758 C CA . SER C 1 47 ? 30.918 18.351 12.489 1.00 40.62 59 SER C CA 1
ATOM 2759 C C . SER C 1 47 ? 29.436 18.694 12.404 1.00 35.67 59 SER C C 1
ATOM 2760 O O . SER C 1 47 ? 28.664 18.433 13.330 1.00 34.22 59 SER C O 1
ATOM 2763 N N . PHE C 1 48 ? 29.056 19.280 11.271 1.00 36.92 60 PHE C N 1
ATOM 2764 C CA . PHE C 1 48 ? 27.711 19.802 11.059 1.00 36.45 60 PHE C CA 1
ATOM 2765 C C . PHE C 1 48 ? 26.690 18.672 11.023 1.00 35.76 60 PHE C C 1
ATOM 2766 O O . PHE C 1 48 ? 26.805 17.746 10.213 1.00 37.45 60 PHE C O 1
ATOM 2774 N N . GLY C 1 49 ? 25.683 18.751 11.896 1.00 34.14 61 GLY C N 1
ATOM 2775 C CA . GLY C 1 49 ? 24.598 17.795 11.877 1.00 48.12 61 GLY C CA 1
ATOM 2776 C C . GLY C 1 49 ? 24.854 16.503 12.619 1.00 31.07 61 GLY C C 1
ATOM 2777 O O . GLY C 1 49 ? 23.904 15.738 12.838 1.00 38.86 61 GLY C O 1
ATOM 2778 N N . THR C 1 50 ? 26.099 16.235 13.020 1.00 31.25 62 THR C N 1
ATOM 2779 C CA . THR C 1 50 ? 26.440 14.955 13.635 1.00 32.16 62 THR C CA 1
ATOM 2780 C C . THR C 1 50 ? 25.745 14.754 14.978 1.00 31.84 62 THR C C 1
ATOM 2781 O O . THR C 1 50 ? 25.162 13.692 15.226 1.00 28.78 62 THR C O 1
ATOM 2785 N N . ILE C 1 51 ? 25.793 15.754 15.8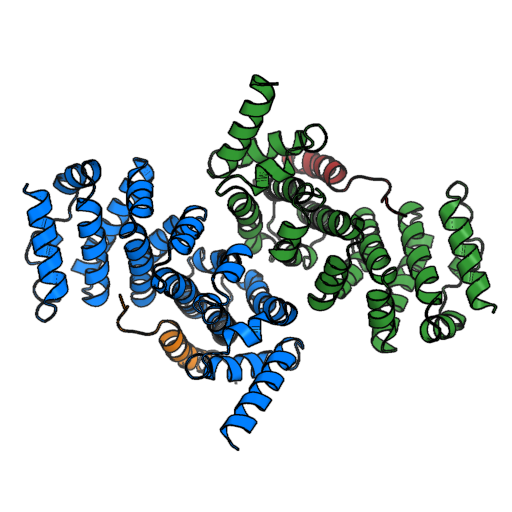62 1.00 28.40 63 ILE C N 1
ATOM 2786 C CA . ILE C 1 51 ? 25.144 15.601 17.164 1.00 33.84 63 ILE C CA 1
ATOM 2787 C C . ILE C 1 51 ? 23.635 15.476 16.998 1.00 31.50 63 ILE C C 1
ATOM 2788 O O . ILE C 1 51 ? 22.981 14.694 17.701 1.00 27.04 63 ILE C O 1
ATOM 2793 N N . ALA C 1 52 ? 23.059 16.239 16.065 1.00 29.66 64 ALA C N 1
ATOM 2794 C CA . ALA C 1 52 ? 21.633 16.111 15.786 1.00 27.08 64 ALA C CA 1
ATOM 2795 C C . ALA C 1 52 ? 21.297 14.721 15.260 1.00 26.87 64 ALA C C 1
ATOM 2796 O O . ALA C 1 52 ? 20.229 14.174 15.561 1.00 31.72 64 ALA C O 1
ATOM 2798 N N . ALA C 1 53 ? 22.198 14.133 14.469 1.00 28.92 65 ALA C N 1
ATOM 2799 C CA . ALA C 1 53 ? 21.958 12.793 13.946 1.00 33.94 65 ALA C CA 1
ATOM 2800 C C . ALA C 1 53 ? 21.976 11.751 15.058 1.00 33.69 65 ALA C C 1
ATOM 2801 O O . ALA C 1 53 ? 21.174 10.809 15.046 1.00 29.10 65 ALA C O 1
ATOM 2803 N N . LEU C 1 54 ? 22.885 11.900 16.025 1.00 28.06 66 LEU C N 1
ATOM 2804 C CA . LEU C 1 54 ? 22.907 10.983 17.160 1.00 32.14 66 LEU C CA 1
ATOM 2805 C C . LEU C 1 54 ? 21.648 11.124 18.007 1.00 26.85 66 LEU C C 1
ATOM 2806 O O . LEU C 1 54 ? 21.065 10.121 18.438 1.00 28.81 66 LEU C O 1
ATOM 2811 N N . LEU C 1 55 ? 21.213 12.362 18.256 1.00 26.05 67 LEU C N 1
ATOM 2812 C CA . LEU C 1 55 ? 20.009 12.576 19.051 1.00 26.87 67 LEU C CA 1
ATOM 2813 C C . LEU C 1 55 ? 18.759 12.117 18.311 1.00 28.25 67 LEU C C 1
ATOM 2814 O O . LEU C 1 55 ? 17.778 11.713 18.945 1.00 32.46 67 LEU C O 1
ATOM 2819 N N . GLN C 1 56 ? 18.771 12.177 16.978 1.00 34.22 68 GLN C N 1
ATOM 2820 C CA . GLN C 1 56 ? 17.644 11.658 16.211 1.00 28.40 68 GLN C CA 1
ATOM 2821 C C . GLN C 1 56 ? 17.498 10.157 16.403 1.00 26.25 68 GLN C C 1
ATOM 2822 O O . GLN C 1 56 ? 16.378 9.641 16.487 1.00 31.48 68 GLN C O 1
ATOM 2828 N N . GLU C 1 57 ? 18.621 9.442 16.480 1.00 26.27 69 GLU C N 1
ATOM 2829 C CA . GLU C 1 57 ? 18.570 8.010 16.750 1.00 25.21 69 GLU C CA 1
ATOM 2830 C C . GLU C 1 57 ? 17.948 7.732 18.112 1.00 31.21 69 GLU C C 1
ATOM 2831 O O . GLU C 1 57 ? 17.182 6.775 18.274 1.00 32.06 69 GLU C O 1
ATOM 2837 N N . ILE C 1 58 ? 18.266 8.562 19.105 1.00 27.76 70 ILE C N 1
ATOM 2838 C CA . ILE C 1 58 ? 17.680 8.405 20.432 1.00 24.57 70 ILE C CA 1
ATOM 2839 C C . ILE C 1 58 ? 16.183 8.690 20.396 1.00 25.03 70 ILE C C 1
ATOM 2840 O O . ILE C 1 58 ? 15.371 7.912 20.911 1.00 28.64 70 ILE C O 1
ATOM 2845 N N . VAL C 1 59 ? 15.799 9.820 19.800 1.00 25.50 71 VAL C N 1
ATOM 2846 C CA . VAL C 1 59 ? 14.398 10.224 19.787 1.00 28.38 71 VAL C CA 1
ATOM 2847 C C . VAL C 1 59 ? 13.545 9.234 18.999 1.00 34.76 71 VAL C C 1
ATOM 2848 O O . VAL C 1 59 ? 12.373 9.012 19.332 1.00 30.67 71 VAL C O 1
ATOM 2852 N N . ASN C 1 60 ? 14.115 8.600 17.969 1.00 36.23 72 ASN C N 1
ATOM 2853 C CA . ASN C 1 60 ? 13.328 7.706 17.123 1.00 41.89 72 ASN C CA 1
ATOM 2854 C C . ASN C 1 60 ? 12.802 6.482 17.863 1.00 33.44 72 ASN C C 1
ATOM 2855 O O . ASN C 1 60 ? 11.862 5.842 17.377 1.00 39.40 72 ASN C O 1
ATOM 2860 N N . ILE C 1 61 ? 13.372 6.137 19.020 1.00 29.06 73 ILE C N 1
ATOM 2861 C CA . ILE C 1 61 ? 12.912 4.973 19.771 1.00 28.68 73 ILE C CA 1
ATOM 2862 C C . ILE C 1 61 ? 12.058 5.347 20.974 1.00 32.71 73 ILE C C 1
ATOM 2863 O O . ILE C 1 61 ? 11.549 4.446 21.655 1.00 32.23 73 ILE C O 1
ATOM 2868 N N . TYR C 1 62 ? 11.911 6.639 21.279 1.00 34.05 74 TYR C N 1
ATOM 2869 C CA . TYR C 1 62 ? 11.031 7.043 22.375 1.00 41.88 74 TYR C CA 1
ATOM 2870 C C . TYR C 1 62 ? 9.652 6.393 22.324 1.00 28.27 74 TYR C C 1
ATOM 2871 O O . TYR C 1 62 ? 9.172 5.955 23.383 1.00 34.76 74 TYR C O 1
ATOM 2880 N N . PRO C 1 63 ? 8.959 6.302 21.182 1.00 35.19 75 PRO C N 1
ATOM 2881 C CA . PRO C 1 63 ? 7.675 5.585 21.188 1.00 33.69 75 PRO C CA 1
ATOM 2882 C C . PRO C 1 63 ? 7.816 4.090 21.411 1.00 48.99 75 PRO C C 1
ATOM 2883 O O . PRO C 1 63 ? 6.822 3.441 21.759 1.00 40.86 75 PRO C O 1
ATOM 2887 N N . SER C 1 64 ? 9.009 3.523 21.232 1.00 44.33 76 SER C N 1
ATOM 2888 C CA . SER C 1 64 ? 9.192 2.085 21.372 1.00 40.00 76 SER C CA 1
ATOM 2889 C C . SER C 1 64 ? 9.610 1.652 22.771 1.00 32.30 76 SER C C 1
ATOM 2890 O O . SER C 1 64 ? 9.664 0.446 23.033 1.00 41.20 76 SER C O 1
ATOM 2893 N N . ILE C 1 65 ? 9.897 2.584 23.676 1.00 34.03 77 ILE C N 1
ATOM 2894 C CA . ILE C 1 65 ? 10.313 2.180 25.013 1.00 37.34 77 ILE C CA 1
ATOM 2895 C C . ILE C 1 65 ? 9.100 1.931 25.910 1.00 35.72 77 ILE C C 1
ATOM 2896 O O . ILE C 1 65 ? 9.131 1.031 26.756 1.00 41.19 77 ILE C O 1
ATOM 2901 N N . ASN C 1 66 ? 8.037 2.719 25.750 1.00 47.87 78 ASN C N 1
ATOM 2902 C CA . ASN C 1 66 ? 6.780 2.554 26.469 1.00 39.43 78 ASN C CA 1
ATOM 2903 C C . ASN C 1 66 ? 5.647 2.726 25.463 1.00 43.89 78 ASN C C 1
ATOM 2904 O O . ASN C 1 66 ? 5.461 3.829 24.932 1.00 43.05 78 ASN C O 1
ATOM 2909 N N . PRO C 1 67 ? 4.876 1.670 25.158 1.00 47.53 79 PRO C N 1
ATOM 2910 C CA . PRO C 1 67 ? 5.025 0.303 25.672 1.00 51.19 79 PRO C CA 1
ATOM 2911 C C . PRO C 1 67 ? 6.242 -0.420 25.098 1.00 55.55 79 PRO C C 1
ATOM 2912 O O . PRO C 1 67 ? 6.716 -0.062 24.020 1.00 45.40 79 PRO C O 1
ATOM 2916 N N . PRO C 1 68 ? 6.731 -1.436 25.816 1.00 54.10 80 PRO C N 1
ATOM 2917 C CA . PRO C 1 68 ? 7.975 -2.105 25.408 1.00 54.57 80 PRO C CA 1
ATOM 2918 C C . PRO C 1 68 ? 7.901 -2.922 24.125 1.00 57.78 80 PRO C C 1
ATOM 2919 O O . PRO C 1 68 ? 7.467 -4.077 24.144 1.00 62.60 80 PRO C O 1
ATOM 2923 N N . THR C 1 69 ? 8.340 -2.339 23.009 1.00 46.32 81 THR C N 1
ATOM 2924 C CA . THR C 1 69 ? 8.459 -3.057 21.748 1.00 35.11 81 THR C CA 1
ATOM 2925 C C . THR C 1 69 ? 9.875 -3.021 21.194 1.00 38.22 81 THR C C 1
ATOM 2926 O O . THR C 1 69 ? 10.104 -3.520 20.087 1.00 44.25 81 THR C O 1
ATOM 2930 N N . LEU C 1 70 ? 10.823 -2.444 21.930 1.00 36.48 82 LEU C N 1
ATOM 2931 C CA . LEU C 1 70 ? 12.182 -2.267 21.433 1.00 38.47 82 LEU C CA 1
ATOM 2932 C C . LEU C 1 70 ? 12.842 -3.612 21.157 1.00 42.69 82 LEU C C 1
ATOM 2933 O O . LEU C 1 70 ? 12.853 -4.502 22.012 1.00 41.87 82 LEU C O 1
ATOM 2938 N N . THR C 1 71 ? 13.398 -3.755 19.959 1.00 34.68 83 THR C N 1
ATOM 2939 C CA . THR C 1 71 ? 14.104 -4.970 19.591 1.00 45.83 83 THR C CA 1
ATOM 2940 C C . THR C 1 71 ? 15.592 -4.842 19.911 1.00 33.30 83 THR C C 1
ATOM 2941 O O . THR C 1 71 ? 16.093 -3.772 20.263 1.00 39.38 83 THR C O 1
ATOM 2945 N N . ALA C 1 72 ? 16.300 -5.965 19.787 1.00 38.56 84 ALA C N 1
ATOM 2946 C CA . ALA C 1 72 ? 17.735 -5.967 20.053 1.00 41.71 84 ALA C CA 1
ATOM 2947 C C . ALA C 1 72 ? 18.487 -5.147 19.013 1.00 44.84 84 ALA C C 1
ATOM 2948 O O . ALA C 1 72 ? 19.478 -4.481 19.338 1.00 36.64 84 ALA C O 1
ATOM 2950 N N . HIS C 1 73 ? 18.035 -5.184 17.757 1.00 37.30 85 HIS C N 1
ATOM 2951 C CA . HIS C 1 73 ? 18.673 -4.380 16.718 1.00 39.70 85 HIS C CA 1
ATOM 2952 C C . HIS C 1 73 ? 18.478 -2.891 16.974 1.00 40.93 85 HIS C C 1
ATOM 2953 O O . HIS C 1 73 ? 19.419 -2.102 16.824 1.00 49.64 85 HIS C O 1
ATOM 2960 N N . GLN C 1 74 ? 17.265 -2.485 17.363 1.00 38.63 86 GLN C N 1
ATOM 2961 C CA . GLN C 1 74 ? 17.026 -1.080 17.679 1.00 37.95 86 GLN C CA 1
ATOM 2962 C C . GLN C 1 74 ? 17.833 -0.643 18.895 1.00 34.86 86 GLN C C 1
ATOM 2963 O O . GLN C 1 74 ? 18.383 0.464 18.918 1.00 32.28 86 GLN C O 1
ATOM 2969 N N . SER C 1 75 ? 17.910 -1.496 19.920 1.00 32.98 87 SER C N 1
ATOM 2970 C CA . SER C 1 75 ? 18.666 -1.138 21.117 1.00 36.27 87 SER C CA 1
ATOM 2971 C C . SER C 1 75 ? 20.159 -1.063 20.826 1.00 35.64 87 SER C C 1
ATOM 2972 O O . SER C 1 75 ? 20.834 -0.129 21.270 1.00 32.80 87 SER C O 1
ATOM 2975 N N . ASN C 1 76 ? 20.689 -2.034 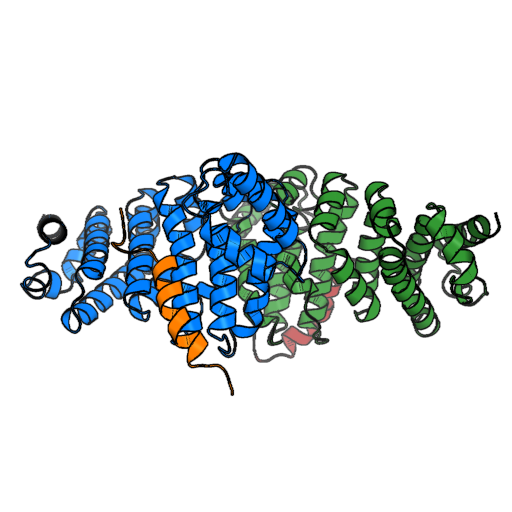20.078 1.00 39.29 88 ASN C N 1
ATOM 2976 C CA . ASN C 1 76 ? 22.115 -2.041 19.767 1.00 33.53 88 ASN C CA 1
ATOM 2977 C C . ASN C 1 76 ? 22.498 -0.823 18.937 1.00 38.71 88 ASN C C 1
ATOM 2978 O O . ASN C 1 76 ? 23.581 -0.254 19.116 1.00 38.34 88 ASN C O 1
ATOM 2983 N N . ARG C 1 77 ? 21.621 -0.413 18.019 1.00 34.53 89 ARG C N 1
ATOM 2984 C CA . ARG C 1 77 ? 21.889 0.761 17.197 1.00 37.37 89 ARG C CA 1
ATOM 2985 C C . ARG C 1 77 ? 21.918 2.032 18.040 1.00 41.64 89 ARG C C 1
ATOM 2986 O O . ARG C 1 77 ? 22.784 2.894 17.846 1.00 34.02 89 ARG C O 1
ATOM 2994 N N . VAL C 1 78 ? 20.979 2.167 18.980 1.00 36.78 90 VAL C N 1
ATOM 2995 C CA . VAL C 1 78 ? 20.940 3.357 19.824 1.00 33.87 90 VAL C CA 1
ATOM 2996 C C . VAL C 1 78 ? 22.061 3.324 20.856 1.00 29.19 90 VAL C C 1
ATOM 2997 O O . VAL C 1 78 ? 22.621 4.370 21.210 1.00 30.79 90 VAL C O 1
ATOM 3001 N N . CYS C 1 79 ? 22.415 2.133 21.349 1.00 25.56 91 CYS C N 1
ATOM 3002 C CA . CYS C 1 79 ? 23.533 2.025 22.282 1.00 36.51 91 CYS C CA 1
ATOM 3003 C C . CYS C 1 79 ? 24.849 2.434 21.633 1.00 37.28 91 CYS C C 1
ATOM 3004 O O . CYS C 1 79 ? 25.730 2.975 22.311 1.00 36.54 91 CYS C O 1
ATOM 3007 N N . ASN C 1 80 ? 25.005 2.185 20.329 1.00 36.33 92 ASN C N 1
ATOM 3008 C CA . ASN C 1 80 ? 26.181 2.685 19.624 1.00 31.04 92 ASN C CA 1
ATOM 3009 C C . ASN C 1 80 ? 26.186 4.206 19.581 1.00 30.88 92 ASN C C 1
ATOM 3010 O O . ASN C 1 80 ? 27.242 4.835 19.715 1.00 37.80 92 ASN C O 1
ATOM 3015 N N . ALA C 1 81 ? 25.015 4.816 19.389 1.00 29.50 93 ALA C N 1
ATOM 3016 C CA . ALA C 1 81 ? 24.929 6.272 19.423 1.00 28.57 93 ALA C CA 1
ATOM 3017 C C . ALA C 1 81 ? 25.212 6.807 20.821 1.00 33.39 93 ALA C C 1
ATOM 3018 O O . ALA C 1 81 ? 25.862 7.849 20.974 1.00 33.28 93 ALA C O 1
ATOM 3020 N N . LEU C 1 82 ? 24.731 6.110 21.852 1.00 26.66 94 LEU C N 1
ATOM 3021 C CA . LEU C 1 82 ? 25.028 6.511 23.223 1.00 35.39 94 LEU C CA 1
ATOM 3022 C C . LEU C 1 82 ? 26.514 6.379 23.527 1.00 29.43 94 LEU C C 1
ATOM 3023 O O . LEU C 1 82 ? 27.076 7.179 24.285 1.00 37.67 94 LEU C O 1
ATOM 3028 N N . ALA C 1 83 ? 27.164 5.364 22.952 1.00 29.46 95 ALA C N 1
ATOM 3029 C CA . ALA C 1 83 ? 28.597 5.185 23.161 1.00 33.47 95 ALA C CA 1
ATOM 3030 C C . ALA C 1 83 ? 29.388 6.343 22.567 1.00 40.73 95 ALA C C 1
ATOM 3031 O O . ALA C 1 83 ? 30.416 6.751 23.119 1.00 34.03 95 ALA C O 1
ATOM 3033 N N . LEU C 1 84 ? 28.924 6.885 21.438 1.00 37.17 96 LEU C N 1
ATOM 3034 C CA . LEU C 1 84 ? 29.582 8.050 20.856 1.00 30.49 96 LEU C CA 1
ATOM 3035 C C . LEU C 1 84 ? 29.329 9.298 21.693 1.00 31.07 96 LEU C C 1
ATOM 3036 O O . LEU C 1 84 ? 30.203 10.164 21.807 1.00 32.17 96 LEU C O 1
ATOM 3041 N N . LEU C 1 85 ? 28.136 9.411 22.279 1.00 35.18 97 LEU C N 1
ATOM 3042 C CA . LEU C 1 85 ? 27.860 10.528 23.175 1.00 36.04 97 LEU C CA 1
ATOM 3043 C C . LEU C 1 85 ? 28.671 10.435 24.460 1.00 37.41 97 LEU C C 1
ATOM 3044 O O . LEU C 1 85 ? 29.013 11.468 25.049 1.00 40.78 97 LEU C O 1
ATOM 3049 N N . GLN C 1 86 ? 28.970 9.216 24.917 1.00 36.48 98 GLN C N 1
ATOM 3050 C CA . GLN C 1 86 ? 29.784 9.053 26.117 1.00 35.15 98 GLN C CA 1
ATOM 3051 C C . GLN C 1 86 ? 31.176 9.644 25.929 1.00 34.67 98 GLN C C 1
ATOM 3052 O O . GLN C 1 86 ? 31.694 10.320 26.826 1.00 33.44 98 GLN C O 1
ATOM 3058 N N . CYS C 1 87 ? 31.798 9.407 24.769 1.00 38.84 99 CYS C N 1
ATOM 3059 C CA A CYS C 1 87 ? 33.116 9.975 24.500 0.50 42.63 99 CYS C CA 1
ATOM 3060 C CA B CYS C 1 87 ? 33.121 9.976 24.542 0.50 42.75 99 CYS C CA 1
ATOM 3061 C C . CYS C 1 87 ? 33.065 11.496 24.461 1.00 37.56 99 CYS C C 1
ATOM 3062 O O . CYS C 1 87 ? 34.017 12.170 24.872 1.00 41.89 99 CYS C O 1
ATOM 3067 N N . VAL C 1 88 ? 31.963 12.054 23.954 1.00 39.99 100 VAL C N 1
ATOM 3068 C CA . VAL C 1 88 ? 31.796 13.503 23.960 1.00 41.07 100 VAL C CA 1
ATOM 3069 C C . VAL C 1 88 ? 31.577 14.003 25.382 1.00 37.49 100 VAL C C 1
ATOM 3070 O O . VAL C 1 88 ? 32.038 15.092 25.746 1.00 37.85 100 VAL C O 1
ATOM 3074 N N . ALA C 1 89 ? 30.890 13.215 26.211 1.00 31.14 101 ALA C N 1
ATOM 3075 C CA . ALA C 1 89 ? 30.603 13.646 27.574 1.00 36.04 101 ALA C CA 1
ATOM 3076 C C . ALA C 1 89 ? 31.859 13.678 28.434 1.00 36.49 101 ALA C C 1
ATOM 3077 O O . ALA C 1 89 ? 31.914 14.426 29.416 1.00 42.64 101 ALA C O 1
ATOM 3079 N N . SER C 1 90 ? 32.862 12.862 28.103 1.00 44.00 102 SER C N 1
ATOM 3080 C CA . SER C 1 90 ? 34.054 12.719 28.927 1.00 46.16 102 SER C CA 1
ATOM 3081 C C . SER C 1 90 ? 35.283 13.430 28.374 1.00 49.07 102 SER C C 1
ATOM 3082 O O . SER C 1 90 ? 36.257 13.605 29.115 1.00 50.15 102 SER C O 1
ATOM 3085 N N . HIS C 1 91 ? 35.270 13.847 27.114 1.00 35.42 103 HIS C N 1
ATOM 3086 C CA . HIS C 1 91 ? 36.449 14.485 26.536 1.00 46.66 103 HIS C CA 1
ATOM 3087 C C . HIS C 1 91 ? 36.590 15.900 27.085 1.00 43.44 103 HIS C C 1
ATOM 3088 O O . HIS C 1 91 ? 35.605 16.648 27.115 1.00 45.89 103 HIS C O 1
ATOM 3095 N N . PRO C 1 92 ? 37.783 16.303 27.528 1.00 51.78 104 PRO C N 1
ATOM 3096 C CA . PRO C 1 92 ? 37.925 17.628 28.156 1.00 54.43 104 PRO C CA 1
ATOM 3097 C C . PRO C 1 92 ? 37.620 18.789 27.225 1.00 54.32 104 PRO C C 1
ATOM 3098 O O . PRO C 1 92 ? 37.290 19.878 27.712 1.00 49.25 104 PRO C O 1
ATOM 3102 N N . GLU C 1 93 ? 37.721 18.602 25.909 1.00 45.97 105 GLU C N 1
ATOM 3103 C CA . GLU C 1 93 ? 37.402 19.680 24.981 1.00 47.49 105 GLU C CA 1
ATOM 3104 C C . GLU C 1 93 ? 35.903 19.833 24.748 1.00 43.86 105 GLU C C 1
ATOM 3105 O O . GLU C 1 93 ? 35.453 20.931 24.404 1.00 44.10 105 GLU C O 1
ATOM 3111 N N . THR C 1 94 ? 35.117 18.774 24.947 1.00 42.18 106 THR C N 1
ATOM 3112 C CA . THR C 1 94 ? 33.699 18.805 24.624 1.00 38.64 106 THR C CA 1
ATOM 3113 C C . THR C 1 94 ? 32.769 18.580 25.808 1.00 44.04 106 THR C C 1
ATOM 3114 O O . THR C 1 94 ? 31.554 18.740 25.645 1.00 43.11 106 THR C O 1
ATOM 3118 N N . ARG C 1 95 ? 33.286 18.217 26.984 1.00 49.36 107 ARG C N 1
ATOM 3119 C CA . ARG C 1 95 ? 32.401 17.879 28.097 1.00 43.73 107 ARG C CA 1
ATOM 3120 C C . ARG C 1 95 ? 31.612 19.093 28.576 1.00 34.75 107 ARG C C 1
ATOM 3121 O O . ARG C 1 95 ? 30.430 18.973 28.922 1.00 35.11 107 ARG C O 1
ATOM 3129 N N . SER C 1 96 ? 32.246 20.268 28.612 1.00 42.13 108 SER C N 1
ATOM 3130 C CA . SER C 1 96 ? 31.560 21.463 29.096 1.00 45.30 108 SER C CA 1
ATOM 3131 C C . SER C 1 96 ? 30.434 21.872 28.154 1.00 48.11 108 SER C C 1
ATOM 3132 O O . SER C 1 96 ? 29.325 22.191 28.598 1.00 44.04 108 SER C O 1
ATOM 3135 N N . ALA C 1 97 ? 30.702 21.878 26.845 1.00 42.73 109 ALA C N 1
ATOM 3136 C CA . ALA C 1 97 ? 29.649 22.185 25.882 1.00 39.72 109 ALA C CA 1
ATOM 3137 C C . ALA C 1 97 ? 28.579 21.102 25.864 1.00 34.92 109 ALA C C 1
ATOM 3138 O O . ALA C 1 97 ? 27.402 21.397 25.629 1.00 44.95 109 ALA C O 1
ATOM 3140 N N . PHE C 1 98 ? 28.971 19.849 26.101 1.00 38.55 110 PHE C N 1
ATOM 3141 C CA . PHE C 1 98 ? 28.003 18.761 26.193 1.00 31.68 110 PHE C CA 1
ATOM 3142 C C . PHE C 1 98 ? 27.029 18.991 27.341 1.00 41.78 110 PHE C C 1
ATOM 3143 O O . PHE C 1 98 ? 25.814 18.818 27.189 1.00 34.58 110 PHE C O 1
ATOM 3151 N N . LEU C 1 99 ? 27.549 19.384 28.505 1.00 42.58 111 LEU C N 1
ATOM 3152 C CA . LEU C 1 99 ? 26.688 19.623 29.658 1.00 43.36 111 LEU C CA 1
ATOM 3153 C C . LEU C 1 99 ? 25.920 20.931 29.517 1.00 45.54 111 LEU C C 1
ATOM 3154 O O . LEU C 1 99 ? 24.753 21.017 29.918 1.00 52.74 111 LEU C O 1
ATOM 3159 N N . ALA C 1 100 ? 26.560 21.965 28.963 1.00 42.45 112 ALA C N 1
ATOM 3160 C CA . ALA C 1 100 ? 25.873 23.236 28.755 1.00 45.57 112 ALA C CA 1
ATOM 3161 C C . ALA C 1 100 ? 24.719 23.094 27.773 1.00 37.90 112 ALA C C 1
ATOM 3162 O O . ALA C 1 100 ? 23.733 23.835 27.862 1.00 47.32 112 ALA C O 1
ATOM 3164 N N . ALA C 1 101 ? 24.824 22.155 26.833 1.00 40.60 113 ALA C N 1
ATOM 3165 C CA . ALA C 1 101 ? 23.752 21.884 25.884 1.00 35.69 113 ALA C CA 1
ATOM 3166 C C . ALA C 1 101 ? 22.683 20.959 26.448 1.00 42.80 113 ALA C C 1
ATOM 3167 O O . ALA C 1 101 ? 21.737 20.624 25.726 1.00 46.69 113 ALA C O 1
ATOM 3169 N N . HIS C 1 102 ? 22.822 20.529 27.705 1.00 44.43 114 HIS C N 1
ATOM 3170 C CA . HIS C 1 102 ? 21.806 19.739 28.400 1.00 37.26 114 HIS C CA 1
ATOM 3171 C C . HIS C 1 102 ? 21.512 18.423 27.682 1.00 31.08 114 HIS C C 1
ATOM 3172 O O . HIS C 1 102 ? 20.390 17.912 27.731 1.00 30.49 114 HIS C O 1
ATOM 3179 N N . ILE C 1 103 ? 22.524 17.878 26.999 1.00 35.35 115 ILE C N 1
ATOM 3180 C CA . ILE C 1 103 ? 22.335 16.625 26.260 1.00 34.52 115 ILE C CA 1
ATOM 3181 C C . ILE C 1 103 ? 21.913 15.463 27.150 1.00 41.63 115 ILE C C 1
ATOM 3182 O O . ILE C 1 103 ? 21.088 14.648 26.709 1.00 35.42 115 ILE C O 1
ATOM 3187 N N . PRO C 1 104 ? 22.424 15.302 28.403 1.00 38.18 116 PRO C N 1
ATOM 3188 C CA . PRO C 1 104 ? 22.010 14.147 29.221 1.00 33.90 116 PRO C CA 1
ATOM 3189 C C . PRO C 1 104 ? 20.508 13.983 29.401 1.00 29.84 116 PRO C C 1
ATOM 3190 O O . PRO C 1 104 ? 20.034 12.874 29.672 1.00 37.16 116 PRO C O 1
ATOM 3194 N N . LEU C 1 105 ? 19.748 15.071 29.260 1.00 32.32 117 LEU C N 1
ATOM 3195 C CA . LEU C 1 105 ? 18.303 14.991 29.440 1.00 27.79 117 LEU C CA 1
ATOM 3196 C C . LEU C 1 105 ? 17.637 14.085 28.410 1.00 38.01 117 LEU C C 1
ATOM 3197 O O . LEU C 1 105 ? 16.544 13.568 28.670 1.00 33.12 117 LEU C O 1
ATOM 3202 N N . PHE C 1 106 ? 18.264 13.888 27.247 1.00 31.33 118 PHE C N 1
ATOM 3203 C CA . PHE C 1 106 ? 17.723 12.972 26.249 1.00 33.27 118 PHE C CA 1
ATOM 3204 C C . PHE C 1 106 ? 17.787 11.518 26.696 1.00 34.01 118 PHE C C 1
ATOM 3205 O O . PHE C 1 106 ? 17.112 10.670 26.101 1.00 30.48 118 PHE C O 1
ATOM 3213 N N . LEU C 1 107 ? 18.583 11.209 27.717 1.00 29.10 119 LEU C N 1
ATOM 3214 C CA . LEU C 1 107 ? 18.719 9.844 28.207 1.00 29.46 119 LEU C CA 1
ATOM 3215 C C . LEU C 1 107 ? 17.736 9.499 29.318 1.00 25.49 119 LEU C C 1
ATOM 3216 O O . LEU C 1 107 ? 17.565 8.314 29.627 1.00 30.92 119 LEU C O 1
ATOM 3221 N N . TYR C 1 108 ? 17.095 10.498 29.922 1.00 29.94 120 TYR C N 1
ATOM 3222 C CA . TYR C 1 108 ? 16.225 10.237 31.066 1.00 31.97 120 TYR C CA 1
ATOM 3223 C C . TYR C 1 108 ? 15.008 9.373 30.735 1.00 37.60 120 TYR C C 1
ATOM 3224 O O . TYR C 1 108 ? 14.615 8.566 31.596 1.00 30.74 120 TYR C O 1
ATOM 3233 N N . PRO C 1 109 ? 14.365 9.485 29.564 1.00 32.46 121 PRO C N 1
ATOM 3234 C CA . PRO C 1 109 ? 13.293 8.527 29.236 1.00 33.69 121 PRO C CA 1
ATOM 3235 C C . PRO C 1 109 ? 13.740 7.077 29.269 1.00 38.05 121 PRO C C 1
ATOM 3236 O O . PRO C 1 109 ? 12.939 6.198 29.613 1.00 31.75 121 PRO C O 1
ATOM 3240 N N . PHE C 1 110 ? 14.998 6.799 28.925 1.00 26.98 122 PHE C N 1
ATOM 3241 C CA . PHE C 1 110 ? 15.498 5.430 28.993 1.00 32.35 122 PHE C CA 1
ATOM 3242 C C . PHE C 1 110 ? 15.590 4.952 30.434 1.00 38.31 122 PHE C C 1
ATOM 3243 O O . PHE C 1 110 ? 15.281 3.792 30.732 1.00 36.51 122 PHE C O 1
ATOM 3251 N N . LEU C 1 111 ? 16.018 5.832 31.339 1.00 33.68 123 LEU C N 1
ATOM 3252 C CA . LEU C 1 111 ? 16.125 5.463 32.745 1.00 38.60 123 LEU C CA 1
ATOM 3253 C C . LEU C 1 111 ? 14.755 5.204 33.364 1.00 45.88 123 LEU C C 1
ATOM 3254 O O . LEU C 1 111 ? 14.651 4.454 34.341 1.00 46.55 123 LEU C O 1
ATOM 3259 N N . HIS C 1 112 ? 13.699 5.807 32.810 1.00 51.32 124 HIS C N 1
ATOM 3260 C CA . HIS C 1 112 ? 12.354 5.612 33.341 1.00 44.92 124 HIS C CA 1
ATOM 3261 C C . HIS C 1 112 ? 11.789 4.233 33.029 1.00 55.71 124 HIS C C 1
ATOM 3262 O O . HIS C 1 112 ? 10.884 3.778 33.735 1.00 61.78 124 HIS C O 1
ATOM 3269 N N . THR C 1 113 ? 12.296 3.563 31.997 1.00 42.64 125 THR C N 1
ATOM 3270 C CA . THR C 1 113 ? 11.730 2.286 31.586 1.00 46.12 125 THR C CA 1
ATOM 3271 C C . THR C 1 113 ? 11.874 1.245 32.691 1.00 48.63 125 THR C C 1
ATOM 3272 O O . THR C 1 113 ? 12.826 1.264 33.476 1.00 49.29 125 THR C O 1
ATOM 3276 N N . VAL C 1 114 ? 10.907 0.329 32.747 1.00 46.58 126 VAL C N 1
ATOM 3277 C CA . VAL C 1 114 ? 10.876 -0.722 33.756 1.00 53.29 126 VAL C CA 1
ATOM 3278 C C . VAL C 1 114 ? 10.837 -2.119 33.156 1.00 57.68 126 VAL C C 1
ATOM 3279 O O . VAL C 1 114 ? 10.879 -3.100 33.907 1.00 64.92 126 VAL C O 1
ATOM 3283 N N . SER C 1 115 ? 10.753 -2.245 31.832 1.00 50.39 127 SER C N 1
ATOM 3284 C CA . SER C 1 115 ? 10.697 -3.562 31.208 1.00 46.24 127 SER C CA 1
ATOM 3285 C C . SER C 1 115 ? 11.982 -4.338 31.474 1.00 39.44 127 SER C C 1
ATOM 3286 O O . SER C 1 115 ? 13.087 -3.806 31.332 1.00 46.92 127 SER C O 1
ATOM 3289 N N . LYS C 1 116 ? 11.831 -5.605 31.864 1.00 50.20 128 LYS C N 1
ATOM 3290 C CA . LYS C 1 116 ? 12.951 -6.471 32.204 1.00 53.46 128 LYS C CA 1
ATOM 3291 C C . LYS C 1 116 ? 13.462 -7.298 31.024 1.00 64.44 128 LYS C C 1
ATOM 3292 O O . LYS C 1 116 ? 14.100 -8.333 31.244 1.00 76.08 128 LYS C O 1
ATOM 3298 N N . THR C 1 117 ? 13.124 -6.929 29.793 1.00 60.38 129 THR C N 1
ATOM 3299 C CA . THR C 1 117 ? 13.716 -7.598 28.643 1.00 51.03 129 THR C CA 1
ATOM 3300 C C . THR C 1 117 ? 15.123 -7.059 28.392 1.00 42.67 129 THR C C 1
ATOM 3301 O O . THR C 1 117 ? 15.448 -5.920 28.739 1.00 37.68 129 THR C O 1
ATOM 3305 N N . ARG C 1 118 ? 15.960 -7.900 27.785 1.00 40.01 130 ARG C N 1
ATOM 3306 C CA . ARG C 1 118 ? 17.363 -7.542 27.586 1.00 39.98 130 ARG C CA 1
ATOM 3307 C C . ARG C 1 118 ? 17.581 -6.296 26.730 1.00 41.48 130 ARG C C 1
ATOM 3308 O O . ARG C 1 118 ? 18.492 -5.516 27.059 1.00 39.29 130 ARG C O 1
ATOM 3316 N N . PRO C 1 119 ? 16.836 -6.048 25.646 1.00 34.72 131 PRO C N 1
ATOM 3317 C CA . PRO C 1 119 ? 17.037 -4.784 24.916 1.00 39.14 131 PRO C CA 1
ATOM 3318 C C . PRO C 1 119 ? 16.858 -3.549 25.779 1.00 37.42 131 PRO C C 1
ATOM 3319 O O . PRO C 1 119 ? 17.520 -2.532 25.537 1.00 33.03 131 PRO C O 1
ATOM 3323 N N . PHE C 1 120 ? 15.969 -3.599 26.772 1.00 35.84 132 PHE C N 1
ATOM 3324 C CA . PHE C 1 120 ? 15.730 -2.438 27.620 1.00 36.53 132 PHE C CA 1
ATOM 3325 C C . PHE C 1 120 ? 16.782 -2.297 28.712 1.00 34.25 132 PHE C C 1
ATOM 3326 O O . PHE C 1 120 ? 17.205 -1.179 29.027 1.00 41.23 132 PHE C O 1
ATOM 3334 N N . GLU C 1 121 ? 17.216 -3.415 29.296 1.00 36.34 133 GLU C N 1
ATOM 3335 C CA . GLU C 1 121 ? 18.207 -3.358 30.366 1.00 41.47 133 GLU C CA 1
ATOM 3336 C C . GLU C 1 121 ? 19.541 -2.827 29.865 1.00 38.46 133 GLU C C 1
ATOM 3337 O O . GLU C 1 121 ? 20.177 -1.999 30.528 1.00 41.58 133 GLU C O 1
ATOM 3343 N N . TYR C 1 122 ? 19.986 -3.295 28.698 1.00 34.00 134 TYR C N 1
ATOM 3344 C CA . TYR C 1 122 ? 21.244 -2.803 28.152 1.00 35.18 134 TYR C CA 1
ATOM 3345 C C . TYR C 1 122 ? 21.117 -1.362 27.680 1.00 30.33 134 TYR C C 1
ATOM 3346 O O . TYR C 1 122 ? 22.114 -0.631 27.646 1.00 32.35 134 TYR C O 1
ATOM 3355 N N . LEU C 1 123 ? 19.907 -0.941 27.306 1.00 36.21 135 LEU C N 1
ATOM 3356 C CA . LEU C 1 123 ? 19.684 0.466 26.996 1.00 32.28 135 LEU C CA 1
ATOM 3357 C C . LEU C 1 123 ? 19.838 1.331 28.241 1.00 32.12 135 LEU C C 1
ATOM 3358 O O . LEU C 1 123 ? 20.456 2.400 28.187 1.00 35.81 135 LEU C O 1
ATOM 3363 N N . ARG C 1 124 ? 19.281 0.886 29.373 1.00 31.14 136 ARG C N 1
ATOM 3364 C CA . ARG C 1 124 ? 19.481 1.609 30.625 1.00 34.63 136 ARG C CA 1
ATOM 3365 C C . ARG C 1 124 ? 20.937 1.549 31.070 1.00 27.19 136 ARG C C 1
ATOM 3366 O O . ARG C 1 124 ? 21.486 2.547 31.550 1.00 30.54 136 ARG C O 1
ATOM 3374 N N . LEU C 1 125 ? 21.577 0.389 30.915 1.00 30.49 137 LEU C N 1
ATOM 3375 C CA . LEU C 1 125 ? 22.973 0.246 31.322 1.00 24.64 137 LEU C CA 1
ATOM 3376 C C . LEU C 1 125 ? 23.873 1.203 30.549 1.00 33.09 137 LEU C C 1
ATOM 3377 O O . LEU C 1 125 ? 24.721 1.887 31.135 1.00 32.59 137 LEU C O 1
ATOM 3382 N N . THR C 1 126 ? 23.707 1.258 29.226 1.00 32.65 138 THR C N 1
ATOM 3383 C CA . THR C 1 126 ? 24.519 2.160 28.416 1.00 31.43 138 THR C CA 1
ATOM 3384 C C . THR C 1 126 ? 24.194 3.620 28.717 1.00 31.68 138 THR C C 1
ATOM 3385 O O . THR C 1 126 ? 25.095 4.467 28.753 1.00 37.08 138 THR C O 1
ATOM 3389 N N . SER C 1 127 ? 22.914 3.935 28.940 1.00 23.68 139 SER C N 1
ATOM 3390 C CA . SER C 1 127 ? 22.547 5.298 29.310 1.00 27.97 139 SER C CA 1
ATOM 3391 C C . SER C 1 127 ? 23.167 5.687 30.645 1.00 28.68 139 SER C C 1
ATOM 3392 O O . SER C 1 127 ? 23.668 6.807 30.805 1.00 30.29 139 SER C O 1
ATOM 3395 N N . LEU C 1 128 ? 23.139 4.773 31.619 1.00 25.74 140 LEU C N 1
ATOM 3396 C CA . LEU C 1 128 ? 23.802 5.022 32.894 1.00 28.80 140 LEU C CA 1
ATOM 3397 C C . LEU C 1 128 ? 25.303 5.201 32.715 1.00 35.53 140 LEU C C 1
ATOM 3398 O O . LEU C 1 128 ? 25.926 5.982 33.444 1.00 41.19 140 LEU C O 1
ATOM 3403 N N . GLY C 1 129 ? 25.900 4.486 31.758 1.00 30.20 141 GLY C N 1
ATOM 3404 C CA . GLY C 1 129 ? 27.318 4.651 31.492 1.00 33.59 141 GLY C CA 1
ATOM 3405 C C . GLY C 1 129 ? 27.672 6.037 30.996 1.00 32.98 141 GLY C C 1
ATOM 3406 O O . GLY C 1 129 ? 28.758 6.547 31.287 1.00 34.08 141 GLY C O 1
ATOM 3407 N N . VAL C 1 130 ? 26.773 6.661 30.233 1.00 26.24 142 VAL C N 1
ATOM 3408 C CA . VAL C 1 130 ? 26.994 8.037 29.801 1.00 27.30 142 VAL C CA 1
ATOM 3409 C C . VAL C 1 130 ? 26.966 8.981 30.997 1.00 35.39 142 VAL C C 1
ATOM 3410 O O . VAL C 1 130 ? 27.810 9.877 31.117 1.00 35.21 142 VAL C O 1
ATOM 3414 N N . ILE C 1 131 ? 26.001 8.795 31.901 1.00 32.81 143 ILE C N 1
ATOM 3415 C CA . ILE C 1 131 ? 25.936 9.623 33.101 1.00 36.05 143 ILE C CA 1
ATOM 3416 C C . ILE C 1 131 ? 27.142 9.358 33.994 1.00 33.78 143 ILE C C 1
ATOM 3417 O O . ILE C 1 131 ? 27.713 10.286 34.581 1.00 36.44 143 ILE C O 1
ATOM 3422 N N . GLY C 1 132 ? 27.553 8.093 34.106 1.00 34.68 144 GLY C N 1
ATOM 3423 C CA . GLY C 1 132 ? 28.724 7.773 34.908 1.00 37.10 144 GLY C CA 1
ATOM 3424 C C . GLY C 1 132 ? 29.985 8.426 34.377 1.00 39.06 144 GLY C C 1
ATOM 3425 O O . GLY C 1 132 ? 30.835 8.876 35.147 1.00 34.47 144 GLY C O 1
ATOM 3426 N N . ALA C 1 133 ? 30.124 8.485 33.051 1.00 32.98 145 ALA C N 1
ATOM 3427 C CA . ALA C 1 133 ? 31.263 9.179 32.465 1.00 35.59 145 ALA C CA 1
ATOM 3428 C C . ALA C 1 133 ? 31.193 10.676 32.732 1.00 42.68 145 ALA C C 1
ATOM 3429 O O . ALA C 1 133 ? 32.232 11.336 32.840 1.00 44.52 145 ALA C O 1
ATOM 3431 N N . LEU C 1 134 ? 29.981 11.228 32.832 1.00 35.10 146 LEU C N 1
ATOM 3432 C CA . LEU C 1 134 ? 29.838 12.650 33.124 1.00 31.70 146 LEU C CA 1
ATOM 3433 C C . LEU C 1 134 ? 30.280 12.971 34.548 1.00 44.90 146 LEU C C 1
ATOM 3434 O O . LEU C 1 134 ? 30.955 13.981 34.781 1.00 38.48 146 LEU C O 1
ATOM 3439 N N . VAL C 1 135 ? 29.902 12.130 35.514 1.00 41.40 147 VAL C N 1
ATOM 3440 C CA . VAL C 1 135 ? 30.266 12.388 36.904 1.00 47.87 147 VAL C CA 1
ATOM 3441 C C . VAL C 1 135 ? 31.709 12.013 37.212 1.00 41.53 147 VAL C C 1
ATOM 3442 O O . VAL C 1 135 ? 32.253 12.473 38.224 1.00 43.03 147 VAL C O 1
ATOM 3446 N N . LYS C 1 136 ? 32.354 11.200 36.372 1.00 43.70 148 LYS C N 1
ATOM 3447 C CA . LYS C 1 136 ? 33.767 10.914 36.593 1.00 51.52 148 LYS C CA 1
ATOM 3448 C C . LYS C 1 136 ? 34.633 12.144 36.374 1.00 56.19 148 LYS C C 1
ATOM 3449 O O . LYS C 1 136 ? 35.767 12.186 36.863 1.00 61.29 148 LYS C O 1
ATOM 3455 N N . THR C 1 137 ? 34.122 13.145 35.655 1.00 60.51 149 THR C N 1
ATOM 3456 C CA . THR C 1 137 ? 34.858 14.387 35.470 1.00 69.26 149 THR C CA 1
ATOM 3457 C C . THR C 1 137 ? 34.939 15.203 36.754 1.00 74.23 149 THR C C 1
ATOM 3458 O O . THR C 1 137 ? 35.757 16.126 36.833 1.00 86.92 149 THR C O 1
ATOM 3462 N N . ASP C 1 138 ? 34.111 14.884 37.754 1.00 75.09 150 ASP C N 1
ATOM 3463 C CA . ASP C 1 138 ? 34.125 15.570 39.048 1.00 74.99 150 ASP C CA 1
ATOM 3464 C C . ASP C 1 138 ? 33.925 17.076 38.889 1.00 82.28 150 ASP C C 1
ATOM 3465 O O . ASP C 1 138 ? 34.589 17.881 39.545 1.00 100.95 150 ASP C O 1
ATOM 3470 N N . GLU C 1 139 ? 32.998 17.461 38.017 1.00 69.37 151 GLU C N 1
ATOM 3471 C CA . GLU C 1 139 ? 32.722 18.868 37.767 1.00 68.88 151 GLU C CA 1
ATOM 3472 C C . GLU C 1 139 ? 31.574 19.333 38.654 1.00 69.31 151 GLU C C 1
ATOM 3473 O O . GLU C 1 139 ? 30.597 18.607 38.859 1.00 59.82 151 GLU C O 1
ATOM 3479 N N . GLN C 1 140 ? 31.708 20.550 39.187 1.00 75.86 152 GLN C N 1
ATOM 3480 C CA . GLN C 1 140 ? 30.662 21.105 40.041 1.00 72.83 152 GLN C CA 1
ATOM 3481 C C . GLN C 1 140 ? 29.372 21.328 39.262 1.00 62.34 152 GLN C C 1
ATOM 3482 O O . GLN C 1 140 ? 28.272 21.140 39.796 1.00 51.72 152 GLN C O 1
ATOM 3488 N N . GLU C 1 141 ? 29.488 21.732 37.997 1.00 60.34 153 GLU C N 1
ATOM 3489 C CA . GLU C 1 141 ? 28.307 21.968 37.175 1.00 48.23 153 GLU C CA 1
ATOM 3490 C C . GLU C 1 141 ? 27.526 20.680 36.930 1.00 36.12 153 GLU C C 1
ATOM 3491 O O . GLU C 1 141 ? 26.302 20.721 36.759 1.00 37.68 153 GLU C O 1
ATOM 3497 N N . VAL C 1 142 ? 28.212 19.534 36.913 1.00 33.81 154 VAL C N 1
ATOM 3498 C CA . VAL C 1 142 ? 27.540 18.259 36.672 1.00 33.83 154 VAL C CA 1
ATOM 3499 C C . VAL C 1 142 ? 26.606 17.920 37.828 1.00 43.76 154 VAL C C 1
ATOM 3500 O O . VAL C 1 142 ? 25.459 17.509 37.619 1.00 35.96 154 VAL C O 1
ATOM 3504 N N . ILE C 1 143 ? 27.088 18.078 39.063 1.00 41.12 155 ILE C N 1
ATOM 3505 C CA . ILE C 1 143 ? 26.280 17.730 40.230 1.00 43.27 155 ILE C CA 1
ATOM 3506 C C . ILE C 1 143 ? 25.047 18.621 40.314 1.00 33.91 155 ILE C C 1
ATOM 3507 O O . ILE C 1 143 ? 23.936 18.146 40.580 1.00 34.80 155 ILE C O 1
ATOM 3512 N N . ASN C 1 144 ? 25.223 19.926 40.091 1.00 32.48 156 ASN C N 1
ATOM 3513 C CA . ASN C 1 144 ? 24.088 20.843 40.124 1.00 34.87 156 ASN C CA 1
ATOM 3514 C C . ASN C 1 144 ? 23.080 20.516 39.029 1.00 39.98 156 ASN C C 1
ATOM 3515 O O . ASN C 1 144 ? 21.868 20.641 39.235 1.00 39.87 156 ASN C O 1
ATOM 3520 N N . PHE C 1 145 ? 23.564 20.102 37.855 1.00 38.33 157 PHE C N 1
ATOM 3521 C CA . PHE C 1 145 ? 22.658 19.698 36.784 1.00 36.54 157 PHE C CA 1
ATOM 3522 C C . PHE C 1 145 ? 21.862 18.462 37.176 1.00 30.41 157 PHE C C 1
ATOM 3523 O O . PHE C 1 145 ? 20.648 18.396 36.950 1.00 38.26 157 PHE C O 1
ATOM 3531 N N . LEU C 1 146 ? 22.531 17.470 37.765 1.00 25.83 158 LEU C N 1
ATOM 3532 C CA . LEU C 1 146 ? 21.845 16.239 38.138 1.00 32.52 158 LEU C CA 1
ATOM 3533 C C . LEU C 1 146 ? 20.863 16.462 39.280 1.00 33.50 158 LEU C C 1
ATOM 3534 O O . LEU C 1 146 ? 19.832 15.785 39.348 1.00 34.38 158 LEU C O 1
ATOM 3539 N N . LEU C 1 147 ? 21.166 17.393 40.189 1.00 31.29 159 LEU C N 1
ATOM 3540 C CA . LEU C 1 147 ? 20.271 17.630 41.316 1.00 37.69 159 LEU C CA 1
ATOM 3541 C C . LEU C 1 147 ? 19.016 18.394 40.911 1.00 37.68 159 LEU C C 1
ATOM 3542 O O . LEU C 1 147 ? 17.957 18.203 41.521 1.00 50.44 159 LEU C O 1
ATOM 3547 N N . THR C 1 148 ? 19.101 19.249 39.891 1.00 36.93 160 THR C N 1
ATOM 3548 C CA . THR C 1 148 ? 17.938 20.006 39.445 1.00 50.56 160 THR C CA 1
ATOM 3549 C C . THR C 1 148 ? 17.119 19.294 38.377 1.00 36.80 160 THR C C 1
ATOM 3550 O O . THR C 1 148 ? 16.067 19.809 37.982 1.00 51.81 160 THR C O 1
ATOM 3554 N N . THR C 1 149 ? 17.563 18.133 37.903 1.00 29.81 161 THR C N 1
ATOM 3555 C CA . THR C 1 149 ? 16.809 17.348 36.935 1.00 44.83 161 THR C CA 1
ATOM 3556 C C . THR C 1 149 ? 16.251 16.068 37.541 1.00 48.27 161 THR C C 1
ATOM 3557 O O . THR C 1 149 ? 15.709 15.231 36.811 1.00 56.25 161 THR C O 1
ATOM 3561 N N . GLU C 1 150 ? 16.388 15.896 38.858 1.00 41.32 162 GLU C N 1
ATOM 3562 C CA . GLU C 1 150 ? 15.759 14.801 39.598 1.00 38.11 162 GLU C CA 1
ATOM 3563 C C . GLU C 1 150 ? 16.210 13.426 39.100 1.00 34.64 162 GLU C C 1
ATOM 3564 O O . GLU C 1 150 ? 15.401 12.521 38.891 1.00 39.60 162 GLU C O 1
ATOM 3570 N N . ILE C 1 151 ? 17.521 13.270 38.903 1.00 36.83 163 ILE C N 1
ATOM 3571 C CA . ILE C 1 151 ? 18.041 11.977 38.468 1.00 32.92 163 ILE C CA 1
ATOM 3572 C C . ILE C 1 151 ? 18.103 10.990 39.631 1.00 38.06 163 ILE C C 1
ATOM 3573 O O . ILE C 1 151 ? 18.109 9.774 39.405 1.00 38.48 163 ILE C O 1
ATOM 3578 N N . ILE C 1 152 ? 18.127 11.487 40.873 1.00 35.02 164 ILE C N 1
ATOM 3579 C CA . ILE C 1 152 ? 18.261 10.596 42.029 1.00 32.89 164 ILE C CA 1
ATOM 3580 C C . ILE C 1 152 ? 17.108 9.602 42.124 1.00 29.64 164 ILE C C 1
ATOM 3581 O O . ILE C 1 152 ? 17.377 8.401 42.313 1.00 34.25 164 ILE C O 1
ATOM 3586 N N . PRO C 1 153 ? 15.834 10.000 42.023 1.00 32.95 165 PRO C N 1
ATOM 3587 C CA . PRO C 1 153 ? 14.768 8.985 42.056 1.00 44.04 165 PRO C CA 1
ATOM 3588 C C . PRO C 1 153 ? 14.885 7.960 40.943 1.00 41.21 165 PRO C C 1
ATOM 3589 O O . PRO C 1 153 ? 14.480 6.806 41.131 1.00 38.07 165 PRO C O 1
ATOM 3593 N N . LEU C 1 154 ? 15.425 8.346 39.785 1.00 32.91 166 LEU C N 1
ATOM 3594 C CA . LEU C 1 154 ? 15.636 7.379 38.712 1.00 31.47 166 LEU C CA 1
ATOM 3595 C C . LEU C 1 154 ? 16.710 6.365 39.087 1.00 35.25 166 LEU C C 1
ATOM 3596 O O . LEU C 1 154 ? 16.567 5.168 38.810 1.00 32.48 166 LEU C O 1
ATOM 3601 N N . CYS C 1 155 ? 17.795 6.824 39.715 1.00 29.92 167 CYS C N 1
ATOM 3602 C CA . CYS C 1 155 ? 18.850 5.904 40.125 1.00 36.57 167 CYS C CA 1
ATOM 3603 C C . CYS C 1 155 ? 18.379 4.986 41.246 1.00 36.09 167 CYS C C 1
ATOM 3604 O O . CYS C 1 155 ? 18.702 3.793 41.253 1.00 38.65 167 CYS C O 1
ATOM 3607 N N . LEU C 1 156 ? 17.607 5.521 42.197 1.00 32.27 168 LEU C N 1
ATOM 3608 C CA . LEU C 1 156 ? 17.146 4.716 43.325 1.00 38.79 168 LEU C CA 1
ATOM 3609 C C . LEU C 1 156 ? 16.259 3.566 42.861 1.00 34.24 168 LEU C C 1
ATOM 3610 O O . LEU C 1 156 ? 16.314 2.464 43.420 1.00 37.28 168 LEU C O 1
ATOM 3615 N N . ARG C 1 157 ? 15.427 3.805 41.845 1.00 37.39 169 ARG C N 1
ATOM 3616 C CA . ARG C 1 157 ? 14.582 2.737 41.319 1.00 33.62 169 ARG C CA 1
ATOM 3617 C C . ARG C 1 157 ? 15.413 1.680 40.601 1.00 30.04 169 ARG C C 1
ATOM 3618 O O . ARG C 1 157 ? 15.117 0.482 40.695 1.00 44.83 169 ARG C O 1
ATOM 3626 N N . ILE C 1 158 ? 16.451 2.102 39.875 1.00 34.96 170 ILE C N 1
ATOM 3627 C CA . ILE C 1 158 ? 17.344 1.141 39.236 1.00 30.92 170 ILE C CA 1
ATOM 3628 C C . ILE C 1 158 ? 18.143 0.375 40.283 1.00 36.05 170 ILE C C 1
ATOM 3629 O O . ILE C 1 158 ? 18.364 -0.835 40.154 1.00 39.50 170 ILE C O 1
ATOM 3634 N N . MET C 1 159 ? 18.583 1.064 41.340 1.00 31.87 171 MET C N 1
ATOM 3635 C CA . MET C 1 159 ? 19.352 0.416 42.398 1.00 28.64 171 MET C CA 1
ATOM 3636 C C . MET C 1 159 ? 18.546 -0.656 43.117 1.00 37.23 171 MET C C 1
ATOM 3637 O O . MET C 1 159 ? 19.133 -1.546 43.743 1.00 38.19 171 MET C O 1
ATOM 3642 N N . GLU C 1 160 ? 17.219 -0.587 43.045 1.00 46.55 172 GLU C N 1
ATOM 3643 C CA . GLU C 1 160 ? 16.339 -1.499 43.764 1.00 47.50 172 GLU C CA 1
ATOM 3644 C C . GLU C 1 160 ? 15.813 -2.639 42.904 1.00 54.12 172 GLU C C 1
ATOM 3645 O O . GLU C 1 160 ? 15.501 -3.708 43.439 1.00 57.03 172 GLU C O 1
ATOM 3651 N N . SER C 1 161 ? 15.720 -2.453 41.585 1.00 53.22 173 SER C N 1
ATOM 3652 C CA . SER C 1 161 ? 15.112 -3.452 40.716 1.00 59.62 173 SER C CA 1
ATOM 3653 C C . SER C 1 161 ? 15.899 -3.769 39.452 1.00 58.96 173 SER C C 1
ATOM 3654 O O . SER C 1 161 ? 15.532 -4.718 38.750 1.00 60.03 173 SER C O 1
ATOM 3657 N N . GLY C 1 162 ? 16.963 -3.030 39.142 1.00 50.88 174 GLY C N 1
ATOM 3658 C CA . GLY C 1 162 ? 17.712 -3.265 37.928 1.00 32.47 174 GLY C CA 1
ATOM 3659 C C . GLY C 1 162 ? 18.598 -4.494 38.007 1.00 45.52 174 GLY C C 1
ATOM 3660 O O . GLY C 1 162 ? 18.624 -5.227 38.996 1.00 51.22 174 GLY C O 1
ATOM 3661 N N . SER C 1 163 ? 19.338 -4.720 36.925 1.00 42.59 175 SER C N 1
ATOM 3662 C CA . SER C 1 163 ? 20.315 -5.797 36.917 1.00 44.84 175 SER C CA 1
ATOM 3663 C C . SER C 1 163 ? 21.532 -5.408 37.752 1.00 48.18 175 SER C C 1
ATOM 3664 O O . SER C 1 163 ? 21.694 -4.258 38.172 1.00 43.06 175 SER C O 1
ATOM 3667 N N . GLU C 1 164 ? 22.397 -6.394 37.998 1.00 43.56 176 GLU C N 1
ATOM 3668 C CA . GLU C 1 164 ? 23.573 -6.153 38.827 1.00 41.98 176 GLU C CA 1
ATOM 3669 C C . GLU C 1 164 ? 24.468 -5.083 38.213 1.00 45.00 176 GLU C C 1
ATOM 3670 O O . GLU C 1 164 ? 25.023 -4.242 38.929 1.00 44.53 176 GLU C O 1
ATOM 3676 N N . LEU C 1 165 ? 24.617 -5.098 36.886 1.00 40.27 177 LEU C N 1
ATOM 3677 C CA . LEU C 1 165 ? 25.434 -4.086 36.223 1.00 43.34 177 LEU C CA 1
ATOM 3678 C C . LEU C 1 165 ? 24.804 -2.701 36.330 1.00 41.58 177 LEU C C 1
ATOM 3679 O O . LEU C 1 165 ? 25.496 -1.720 36.626 1.00 38.49 177 LEU C O 1
ATOM 3684 N N . SER C 1 166 ? 23.492 -2.601 36.100 1.00 33.62 178 SER C N 1
ATOM 3685 C CA . SER C 1 166 ? 22.826 -1.303 36.176 1.00 41.54 178 SER C CA 1
ATOM 3686 C C . SER C 1 166 ? 22.793 -0.781 37.606 1.00 30.71 178 SER C C 1
ATOM 3687 O O . SER C 1 166 ? 22.935 0.427 37.834 1.00 34.17 178 SER C O 1
ATOM 3690 N N . LYS C 1 167 ? 22.594 -1.672 38.581 1.00 31.90 179 LYS C N 1
ATOM 3691 C CA . LYS C 1 167 ? 22.648 -1.260 39.980 1.00 40.09 179 LYS C CA 1
ATOM 3692 C C . LYS C 1 167 ? 24.016 -0.690 40.329 1.00 35.20 179 LYS C C 1
ATOM 3693 O O . LYS C 1 167 ? 24.116 0.291 41.074 1.00 44.44 179 LYS C O 1
ATOM 3699 N N . THR C 1 168 ? 25.083 -1.294 39.799 1.00 37.40 180 THR C N 1
ATOM 3700 C CA . THR C 1 168 ? 26.433 -0.833 40.107 1.00 42.06 180 THR C CA 1
ATOM 3701 C C . THR C 1 168 ? 26.681 0.563 39.549 1.00 38.50 180 THR C C 1
ATOM 3702 O O . THR C 1 168 ? 27.232 1.428 40.239 1.00 40.62 180 THR C O 1
ATOM 3706 N N . VAL C 1 169 ? 26.294 0.797 38.293 1.00 38.46 181 VAL C N 1
ATOM 3707 C CA . VAL C 1 169 ? 26.478 2.118 37.703 1.00 32.60 181 VAL C CA 1
ATOM 3708 C C . VAL C 1 169 ? 25.588 3.142 38.397 1.00 32.11 181 VAL C C 1
ATOM 3709 O O . VAL C 1 169 ? 26.013 4.272 38.668 1.00 32.96 181 VAL C O 1
ATOM 3713 N N . ALA C 1 170 ? 24.340 2.767 38.694 1.00 30.77 182 ALA C N 1
ATOM 3714 C CA . ALA C 1 170 ? 23.421 3.696 39.347 1.00 34.46 182 ALA C CA 1
ATOM 3715 C C . ALA C 1 170 ? 23.896 4.055 40.749 1.00 30.21 182 ALA C C 1
ATOM 3716 O O . ALA C 1 170 ? 23.798 5.216 41.164 1.00 33.05 182 ALA C O 1
ATOM 3718 N N . THR C 1 171 ? 24.412 3.075 41.496 1.00 27.58 183 THR C N 1
ATOM 3719 C CA . THR C 1 171 ? 24.961 3.367 42.817 1.00 26.43 183 THR C CA 1
ATOM 3720 C C . THR C 1 171 ? 26.216 4.224 42.711 1.00 35.24 183 THR C C 1
ATOM 3721 O O . THR C 1 171 ? 26.461 5.088 43.562 1.00 36.18 183 THR C O 1
ATOM 3725 N N . PHE C 1 172 ? 27.018 4.001 41.668 1.00 30.01 184 PHE C N 1
ATOM 3726 C CA . PHE C 1 172 ? 28.204 4.822 41.448 1.00 34.32 184 PHE C CA 1
ATOM 3727 C C . PHE C 1 172 ? 27.829 6.275 41.189 1.00 33.02 184 PHE C C 1
ATOM 3728 O O . PHE C 1 172 ? 28.502 7.194 41.671 1.00 30.83 184 PHE C O 1
ATOM 3736 N N . ILE C 1 173 ? 26.758 6.502 40.427 1.00 31.22 185 ILE C N 1
ATOM 3737 C CA . ILE C 1 173 ? 26.297 7.864 40.168 1.00 30.24 185 ILE C CA 1
ATOM 3738 C C . ILE C 1 173 ? 25.841 8.523 41.465 1.00 33.09 185 ILE C C 1
ATOM 3739 O O . ILE C 1 173 ? 26.196 9.670 41.759 1.00 36.17 185 ILE C O 1
ATOM 3744 N N . LEU C 1 174 ? 25.046 7.802 42.260 1.00 28.14 186 LEU C N 1
ATOM 3745 C CA . LEU C 1 174 ? 24.632 8.319 43.561 1.00 32.09 186 LEU C CA 1
ATOM 3746 C C . LEU C 1 174 ? 25.838 8.569 44.457 1.00 34.82 186 LEU C C 1
ATOM 3747 O O . LEU C 1 174 ? 25.858 9.531 45.234 1.00 28.12 186 LEU C O 1
ATOM 3752 N N . GLN C 1 175 ? 26.851 7.707 44.361 1.00 28.57 187 GLN C N 1
ATOM 3753 C CA . GLN C 1 175 ? 28.072 7.896 45.136 1.00 30.74 187 GLN C CA 1
ATOM 3754 C C . GLN C 1 175 ? 28.748 9.214 44.778 1.00 33.35 187 GLN C C 1
ATOM 3755 O O . GLN C 1 175 ? 29.146 9.981 45.662 1.00 33.45 187 GLN C O 1
ATOM 3761 N N . LYS C 1 176 ? 28.883 9.493 43.479 1.00 31.50 188 LYS C N 1
ATOM 3762 C CA . LYS C 1 176 ? 29.509 10.740 43.050 1.00 28.41 188 LYS C CA 1
ATOM 3763 C C . LYS C 1 176 ? 28.685 11.956 43.447 1.00 30.81 188 LYS C C 1
ATOM 3764 O O . LYS C 1 176 ? 29.251 13.012 43.752 1.00 31.00 188 LYS C O 1
ATOM 3770 N N . ILE C 1 177 ? 27.356 11.834 43.445 1.00 30.76 189 ILE C N 1
ATOM 3771 C CA . ILE C 1 177 ? 26.516 12.930 43.916 1.00 29.98 189 ILE C CA 1
ATOM 3772 C C . ILE C 1 177 ? 26.731 13.152 45.408 1.00 33.21 189 ILE C C 1
ATOM 3773 O O . ILE C 1 177 ? 26.854 14.292 45.870 1.00 37.02 189 ILE C O 1
ATOM 3778 N N . LEU C 1 178 ? 26.790 12.065 46.182 1.00 29.03 190 LEU C N 1
ATOM 3779 C CA . LEU C 1 178 ? 26.990 12.181 47.622 1.00 32.87 190 LEU C CA 1
ATOM 3780 C C . LEU C 1 178 ? 28.362 12.750 47.960 1.00 41.28 190 LEU C C 1
ATOM 3781 O O . LEU C 1 178 ? 28.500 13.488 48.942 1.00 35.12 190 LEU C O 1
ATOM 3786 N N . LEU C 1 179 ? 29.385 12.416 47.166 1.00 33.76 191 LEU C N 1
ATOM 3787 C CA . LEU C 1 179 ? 30.731 12.913 47.430 1.00 39.15 191 LEU C CA 1
ATOM 3788 C C . LEU C 1 179 ? 30.821 14.425 47.290 1.00 37.92 191 LEU C C 1
ATOM 3789 O O . LEU C 1 179 ? 31.704 15.043 47.895 1.00 39.15 191 LEU C O 1
ATOM 3794 N N . ASP C 1 180 ? 29.933 15.029 46.507 1.00 33.46 192 ASP C N 1
ATOM 3795 C CA . ASP C 1 180 ? 29.882 16.480 46.413 1.00 38.99 192 ASP C CA 1
ATOM 3796 C C . ASP C 1 180 ? 29.246 17.061 47.670 1.00 42.98 192 ASP C C 1
ATOM 3797 O O . ASP C 1 180 ? 28.285 16.507 48.212 1.00 36.28 192 ASP C O 1
ATOM 3802 N N . ASP C 1 181 ? 29.799 18.183 48.142 1.00 38.81 193 ASP C N 1
ATOM 3803 C CA . ASP C 1 181 ? 29.279 18.801 49.359 1.00 52.15 193 ASP C CA 1
ATOM 3804 C C . ASP C 1 181 ? 27.829 19.229 49.178 1.00 48.05 193 ASP C C 1
ATOM 3805 O O . ASP C 1 181 ? 27.008 19.064 50.087 1.00 42.59 193 ASP C O 1
ATOM 3810 N N . THR C 1 182 ? 27.495 19.779 48.008 1.00 33.53 194 THR C N 1
ATOM 3811 C CA . THR C 1 182 ? 26.114 20.172 47.749 1.00 42.51 194 THR C CA 1
ATOM 3812 C C . THR C 1 182 ? 25.210 18.951 47.635 1.00 38.65 194 THR C C 1
ATOM 3813 O O . THR C 1 182 ? 24.052 18.986 48.067 1.00 41.40 194 THR C O 1
ATOM 3817 N N . GLY C 1 183 ? 25.724 17.859 47.067 1.00 35.79 195 GLY C N 1
ATOM 3818 C CA . GLY C 1 183 ? 24.919 16.655 46.941 1.00 38.58 195 GLY C CA 1
ATOM 3819 C C . GLY C 1 183 ? 24.629 15.997 48.277 1.00 42.14 195 GLY C C 1
ATOM 3820 O O . GLY C 1 183 ? 23.507 15.547 48.526 1.00 37.20 195 GLY C O 1
ATOM 3821 N N . LEU C 1 184 ? 25.637 15.920 49.149 1.00 37.15 196 LEU C N 1
ATOM 3822 C CA . LEU C 1 184 ? 25.416 15.373 50.483 1.00 31.90 196 LEU C CA 1
ATOM 3823 C C . LEU C 1 184 ? 24.459 16.245 51.285 1.00 40.59 196 LEU C C 1
ATOM 3824 O O . LEU C 1 184 ? 23.559 15.733 51.961 1.00 36.53 196 LEU C O 1
ATOM 3829 N N . ALA C 1 185 ? 24.638 17.568 51.222 1.00 40.84 197 ALA C N 1
ATOM 3830 C CA . ALA C 1 185 ? 23.753 18.471 51.949 1.00 48.64 197 ALA C CA 1
ATOM 3831 C C . ALA C 1 185 ? 22.334 18.438 51.397 1.00 42.74 197 ALA C C 1
ATOM 3832 O O . ALA C 1 185 ? 21.373 18.603 52.156 1.00 40.31 197 ALA C O 1
ATOM 3834 N N . TYR C 1 186 ? 22.181 18.227 50.088 1.00 35.07 198 TYR C N 1
ATOM 3835 C CA . TYR C 1 186 ? 20.845 18.131 49.510 1.00 39.69 198 TYR C CA 1
ATOM 3836 C C . TYR C 1 186 ? 20.122 16.888 50.009 1.00 34.66 198 TYR C C 1
ATOM 3837 O O . TYR C 1 186 ? 18.970 16.963 50.452 1.00 42.56 198 TYR C O 1
ATOM 3846 N N . ILE C 1 187 ? 20.795 15.737 49.965 1.00 31.90 199 ILE C N 1
ATOM 3847 C CA . ILE C 1 187 ? 20.157 14.484 50.351 1.00 35.71 199 ILE C CA 1
ATOM 3848 C C . ILE C 1 187 ? 19.892 14.446 51.852 1.00 40.77 199 ILE C C 1
ATOM 3849 O O . ILE C 1 187 ? 18.888 13.877 52.300 1.00 48.57 199 ILE C O 1
ATOM 3854 N N . CYS C 1 188 ? 20.761 15.062 52.648 1.00 34.60 200 CYS C N 1
ATOM 3855 C CA . CYS C 1 188 ? 20.601 15.124 54.094 1.00 36.43 200 CYS C CA 1
ATOM 3856 C C . CYS C 1 188 ? 19.840 16.361 54.563 1.00 49.55 200 CYS C C 1
ATOM 3857 O O . CYS C 1 188 ? 19.839 16.648 55.765 1.00 55.61 200 CYS C O 1
ATOM 3860 N N . GLN C 1 189 ? 19.194 17.095 53.652 1.00 40.15 201 GLN C N 1
ATOM 3861 C CA . GLN C 1 189 ? 18.502 18.319 54.049 1.00 49.81 201 GLN C CA 1
ATOM 3862 C C . GLN C 1 189 ? 17.319 18.022 54.963 1.00 50.66 201 GLN C C 1
ATOM 3863 O O . GLN C 1 189 ? 17.109 18.719 55.963 1.00 47.83 201 GLN C O 1
ATOM 3869 N N . THR C 1 190 ? 16.536 16.998 54.636 1.00 42.99 202 THR C N 1
ATOM 3870 C CA . THR C 1 190 ? 15.397 16.595 55.443 1.00 43.73 202 THR C CA 1
ATOM 3871 C C . THR C 1 190 ? 15.513 15.109 55.748 1.00 51.01 202 THR C C 1
ATOM 3872 O O . THR C 1 190 ? 16.243 14.374 55.079 1.00 45.84 202 THR C O 1
ATOM 3876 N N . TYR C 1 191 ? 14.782 14.670 56.776 1.00 44.94 203 TYR C N 1
ATOM 3877 C CA . TYR C 1 191 ? 14.766 13.247 57.101 1.00 48.72 203 TYR C CA 1
ATOM 3878 C C . TYR C 1 191 ? 14.115 12.440 55.988 1.00 47.34 203 TYR C C 1
ATOM 3879 O O . TYR C 1 191 ? 14.539 11.315 55.699 1.00 45.88 203 TYR C O 1
ATOM 3888 N N . GLU C 1 192 ? 13.079 12.999 55.355 1.00 57.26 204 GLU C N 1
ATOM 3889 C CA . GLU C 1 192 ? 12.362 12.270 54.314 1.00 54.67 204 GLU C CA 1
ATOM 3890 C C . GLU C 1 192 ? 13.274 11.973 53.132 1.00 43.50 204 GLU C C 1
ATOM 3891 O O . GLU C 1 192 ? 13.248 10.867 52.579 1.00 47.99 204 GLU C O 1
ATOM 3897 N N . ARG C 1 193 ? 14.087 12.951 52.729 1.00 41.37 205 ARG C N 1
ATOM 3898 C CA . ARG C 1 193 ? 15.009 12.742 51.617 1.00 38.94 205 ARG C CA 1
ATOM 3899 C C . ARG C 1 193 ? 16.077 11.717 51.981 1.00 35.22 205 ARG C C 1
ATOM 3900 O O . ARG C 1 193 ? 16.437 10.865 51.160 1.00 45.86 205 ARG C O 1
ATOM 3908 N N . PHE C 1 194 ? 16.602 11.794 53.206 1.00 46.88 206 PHE C N 1
ATOM 3909 C CA . PHE C 1 194 ? 17.602 10.831 53.657 1.00 38.69 206 PHE C CA 1
ATOM 3910 C C . PHE C 1 194 ? 17.020 9.427 53.750 1.00 39.65 206 PHE C C 1
ATOM 3911 O O . PHE C 1 194 ? 17.664 8.452 53.345 1.00 37.08 206 PHE C O 1
ATOM 3919 N N . SER C 1 195 ? 15.808 9.305 54.295 1.00 46.69 207 SER C N 1
ATOM 3920 C CA . SER C 1 195 ? 15.211 7.989 54.497 1.00 50.94 207 SER C CA 1
ATOM 3921 C C . SER C 1 195 ? 14.989 7.269 53.175 1.00 47.43 207 SER C C 1
ATOM 3922 O O . SER C 1 195 ? 15.134 6.044 53.096 1.00 55.79 207 SER C O 1
ATOM 3925 N N . HIS C 1 196 ? 14.640 8.012 52.125 1.00 48.36 208 HIS C N 1
ATOM 3926 C CA . HIS C 1 196 ? 14.435 7.392 50.821 1.00 57.55 208 HIS C CA 1
ATOM 3927 C C . HIS C 1 196 ? 15.716 6.730 50.324 1.00 54.92 208 HIS C C 1
ATOM 3928 O O . HIS C 1 196 ? 15.676 5.635 49.752 1.00 53.72 208 HIS C O 1
ATOM 3935 N N . VAL C 1 197 ? 16.859 7.385 50.529 1.00 46.52 209 VAL C N 1
ATOM 3936 C CA . VAL C 1 197 ? 18.139 6.810 50.124 1.00 40.72 209 VAL C CA 1
ATOM 3937 C C . VAL C 1 197 ? 18.535 5.668 51.054 1.00 34.96 209 VAL C C 1
ATOM 3938 O O . VAL C 1 197 ? 18.940 4.591 50.604 1.00 36.08 209 VAL C O 1
ATOM 3942 N N . ALA C 1 198 ? 18.427 5.891 52.368 1.00 41.38 210 ALA C N 1
ATOM 3943 C CA . ALA C 1 198 ? 18.861 4.885 53.335 1.00 50.80 210 ALA C CA 1
ATOM 3944 C C . ALA C 1 198 ? 18.014 3.621 53.252 1.00 49.47 210 ALA C C 1
ATOM 3945 O O . ALA C 1 198 ? 18.529 2.508 53.416 1.00 44.40 210 ALA C O 1
ATOM 3947 N N . MET C 1 199 ? 16.713 3.770 52.998 1.00 43.01 211 MET C N 1
ATOM 3948 C CA . MET C 1 199 ? 15.840 2.605 52.894 1.00 51.63 211 MET C CA 1
ATOM 3949 C C . MET C 1 199 ? 16.203 1.747 51.688 1.00 44.05 211 MET C C 1
ATOM 3950 O O . MET C 1 199 ? 16.176 0.513 51.768 1.00 55.77 211 MET C O 1
ATOM 3955 N N . ILE C 1 200 ? 16.543 2.378 50.561 1.00 37.98 212 ILE C N 1
ATOM 3956 C CA . ILE C 1 200 ? 16.942 1.621 49.378 1.00 45.99 212 ILE C CA 1
ATOM 3957 C C . ILE C 1 200 ? 18.282 0.933 49.613 1.00 46.89 212 ILE C C 1
ATOM 3958 O O . ILE C 1 200 ? 18.467 -0.236 49.252 1.00 46.13 212 ILE C O 1
ATOM 3963 N N . LEU C 1 201 ? 19.236 1.645 50.220 1.00 40.75 213 LEU C N 1
ATOM 3964 C CA . LEU C 1 201 ? 20.543 1.060 50.504 1.00 47.98 213 LEU C CA 1
ATOM 3965 C C . LEU C 1 201 ? 20.421 -0.160 51.411 1.00 48.48 213 LEU C C 1
ATOM 3966 O O . LEU C 1 201 ? 21.149 -1.145 51.239 1.00 43.66 213 LEU C O 1
ATOM 3971 N N . GLY C 1 202 ? 19.514 -0.108 52.388 1.00 45.25 214 GLY C N 1
ATOM 3972 C CA . GLY C 1 202 ? 19.329 -1.250 53.269 1.00 52.83 214 GLY C CA 1
ATOM 3973 C C . GLY C 1 202 ? 18.815 -2.478 52.542 1.00 44.20 214 GLY C C 1
ATOM 3974 O O . GLY C 1 202 ? 19.211 -3.604 52.852 1.00 53.37 214 GLY C O 1
ATOM 3975 N N . LYS C 1 203 ? 17.924 -2.280 51.567 1.00 48.06 215 LYS C N 1
ATOM 3976 C CA . LYS C 1 203 ? 17.426 -3.410 50.789 1.00 49.98 215 LYS C CA 1
ATOM 3977 C C . LYS C 1 203 ? 18.530 -4.021 49.936 1.00 56.14 215 LYS C C 1
ATOM 3978 O O . LYS C 1 203 ? 18.576 -5.243 49.750 1.00 53.95 215 LYS C O 1
ATOM 3984 N N . MET C 1 204 ? 19.425 -3.186 49.404 1.00 52.14 216 MET C N 1
ATOM 3985 C CA . MET C 1 204 ? 20.515 -3.697 48.579 1.00 47.59 216 MET C CA 1
ATOM 3986 C C . MET C 1 204 ? 21.477 -4.547 49.397 1.00 46.98 216 MET C C 1
ATOM 3987 O O . MET C 1 204 ? 21.970 -5.573 48.914 1.00 43.30 216 MET C O 1
ATOM 3992 N N . VAL C 1 205 ? 21.756 -4.137 50.637 1.00 39.40 217 VAL C N 1
ATOM 3993 C CA . VAL C 1 205 ? 22.620 -4.929 51.509 1.00 47.05 217 VAL C CA 1
ATOM 3994 C C . VAL C 1 205 ? 21.994 -6.291 51.780 1.00 58.37 217 VAL C C 1
ATOM 3995 O O . VAL C 1 205 ? 22.683 -7.318 51.788 1.00 57.51 217 VAL C O 1
ATOM 3999 N N . LEU C 1 206 ? 20.676 -6.321 51.998 1.00 60.05 218 LEU C N 1
ATOM 4000 C CA . LEU C 1 206 ? 19.987 -7.589 52.218 1.00 60.27 218 LEU C CA 1
ATOM 4001 C C . LEU C 1 206 ? 20.055 -8.483 50.986 1.00 62.22 218 LEU C C 1
ATOM 4002 O O . LEU C 1 206 ? 20.310 -9.688 51.096 1.00 63.03 218 LEU C O 1
ATOM 4007 N N . GLN C 1 207 ? 19.830 -7.910 49.801 1.00 58.32 219 GLN C N 1
ATOM 4008 C CA . GLN C 1 207 ? 19.909 -8.698 48.575 1.00 57.40 219 GLN C CA 1
ATOM 4009 C C . GLN C 1 207 ? 21.336 -9.140 48.279 1.00 63.74 219 GLN C C 1
ATOM 4010 O O . GLN C 1 207 ? 21.544 -10.240 47.754 1.00 57.38 219 GLN C O 1
ATOM 4016 N N . LEU C 1 208 ? 22.326 -8.304 48.603 1.00 55.41 220 LEU C N 1
ATOM 4017 C CA . LEU C 1 208 ? 23.718 -8.679 48.384 1.00 55.17 220 LEU C CA 1
ATOM 4018 C C . LEU C 1 208 ? 24.136 -9.857 49.252 1.00 57.91 220 LEU C C 1
ATOM 4019 O O . LEU C 1 208 ? 25.075 -10.575 48.891 1.00 54.70 220 LEU C O 1
ATOM 4024 N N . SER C 1 209 ? 23.469 -10.066 50.389 1.00 53.60 221 SER C N 1
ATOM 4025 C CA . SER C 1 209 ? 23.771 -11.228 51.217 1.00 77.33 221 SER C CA 1
ATOM 4026 C C . SER C 1 209 ? 23.369 -12.523 50.522 1.00 81.14 221 SER C C 1
ATOM 4027 O O . SER C 1 209 ? 23.943 -13.581 50.806 1.00 93.19 221 SER C O 1
ATOM 4030 N N . LYS C 1 210 ? 22.389 -12.461 49.619 1.00 69.88 222 LYS C N 1
ATOM 4031 C CA . LYS C 1 210 ? 21.935 -13.630 48.877 1.00 68.31 222 LYS C CA 1
ATOM 4032 C C . LYS C 1 210 ? 22.723 -13.829 47.589 1.00 71.81 222 LYS C C 1
ATOM 4033 O O . LYS C 1 210 ? 23.101 -14.958 47.255 1.00 80.80 222 LYS C O 1
ATOM 4039 N N . GLU C 1 211 ? 22.980 -12.741 46.869 1.00 64.52 223 GLU C N 1
ATOM 4040 C CA . GLU C 1 211 ? 23.742 -12.756 45.621 1.00 66.09 223 GLU C CA 1
ATOM 4041 C C . GLU C 1 211 ? 24.965 -11.867 45.773 1.00 61.17 223 GLU C C 1
ATOM 4042 O O . GLU C 1 211 ? 24.850 -10.630 45.706 1.00 58.08 223 GLU C O 1
ATOM 4048 N N . PRO C 1 212 ? 26.147 -12.438 45.988 1.00 74.79 224 PRO C N 1
ATOM 4049 C CA . PRO C 1 212 ? 27.320 -11.611 46.283 1.00 65.87 224 PRO C CA 1
ATOM 4050 C C . PRO C 1 212 ? 27.781 -10.818 45.071 1.00 61.96 224 PRO C C 1
ATOM 4051 O O . PRO C 1 212 ? 27.743 -11.297 43.935 1.00 68.53 224 PRO C O 1
ATOM 4055 N N . SER C 1 213 ? 28.216 -9.586 45.329 1.00 56.63 225 SER C N 1
ATOM 4056 C CA . SER C 1 213 ? 28.803 -8.740 44.295 1.00 57.89 225 SER C CA 1
ATOM 4057 C C . SER C 1 213 ? 29.789 -7.807 44.982 1.00 53.29 225 SER C C 1
ATOM 4058 O O . SER C 1 213 ? 29.375 -6.881 45.686 1.00 48.30 225 SER C O 1
ATOM 4061 N N . ALA C 1 214 ? 31.086 -8.052 44.783 1.00 62.63 226 ALA C N 1
ATOM 4062 C CA . ALA C 1 214 ? 32.098 -7.221 45.428 1.00 62.45 226 ALA C CA 1
ATOM 4063 C C . ALA C 1 214 ? 32.081 -5.805 44.871 1.00 60.65 226 ALA C C 1
ATOM 4064 O O . ALA C 1 214 ? 32.236 -4.832 45.619 1.00 56.18 226 ALA C O 1
ATOM 4066 N N . ARG C 1 215 ? 31.892 -5.673 43.558 1.00 55.76 227 ARG C N 1
ATOM 4067 C CA . ARG C 1 215 ? 31.904 -4.360 42.925 1.00 50.44 227 ARG C CA 1
ATOM 4068 C C . ARG C 1 215 ? 30.656 -3.551 43.262 1.00 51.95 227 ARG C C 1
ATOM 4069 O O . ARG C 1 215 ? 30.734 -2.324 43.381 1.00 58.02 227 ARG C O 1
ATOM 4077 N N . LEU C 1 216 ? 29.502 -4.206 43.416 1.00 49.89 228 LEU C N 1
ATOM 4078 C CA . LEU C 1 216 ? 28.300 -3.470 43.802 1.00 49.51 228 LEU C CA 1
ATOM 4079 C C . LEU C 1 216 ? 28.354 -3.062 45.268 1.00 37.03 228 LEU C C 1
ATOM 4080 O O . LEU C 1 216 ? 27.996 -1.931 45.618 1.00 44.58 228 LEU C O 1
ATOM 4085 N N . LEU C 1 217 ? 28.798 -3.971 46.140 1.00 47.82 229 LEU C N 1
ATOM 4086 C CA . LEU C 1 217 ? 28.892 -3.653 47.561 1.00 44.30 229 LEU C CA 1
ATOM 4087 C C . LEU C 1 217 ? 29.889 -2.532 47.820 1.00 49.17 229 LEU C C 1
ATOM 4088 O O . LEU C 1 217 ? 29.721 -1.761 48.771 1.00 51.72 229 LEU C O 1
ATOM 4093 N N . LYS C 1 218 ? 30.927 -2.427 46.986 1.00 46.15 230 LYS C N 1
ATOM 4094 C CA . LYS C 1 218 ? 31.923 -1.372 47.154 1.00 42.97 230 LYS C CA 1
ATOM 4095 C C . LYS C 1 218 ? 31.279 0.008 47.099 1.00 42.85 230 LYS C C 1
ATOM 4096 O O . LYS C 1 218 ? 31.569 0.876 47.931 1.00 36.79 230 LYS C O 1
ATOM 4102 N N . HIS C 1 219 ? 30.398 0.228 46.123 1.00 39.06 231 HIS C N 1
ATOM 4103 C CA . HIS C 1 219 ? 29.759 1.529 45.977 1.00 39.84 231 HIS C CA 1
ATOM 4104 C C . HIS C 1 219 ? 28.646 1.738 46.998 1.00 39.21 231 HIS C C 1
ATOM 4105 O O . HIS C 1 219 ? 28.374 2.880 47.384 1.00 37.72 231 HIS C O 1
ATOM 4112 N N . VAL C 1 220 ? 27.992 0.661 47.438 1.00 34.42 232 VAL C N 1
ATOM 4113 C CA . VAL C 1 220 ? 26.989 0.783 48.492 1.00 38.81 232 VAL C CA 1
ATOM 4114 C C . VAL C 1 220 ? 27.646 1.198 49.800 1.00 45.88 232 VAL C C 1
ATOM 4115 O O . VAL C 1 220 ? 27.138 2.065 50.520 1.00 36.91 232 VAL C O 1
ATOM 4119 N N . VAL C 1 221 ? 28.785 0.583 50.129 1.00 39.75 233 VAL C N 1
ATOM 4120 C CA . VAL C 1 221 ? 29.505 0.938 51.348 1.00 43.04 233 VAL C CA 1
ATOM 4121 C C . VAL C 1 221 ? 30.017 2.371 51.269 1.00 43.96 233 VAL C C 1
ATOM 4122 O O . VAL C 1 221 ? 30.002 3.106 52.263 1.00 46.01 233 VAL C O 1
ATOM 4126 N N . ARG C 1 222 ? 30.468 2.796 50.085 1.00 37.62 234 ARG C N 1
ATOM 4127 C CA . ARG C 1 222 ? 30.965 4.161 49.937 1.00 35.98 234 ARG C CA 1
ATOM 4128 C C . ARG C 1 222 ? 29.858 5.182 50.161 1.00 33.21 234 ARG C C 1
ATOM 4129 O O . ARG C 1 222 ? 30.100 6.257 50.724 1.00 37.90 234 ARG C O 1
ATOM 4137 N N . CYS C 1 223 ? 28.637 4.869 49.721 1.00 38.71 235 CYS C N 1
ATOM 4138 C CA . CYS C 1 223 ? 27.507 5.760 49.969 1.00 31.79 235 CYS C CA 1
ATOM 4139 C C . CYS C 1 223 ? 27.234 5.887 51.462 1.00 32.81 235 CYS C C 1
ATOM 4140 O O . CYS C 1 223 ? 27.046 6.994 51.978 1.00 40.48 235 CYS C O 1
ATOM 4143 N N . TYR C 1 224 ? 27.209 4.756 52.174 1.00 33.98 236 TYR C N 1
ATOM 4144 C CA . TYR C 1 224 ? 27.027 4.793 53.623 1.00 38.78 236 TYR C CA 1
ATOM 4145 C C . TYR C 1 224 ? 28.126 5.600 54.304 1.00 41.23 236 TYR C C 1
ATOM 4146 O O . TYR C 1 224 ? 27.852 6.401 55.206 1.00 45.35 236 TYR C O 1
ATOM 4155 N N . LEU C 1 225 ? 29.379 5.398 53.886 1.00 49.20 237 LEU C N 1
ATOM 4156 C CA . LEU C 1 225 ? 30.496 6.099 54.512 1.00 49.18 237 LEU C CA 1
ATOM 4157 C C . LEU C 1 225 ? 30.392 7.605 54.312 1.00 43.84 237 LEU C C 1
ATOM 4158 O O . LEU C 1 225 ? 30.606 8.381 55.251 1.00 42.22 237 LEU C O 1
ATOM 4163 N N . ARG C 1 226 ? 30.059 8.037 53.095 1.00 34.92 238 ARG C N 1
ATOM 4164 C CA . ARG C 1 226 ? 29.914 9.464 52.827 1.00 36.05 238 ARG C CA 1
ATOM 4165 C C . ARG C 1 226 ? 28.719 10.044 53.573 1.00 38.09 238 ARG C C 1
ATOM 4166 O O . ARG C 1 226 ? 28.773 11.182 54.053 1.00 39.35 238 ARG C O 1
ATOM 4174 N N . LEU C 1 227 ? 27.626 9.281 53.667 1.00 34.61 239 LEU C N 1
ATOM 4175 C CA . LEU C 1 227 ? 26.479 9.732 54.449 1.00 42.41 239 LEU C CA 1
ATOM 4176 C C . LEU C 1 227 ? 26.857 9.973 55.903 1.00 39.74 239 LEU C C 1
ATOM 4177 O O . LEU C 1 227 ? 26.316 10.881 56.542 1.00 41.63 239 LEU C O 1
ATOM 4182 N N . SER C 1 228 ? 27.781 9.174 56.440 1.00 38.02 240 SER C N 1
ATOM 4183 C CA . SER C 1 228 ? 28.211 9.335 57.823 1.00 41.39 240 SER C CA 1
ATOM 4184 C C . SER C 1 228 ? 28.984 10.627 58.057 1.00 44.56 240 SER C C 1
ATOM 4185 O O . SER C 1 228 ? 29.207 10.986 59.217 1.00 45.88 240 SER C O 1
ATOM 4188 N N . ASP C 1 229 ? 29.399 11.325 56.996 1.00 45.36 241 ASP C N 1
ATOM 4189 C CA . ASP C 1 229 ? 30.036 12.626 57.168 1.00 47.75 241 ASP C CA 1
ATOM 4190 C C . ASP C 1 229 ? 29.039 13.693 57.594 1.00 46.59 241 ASP C C 1
ATOM 4191 O O . ASP C 1 229 ? 29.438 14.692 58.201 1.00 47.52 241 ASP C O 1
ATOM 4196 N N . ASN C 1 230 ? 27.761 13.501 57.293 1.00 39.59 242 ASN C N 1
ATOM 4197 C CA . ASN C 1 230 ? 26.736 14.438 57.729 1.00 53.47 242 ASN C CA 1
ATOM 4198 C C . ASN C 1 230 ? 26.314 14.089 59.152 1.00 42.15 242 ASN C C 1
ATOM 4199 O O . ASN C 1 230 ? 26.042 12.920 59.441 1.00 48.89 242 ASN C O 1
ATOM 4204 N N . PRO C 1 231 ? 26.257 15.065 60.063 1.00 45.36 243 PRO C N 1
ATOM 4205 C CA . PRO C 1 231 ? 25.953 14.731 61.466 1.00 48.63 243 PRO C CA 1
ATOM 4206 C C . PRO C 1 231 ? 24.576 14.120 61.653 1.00 46.00 243 PRO C C 1
ATOM 4207 O O . PRO C 1 231 ? 24.426 13.139 62.392 1.00 46.93 243 PRO C O 1
ATOM 4211 N N . ARG C 1 232 ? 23.561 14.685 61.001 1.00 45.88 244 ARG C N 1
ATOM 4212 C CA . ARG C 1 232 ? 22.204 14.162 61.112 1.00 47.44 244 ARG C CA 1
ATOM 4213 C C . ARG C 1 232 ? 22.083 12.778 60.485 1.00 44.27 244 ARG C C 1
ATOM 4214 O O . ARG C 1 232 ? 21.363 11.917 61.004 1.00 45.65 244 ARG C O 1
ATOM 4222 N N . ALA C 1 233 ? 22.779 12.543 59.372 1.00 46.94 245 ALA C N 1
ATOM 4223 C CA . ALA C 1 233 ? 22.757 11.215 58.770 1.00 41.26 245 ALA C CA 1
ATOM 4224 C C . ALA C 1 233 ? 23.541 10.216 59.614 1.00 42.31 245 ALA C C 1
ATOM 4225 O O . ALA C 1 233 ? 23.160 9.045 59.711 1.00 42.57 245 ALA C O 1
ATOM 4227 N N . ARG C 1 234 ? 24.640 10.661 60.232 1.00 47.18 246 ARG C N 1
ATOM 4228 C CA . ARG C 1 234 ? 25.417 9.769 61.088 1.00 44.39 246 ARG C CA 1
ATOM 4229 C C . ARG C 1 234 ? 24.602 9.307 62.289 1.00 56.28 246 ARG C C 1
ATOM 4230 O O . ARG C 1 234 ? 24.624 8.123 62.646 1.00 51.98 246 ARG C O 1
ATOM 4238 N N . GLU C 1 235 ? 23.883 10.231 62.929 1.00 51.57 247 GLU C N 1
ATOM 4239 C CA . GLU C 1 235 ? 23.074 9.869 64.088 1.00 53.73 247 GLU C CA 1
ATOM 4240 C C . GLU C 1 235 ? 21.960 8.903 63.706 1.00 56.50 247 GLU C C 1
ATOM 4241 O O . GLU C 1 235 ? 21.659 7.965 64.454 1.00 59.18 247 GLU C O 1
ATOM 4247 N N . ALA C 1 236 ? 21.344 9.105 62.540 1.00 50.79 248 ALA C N 1
ATOM 4248 C CA . ALA C 1 236 ? 20.286 8.200 62.103 1.00 51.14 248 ALA C CA 1
ATOM 4249 C C . ALA C 1 236 ? 20.841 6.821 61.766 1.00 57.65 248 ALA C C 1
ATOM 4250 O O . ALA C 1 236 ? 20.189 5.803 62.025 1.00 58.68 248 ALA C O 1
ATOM 4252 N N . LEU C 1 237 ? 22.049 6.767 61.200 1.00 52.51 249 LEU C N 1
ATOM 4253 C CA . LEU C 1 237 ? 22.655 5.490 60.841 1.00 49.82 249 LEU C CA 1
ATOM 4254 C C . LEU C 1 237 ? 23.065 4.672 62.059 1.00 53.76 249 LEU C C 1
ATOM 4255 O O . LEU C 1 237 ? 23.257 3.458 61.932 1.00 52.13 249 LEU C O 1
ATOM 4260 N N . ARG C 1 238 ? 23.210 5.299 63.230 1.00 55.73 250 ARG C N 1
ATOM 4261 C CA . ARG C 1 238 ? 23.562 4.545 64.429 1.00 59.08 250 ARG C CA 1
ATOM 4262 C C . ARG C 1 238 ? 22.488 3.541 64.829 1.00 62.34 250 ARG C C 1
ATOM 4263 O O . ARG C 1 238 ? 22.786 2.598 65.570 1.00 64.31 250 ARG C O 1
ATOM 4271 N N . GLN C 1 239 ? 21.251 3.717 64.365 1.00 66.48 251 GLN C N 1
ATOM 4272 C CA . GLN C 1 239 ? 20.171 2.783 64.661 1.00 72.51 251 GLN C CA 1
ATOM 4273 C C . GLN C 1 239 ? 19.682 2.004 63.450 1.00 70.15 251 GLN C C 1
ATOM 4274 O O . GLN C 1 239 ? 19.187 0.888 63.614 1.00 84.10 251 GLN C O 1
ATOM 4280 N N . CYS C 1 240 ? 19.806 2.557 62.243 1.00 54.14 252 CYS C N 1
ATOM 4281 C CA . CYS C 1 240 ? 19.246 1.940 61.048 1.00 61.99 252 CYS C CA 1
ATOM 4282 C C . CYS C 1 240 ? 20.300 1.303 60.151 1.00 70.96 252 CYS C C 1
ATOM 4283 O O . CYS C 1 240 ? 19.971 0.874 59.039 1.00 88.59 252 CYS C O 1
ATOM 4286 N N . LEU C 1 241 ? 21.551 1.236 60.591 1.00 56.97 253 LEU C N 1
ATOM 4287 C CA . LEU C 1 241 ? 22.581 0.592 59.782 1.00 63.30 253 LEU C CA 1
ATOM 4288 C C . LEU C 1 241 ? 22.316 -0.907 59.729 1.00 63.47 253 LEU C C 1
ATOM 4289 O O . LEU C 1 241 ? 22.097 -1.528 60.776 1.00 71.54 253 LEU C O 1
ATOM 4294 N N . PRO C 1 242 ? 22.311 -1.519 58.545 1.00 55.51 254 PRO C N 1
ATOM 4295 C CA . PRO C 1 242 ? 22.059 -2.963 58.467 1.00 56.97 254 PRO C CA 1
ATOM 4296 C C . PRO C 1 242 ? 23.101 -3.755 59.245 1.00 66.67 254 PRO C C 1
ATOM 4297 O O . PRO C 1 242 ? 24.298 -3.464 59.194 1.00 56.72 254 PRO C O 1
ATOM 4301 N N . ASP C 1 243 ? 22.625 -4.766 59.975 1.00 54.38 255 ASP C N 1
ATOM 4302 C CA . ASP C 1 243 ? 23.513 -5.601 60.776 1.00 53.94 255 ASP C CA 1
ATOM 4303 C C . ASP C 1 243 ? 24.495 -6.388 59.920 1.00 61.18 255 ASP C C 1
ATOM 4304 O O . ASP C 1 243 ? 25.562 -6.768 60.413 1.00 65.17 255 ASP C O 1
ATOM 4309 N N . GLN C 1 244 ? 24.158 -6.644 58.654 1.00 62.62 256 GLN C N 1
ATOM 4310 C CA . GLN C 1 244 ? 25.066 -7.357 57.763 1.00 63.94 256 GLN C CA 1
ATOM 4311 C C . GLN C 1 244 ? 26.351 -6.581 57.511 1.00 64.52 256 GLN C C 1
ATOM 4312 O O . GLN C 1 244 ? 27.368 -7.185 57.154 1.00 63.45 256 GLN C O 1
ATOM 4318 N N . LEU C 1 245 ? 26.328 -5.259 57.687 1.00 58.49 257 LEU C N 1
ATOM 4319 C CA . LEU C 1 245 ? 27.534 -4.455 57.546 1.00 53.64 257 LEU C CA 1
ATOM 4320 C C . LEU C 1 245 ? 28.390 -4.475 58.803 1.00 59.38 257 LEU C C 1
ATOM 4321 O O . LEU C 1 245 ? 29.579 -4.143 58.736 1.00 73.05 257 LEU C O 1
ATOM 4326 N N . LYS C 1 246 ? 27.812 -4.857 59.941 1.00 58.15 258 LYS C N 1
ATOM 4327 C CA . LYS C 1 246 ? 28.549 -4.984 61.189 1.00 66.28 258 LYS C CA 1
ATOM 4328 C C . LYS C 1 246 ? 29.067 -6.395 61.426 1.00 68.92 258 LYS C C 1
ATOM 4329 O O . LYS C 1 246 ? 30.049 -6.566 62.157 1.00 76.33 258 LYS C O 1
ATOM 4335 N N . ASP C 1 247 ? 28.438 -7.401 60.825 1.00 81.51 259 ASP C N 1
ATOM 4336 C CA . ASP C 1 247 ? 28.824 -8.792 61.022 1.00 81.84 259 ASP C CA 1
ATOM 4337 C C . ASP C 1 247 ? 29.965 -9.153 60.072 1.00 83.04 259 ASP C C 1
ATOM 4338 O O . ASP C 1 247 ? 30.568 -8.293 59.425 1.00 87.58 259 ASP C O 1
ATOM 4343 N N . THR C 1 248 ? 30.276 -10.447 59.986 1.00 70.66 260 THR C N 1
ATOM 4344 C CA . THR C 1 248 ? 31.230 -10.975 59.020 1.00 67.54 260 THR C CA 1
ATOM 4345 C C . THR C 1 248 ? 30.535 -11.541 57.787 1.00 62.97 260 THR C C 1
ATOM 4346 O O . THR C 1 248 ? 31.034 -12.491 57.173 1.00 75.32 260 THR C O 1
ATOM 4350 N N . THR C 1 249 ? 29.375 -10.986 57.429 1.00 59.92 261 THR C N 1
ATOM 4351 C CA . THR C 1 249 ? 28.616 -11.502 56.293 1.00 66.98 261 THR C CA 1
ATOM 4352 C C . THR C 1 249 ? 29.410 -11.402 54.996 1.00 68.59 261 THR C C 1
ATOM 4353 O O . THR C 1 249 ? 29.427 -12.345 54.196 1.00 78.74 261 THR C O 1
ATOM 4357 N N . PHE C 1 250 ? 30.083 -10.274 54.774 1.00 57.10 262 PHE C N 1
ATOM 4358 C CA . PHE C 1 250 ? 30.785 -10.020 53.525 1.00 59.28 262 PHE C CA 1
ATOM 4359 C C . PHE C 1 250 ? 32.292 -10.204 53.652 1.00 64.05 262 PHE C C 1
ATOM 4360 O O . PHE C 1 250 ? 33.048 -9.676 52.828 1.00 63.99 262 PHE C O 1
ATOM 4368 N N . ALA C 1 251 ? 32.746 -10.937 54.669 1.00 68.87 263 ALA C N 1
ATOM 4369 C CA . ALA C 1 251 ? 34.177 -11.176 54.819 1.00 71.39 263 ALA C CA 1
ATOM 4370 C C . ALA C 1 251 ? 34.712 -12.058 53.699 1.00 80.06 263 ALA C C 1
ATOM 4371 O O . ALA C 1 251 ? 35.894 -11.970 53.349 1.00 82.37 263 ALA C O 1
ATOM 4373 N N . GLN C 1 252 ? 33.860 -12.911 53.129 1.00 86.00 264 GLN C N 1
ATOM 4374 C CA . GLN C 1 252 ? 34.295 -13.813 52.069 1.00 89.55 264 GLN C CA 1
ATOM 4375 C C . GLN C 1 252 ? 34.381 -13.110 50.719 1.00 84.39 264 GLN C C 1
ATOM 4376 O O . GLN C 1 252 ? 35.318 -13.352 49.949 1.00 90.00 264 GLN C O 1
ATOM 4382 N N . VAL C 1 253 ? 33.420 -12.235 50.417 1.00 71.10 265 VAL C N 1
ATOM 4383 C CA . VAL C 1 253 ? 33.405 -11.565 49.122 1.00 59.97 265 VAL C CA 1
ATOM 4384 C C . VAL C 1 253 ? 34.365 -10.385 49.059 1.00 64.76 265 VAL C C 1
ATOM 4385 O O . VAL C 1 253 ? 34.720 -9.945 47.958 1.00 62.15 265 VAL C O 1
ATOM 4389 N N . LEU C 1 254 ? 34.797 -9.861 50.205 1.00 64.50 266 LEU C N 1
ATOM 4390 C CA . LEU C 1 254 ? 35.737 -8.751 50.254 1.00 67.79 266 LEU C CA 1
ATOM 4391 C C . LEU C 1 254 ? 37.141 -9.201 50.640 1.00 72.11 266 LEU C C 1
ATOM 4392 O O . LEU C 1 254 ? 37.942 -8.385 51.109 1.00 77.78 266 LEU C O 1
ATOM 4397 N N . LYS C 1 255 ? 37.453 -10.484 50.448 1.00 75.49 267 LYS C N 1
ATOM 4398 C CA . LYS C 1 255 ? 38.752 -11.018 50.838 1.00 82.78 267 LYS C CA 1
ATOM 4399 C C . LYS C 1 255 ? 39.899 -10.408 50.042 1.00 88.48 267 LYS C C 1
ATOM 4400 O O . LYS C 1 255 ? 41.037 -10.404 50.523 1.00 101.75 267 LYS C O 1
ATOM 4406 N N . ASP C 1 256 ? 39.629 -9.895 48.841 1.00 82.37 268 ASP C N 1
ATOM 4407 C CA . ASP C 1 256 ? 40.649 -9.282 48.004 1.00 92.60 268 ASP C CA 1
ATOM 4408 C C . ASP C 1 256 ? 40.397 -7.808 47.730 1.00 96.68 268 ASP C C 1
ATOM 4409 O O . ASP C 1 256 ? 41.230 -7.165 47.079 1.00 104.81 268 ASP C O 1
ATOM 4414 N N . ASP C 1 257 ? 39.282 -7.254 48.199 1.00 88.61 269 ASP C N 1
ATOM 4415 C CA . ASP C 1 257 ? 38.934 -5.857 47.952 1.00 76.87 269 ASP C CA 1
ATOM 4416 C C . ASP C 1 257 ? 39.421 -5.073 49.166 1.00 70.17 269 ASP C C 1
ATOM 4417 O O . ASP C 1 257 ? 38.706 -4.912 50.155 1.00 62.42 269 ASP C O 1
ATOM 4422 N N . THR C 1 258 ? 40.658 -4.574 49.078 1.00 69.36 270 THR C N 1
ATOM 4423 C CA . THR C 1 258 ? 41.256 -3.858 50.201 1.00 60.47 270 THR C CA 1
ATOM 4424 C C . THR C 1 258 ? 40.638 -2.476 50.382 1.00 55.43 270 THR C C 1
ATOM 4425 O O . THR C 1 258 ? 40.645 -1.935 51.494 1.00 68.13 270 THR C O 1
ATOM 4429 N N . THR C 1 259 ? 40.080 -1.902 49.317 1.00 52.60 271 THR C N 1
ATOM 4430 C CA . THR C 1 259 ? 39.480 -0.576 49.422 1.00 55.61 271 THR C CA 1
ATOM 4431 C C . THR C 1 259 ? 38.170 -0.631 50.198 1.00 56.64 271 THR C C 1
ATOM 4432 O O . THR C 1 259 ? 37.922 0.197 51.082 1.00 53.23 271 THR C O 1
ATOM 4436 N N . THR C 1 260 ? 37.313 -1.601 49.870 1.00 50.31 272 THR C N 1
ATOM 4437 C CA . THR C 1 260 ? 36.021 -1.717 50.538 1.00 60.58 272 THR C CA 1
ATOM 4438 C C . THR C 1 260 ? 36.170 -2.089 52.009 1.00 50.58 272 THR C C 1
ATOM 4439 O O . THR C 1 260 ? 35.376 -1.636 52.842 1.00 56.97 272 THR C O 1
ATOM 4443 N N . LYS C 1 261 ? 37.179 -2.895 52.354 1.00 50.42 273 LYS C N 1
ATOM 4444 C CA . LYS C 1 261 ? 37.354 -3.282 53.752 1.00 47.65 273 LYS C CA 1
ATOM 4445 C C . LYS C 1 261 ? 37.723 -2.088 54.625 1.00 57.24 273 LYS C C 1
ATOM 4446 O O . LYS C 1 261 ? 37.281 -2.000 55.777 1.00 58.56 273 LYS C O 1
ATOM 4452 N N . ARG C 1 262 ? 38.531 -1.159 54.104 1.00 56.65 274 ARG C N 1
ATOM 4453 C CA . ARG C 1 262 ? 38.868 0.030 54.882 1.00 62.45 274 ARG C CA 1
ATOM 4454 C C . ARG C 1 262 ? 37.675 0.972 54.993 1.00 58.36 274 ARG C C 1
ATOM 4455 O O . ARG C 1 262 ? 37.449 1.573 56.050 1.00 55.37 274 ARG C O 1
ATOM 4463 N N . TRP C 1 263 ? 36.900 1.115 53.914 1.00 63.55 275 TRP C N 1
ATOM 4464 C CA . TRP C 1 263 ? 35.717 1.969 53.962 1.00 51.42 275 TRP C CA 1
ATOM 4465 C C . TRP C 1 263 ? 34.695 1.443 54.961 1.00 54.17 275 TRP C C 1
ATOM 4466 O O . TRP C 1 263 ? 34.075 2.222 55.695 1.00 55.79 275 TRP C O 1
ATOM 4477 N N . LEU C 1 264 ? 34.501 0.123 55.002 1.00 52.14 276 LEU C N 1
ATOM 4478 C CA . LEU C 1 264 ? 33.555 -0.453 55.951 1.00 45.52 276 LEU C CA 1
ATOM 4479 C C . LEU C 1 264 ? 34.029 -0.269 57.387 1.00 56.43 276 LEU C C 1
ATOM 4480 O O . LEU C 1 264 ? 33.218 -0.028 58.289 1.00 57.29 276 LEU C O 1
ATOM 4485 N N . ALA C 1 265 ? 35.340 -0.380 57.620 1.00 47.55 277 ALA C N 1
ATOM 4486 C CA . ALA C 1 265 ? 35.871 -0.179 58.965 1.00 60.66 277 ALA C CA 1
ATOM 4487 C C . ALA C 1 265 ? 35.768 1.281 59.390 1.00 53.27 277 ALA C C 1
ATOM 4488 O O . ALA C 1 265 ? 35.528 1.575 60.567 1.00 53.21 277 ALA C O 1
ATOM 4490 N N . GLN C 1 266 ? 35.948 2.211 58.448 1.00 47.23 278 GLN C N 1
ATOM 4491 C CA . GLN C 1 266 ? 35.790 3.625 58.771 1.00 60.00 278 GLN C CA 1
ATOM 4492 C C . GLN C 1 266 ? 34.335 3.981 59.040 1.00 50.87 278 GLN C C 1
ATOM 4493 O O . GLN C 1 266 ? 34.055 4.847 59.878 1.00 54.01 278 GLN C O 1
ATOM 4499 N N . LEU C 1 267 ? 33.400 3.336 58.339 1.00 49.83 279 LEU C N 1
ATOM 4500 C CA . LEU C 1 267 ? 31.984 3.602 58.569 1.00 45.38 279 LEU C CA 1
ATOM 4501 C C . LEU C 1 267 ? 31.584 3.216 59.988 1.00 55.94 279 LEU C C 1
ATOM 4502 O O . LEU C 1 267 ? 30.902 3.978 60.683 1.00 49.43 279 LEU C O 1
ATOM 4507 N N . VAL C 1 268 ? 31.999 2.029 60.434 1.00 53.49 280 VAL C N 1
ATOM 4508 C CA . VAL C 1 268 ? 31.657 1.586 61.781 1.00 59.40 280 VAL C CA 1
ATOM 4509 C C . VAL C 1 268 ? 32.336 2.466 62.824 1.00 58.68 280 VAL C C 1
ATOM 4510 O O . VAL C 1 268 ? 31.748 2.779 63.865 1.00 60.46 280 VAL C O 1
ATOM 4514 N N . LYS C 1 269 ? 33.564 2.913 62.547 1.00 66.36 281 LYS C N 1
ATOM 4515 C CA . LYS C 1 269 ? 34.264 3.776 63.495 1.00 64.94 281 LYS C CA 1
ATOM 4516 C C . LYS C 1 269 ? 33.639 5.163 63.569 1.00 69.48 281 LYS C C 1
ATOM 4517 O O . LYS C 1 269 ? 33.629 5.779 64.642 1.00 74.51 281 LYS C O 1
ATOM 4523 N N . ASN C 1 270 ? 33.105 5.666 62.455 1.00 57.43 282 ASN C N 1
ATOM 4524 C CA . ASN C 1 270 ? 32.437 6.962 62.487 1.00 59.01 282 ASN C CA 1
ATOM 4525 C C . ASN C 1 270 ? 31.133 6.895 63.267 1.00 62.90 282 ASN C C 1
ATOM 4526 O O . ASN C 1 270 ? 30.696 7.904 63.831 1.00 61.31 282 ASN C O 1
ATOM 4531 N N . LEU C 1 271 ? 30.505 5.720 63.320 1.00 58.55 283 LEU C N 1
ATOM 4532 C CA . LEU C 1 271 ? 29.257 5.569 64.055 1.00 64.09 283 LEU C CA 1
ATOM 4533 C C . LEU C 1 271 ? 29.480 5.294 65.536 1.00 80.29 283 LEU C C 1
ATOM 4534 O O . LEU C 1 271 ? 28.566 5.522 66.335 1.00 77.76 283 LEU C O 1
ATOM 4539 N N . GLN C 1 272 ? 30.664 4.804 65.923 1.00 92.00 284 GLN C N 1
ATOM 4540 C CA . GLN C 1 272 ? 30.941 4.630 67.345 1.00 95.80 284 GLN C CA 1
ATOM 4541 C C . GLN C 1 272 ? 31.217 5.963 68.026 1.00 111.76 284 GLN C C 1
ATOM 4542 O O . GLN C 1 272 ? 30.862 6.146 69.196 1.00 117.59 284 GLN C O 1
ATOM 4548 N N . GLU C 1 273 ? 31.838 6.900 67.318 1.00 124.43 285 GLU C N 1
ATOM 4549 C CA . GLU C 1 273 ? 32.145 8.210 67.877 1.00 136.37 285 GLU C CA 1
ATOM 4550 C C . GLU C 1 273 ? 30.923 9.123 67.863 1.00 142.24 285 GLU C C 1
ATOM 4551 O O . GLU C 1 273 ? 30.660 9.848 68.822 1.00 146.13 285 GLU C O 1
ATOM 4558 N N . ASP D 2 1 ? 36.867 5.149 44.415 1.00 108.42 813 ASP D N 1
ATOM 4559 C CA . ASP D 2 1 ? 36.158 4.300 43.466 1.00 116.61 813 ASP D CA 1
ATOM 4560 C C . ASP D 2 1 ? 35.791 5.073 42.206 1.00 125.26 813 ASP D C 1
ATOM 4561 O O . ASP D 2 1 ? 34.681 5.593 42.092 1.00 125.15 813 ASP D O 1
ATOM 4563 N N . ASP D 2 2 ? 36.727 5.152 41.259 1.00 136.70 814 ASP D N 1
ATOM 4564 C CA . ASP D 2 2 ? 36.482 5.805 39.981 1.00 136.43 814 ASP D CA 1
ATOM 4565 C C . ASP D 2 2 ? 36.313 4.805 38.842 1.00 134.04 814 ASP D C 1
ATOM 4566 O O . ASP D 2 2 ? 36.396 5.187 37.671 1.00 133.52 814 ASP D O 1
ATOM 4571 N N . ASP D 2 3 ? 36.085 3.533 39.160 1.00 129.86 815 ASP D N 1
ATOM 4572 C CA . ASP D 2 3 ? 35.845 2.524 38.141 1.00 121.93 815 ASP D CA 1
ATOM 4573 C C . ASP D 2 3 ? 34.746 1.589 38.624 1.00 102.91 815 ASP D C 1
ATOM 4574 O O . ASP D 2 3 ? 34.506 1.444 39.825 1.00 96.56 815 ASP D O 1
ATOM 4579 N N . LEU D 2 4 ? 34.077 0.955 37.663 1.00 86.19 816 LEU D N 1
ATOM 4580 C CA . LEU D 2 4 ? 33.001 0.016 37.942 1.00 75.59 816 LEU D CA 1
ATOM 4581 C C . LEU D 2 4 ? 33.463 -1.435 37.950 1.00 78.34 816 LEU D C 1
ATOM 4582 O O . LEU D 2 4 ? 32.718 -2.304 38.416 1.00 77.14 816 LEU D O 1
ATOM 4587 N N . GLY D 2 5 ? 34.666 -1.713 37.454 1.00 75.90 817 GLY D N 1
ATOM 4588 C CA . GLY D 2 5 ? 35.110 -3.071 37.239 1.00 71.42 817 GLY D CA 1
ATOM 4589 C C . GLY D 2 5 ? 34.673 -3.669 35.921 1.00 74.00 817 GLY D C 1
ATOM 4590 O O . GLY D 2 5 ? 34.987 -4.836 35.653 1.00 81.28 817 GLY D O 1
ATOM 4591 N N . PHE D 2 6 ? 33.962 -2.908 35.094 1.00 67.96 818 PHE D N 1
ATOM 4592 C CA . PHE D 2 6 ? 33.496 -3.376 33.797 1.00 66.74 818 PHE D CA 1
ATOM 4593 C C . PHE D 2 6 ? 33.192 -2.161 32.932 1.00 73.62 818 PHE D C 1
ATOM 4594 O O . PHE D 2 6 ? 33.184 -1.023 33.406 1.00 74.25 818 PHE D O 1
ATOM 4602 N N . ASP D 2 7 ? 32.942 -2.420 31.651 1.00 57.51 819 ASP D N 1
ATOM 4603 C CA . ASP D 2 7 ? 32.536 -1.383 30.713 1.00 60.76 819 ASP D CA 1
ATOM 4604 C C . ASP D 2 7 ? 31.089 -1.615 30.312 1.00 52.91 819 ASP D C 1
ATOM 4605 O O . ASP D 2 7 ? 30.774 -2.676 29.752 1.00 52.84 819 ASP D O 1
ATOM 4610 N N . PRO D 2 8 ? 30.180 -0.675 30.587 1.00 50.98 820 PRO D N 1
ATOM 4611 C CA . PRO D 2 8 ? 28.761 -0.921 30.271 1.00 55.03 820 PRO D CA 1
ATOM 4612 C C . PRO D 2 8 ? 28.496 -1.148 28.793 1.00 59.45 820 PRO D C 1
ATOM 4613 O O . PRO D 2 8 ? 27.618 -1.946 28.442 1.00 49.69 820 PRO D O 1
ATOM 4617 N N . PHE D 2 9 ? 29.232 -0.467 27.913 1.00 69.77 821 PHE D N 1
ATOM 4618 C CA . PHE D 2 9 ? 29.000 -0.630 26.481 1.00 63.11 821 PHE D CA 1
ATOM 4619 C C . PHE D 2 9 ? 29.534 -1.966 25.978 1.00 54.40 821 PHE D C 1
ATOM 4620 O O . PHE D 2 9 ? 28.925 -2.593 25.103 1.00 57.12 821 PHE D O 1
ATOM 4628 N N . VAL D 2 10 ? 30.673 -2.415 26.511 1.00 57.31 822 VAL D N 1
ATOM 4629 C CA . VAL D 2 10 ? 31.221 -3.708 26.109 1.00 61.55 822 VAL D CA 1
ATOM 4630 C C . VAL D 2 10 ? 30.281 -4.835 26.520 1.00 66.18 822 VAL D C 1
ATOM 4631 O O . VAL D 2 10 ? 30.043 -5.776 25.753 1.00 69.58 822 VAL D O 1
ATOM 4635 N N . GLU D 2 11 ? 29.725 -4.754 27.732 1.00 52.75 823 GLU D N 1
ATOM 4636 C CA . GLU D 2 11 ? 28.768 -5.761 28.179 1.00 54.41 823 GLU D CA 1
ATOM 4637 C C . GLU D 2 11 ? 27.472 -5.698 27.381 1.00 58.30 823 GLU D C 1
ATOM 4638 O O . GLU D 2 11 ? 26.795 -6.719 27.217 1.00 58.85 823 GLU D O 1
ATOM 4644 N N . THR D 2 12 ? 27.109 -4.512 26.888 1.00 64.98 824 THR D N 1
ATOM 4645 C CA . THR D 2 12 ? 25.900 -4.376 26.083 1.00 52.47 824 THR D CA 1
ATOM 4646 C C . THR D 2 12 ? 26.026 -5.109 24.753 1.00 49.76 824 THR D C 1
ATOM 4647 O O . THR D 2 12 ? 25.092 -5.800 24.328 1.00 62.47 824 THR D O 1
ATOM 4651 N N . GLN D 2 13 ? 27.171 -4.973 24.079 1.00 56.79 825 GLN D N 1
ATOM 4652 C CA . GLN D 2 13 ? 27.355 -5.653 22.800 1.00 56.98 825 GLN D CA 1
ATOM 4653 C C . GLN D 2 13 ? 27.324 -7.170 22.958 1.00 66.02 825 GLN D C 1
ATOM 4654 O O . GLN D 2 13 ? 26.786 -7.874 22.097 1.00 64.89 825 GLN D O 1
ATOM 4660 N N . LYS D 2 14 ? 27.899 -7.696 24.045 1.00 60.97 826 LYS D N 1
ATOM 4661 C CA . LYS D 2 14 ? 27.867 -9.142 24.252 1.00 61.70 826 LYS D CA 1
ATOM 4662 C C . LYS D 2 14 ? 26.447 -9.643 24.479 1.00 61.77 826 LYS D C 1
ATOM 4663 O O . LYS D 2 14 ? 26.054 -10.679 23.929 1.00 73.97 826 LYS D O 1
ATOM 4669 N N . GLY D 2 15 ? 25.664 -8.926 25.285 1.00 57.01 827 GLY D N 1
ATOM 4670 C CA . GLY D 2 15 ? 24.319 -9.384 25.588 1.00 60.90 827 GLY D CA 1
ATOM 4671 C C . GLY D 2 15 ? 23.383 -9.285 24.400 1.00 56.00 827 GLY D C 1
ATOM 4672 O O . GLY D 2 15 ? 22.575 -10.186 24.156 1.00 65.51 827 GLY D O 1
ATOM 4673 N N . LEU D 2 16 ? 23.475 -8.191 23.644 1.00 60.77 828 LEU D N 1
ATOM 4674 C CA . LEU D 2 16 ? 22.592 -7.985 22.505 1.00 59.78 828 LEU D CA 1
ATOM 4675 C C . LEU D 2 16 ? 22.994 -8.814 21.293 1.00 63.91 828 LEU D C 1
ATOM 4676 O O . LEU D 2 16 ? 22.175 -8.997 20.387 1.00 58.21 828 LEU D O 1
ATOM 4681 N N . ALA D 2 17 ? 24.230 -9.318 21.257 1.00 72.28 829 ALA D N 1
ATOM 4682 C CA . ALA D 2 17 ? 24.669 -10.120 20.119 1.00 73.38 829 ALA D CA 1
ATOM 4683 C C . ALA D 2 17 ? 23.895 -11.429 20.028 1.00 70.66 829 ALA D C 1
ATOM 4684 O O . ALA D 2 17 ? 23.576 -11.891 18.927 1.00 68.92 829 ALA D O 1
ATOM 4686 N N . GLU D 2 18 ? 23.582 -12.041 21.173 1.00 78.44 830 GLU D N 1
ATOM 4687 C CA . GLU D 2 18 ? 22.845 -13.300 21.156 1.00 91.24 830 GLU D CA 1
ATOM 4688 C C . GLU D 2 18 ? 21.407 -13.096 20.696 1.00 88.08 830 GLU D C 1
ATOM 4689 O O . GLU D 2 18 ? 20.883 -13.893 19.908 1.00 86.47 830 GLU D O 1
ATOM 4695 N N . LEU D 2 19 ? 20.752 -12.038 21.176 1.00 72.76 831 LEU D N 1
ATOM 4696 C CA . LEU D 2 19 ? 19.356 -11.807 20.828 1.00 74.73 831 LEU D CA 1
ATOM 4697 C C . LEU D 2 19 ? 19.198 -11.260 19.415 1.00 79.17 831 LEU D C 1
ATOM 4698 O O . LEU D 2 19 ? 18.177 -11.520 18.768 1.00 85.35 831 LEU D O 1
ATOM 4703 N N . MET D 2 20 ? 20.186 -10.506 18.922 1.00 73.74 832 MET D N 1
ATOM 4704 C CA . MET D 2 20 ? 20.110 -9.983 17.560 1.00 74.65 832 MET D CA 1
ATOM 4705 C C . MET D 2 20 ? 20.107 -11.108 16.533 1.00 88.08 832 MET D C 1
ATOM 4706 O O . MET D 2 20 ? 19.436 -11.011 15.499 1.00 105.41 832 MET D O 1
ATOM 4711 N N . GLU D 2 21 ? 20.849 -12.184 16.798 1.00 72.64 833 GLU D N 1
ATOM 4712 C CA . GLU D 2 21 ? 20.874 -13.314 15.879 1.00 78.66 833 GLU D CA 1
ATOM 4713 C C . GLU D 2 21 ? 19.653 -14.209 16.028 1.00 83.02 833 GLU D C 1
ATOM 4714 O O . GLU D 2 21 ? 19.315 -14.937 15.089 1.00 94.13 833 GLU D O 1
ATOM 4720 N N . ASN D 2 22 ? 18.990 -14.172 17.184 1.00 82.29 834 ASN D N 1
ATOM 4721 C CA . ASN D 2 22 ? 17.832 -15.011 17.463 1.00 89.16 834 ASN D CA 1
ATOM 4722 C C . ASN D 2 22 ? 16.516 -14.239 17.419 1.00 98.70 834 ASN D C 1
ATOM 4723 O O . ASN D 2 22 ? 15.530 -14.678 18.020 1.00 98.56 834 ASN D O 1
ATOM 4728 N N . GLU D 2 23 ? 16.469 -13.104 16.724 1.00 91.29 835 GLU D N 1
ATOM 4729 C CA . GLU D 2 23 ? 15.238 -12.336 16.596 1.00 83.03 835 GLU D CA 1
ATOM 4730 C C . GLU D 2 23 ? 14.868 -12.164 15.128 1.00 82.42 835 GLU D C 1
ATOM 4731 O O . GLU D 2 23 ? 15.739 -11.969 14.274 1.00 80.37 835 GLU D O 1
ATOM 4737 N N . VAL D 2 24 ? 13.571 -12.263 14.842 1.00 84.77 836 VAL D N 1
ATOM 4738 C CA . VAL D 2 24 ? 13.091 -12.174 13.468 1.00 86.06 836 VAL D CA 1
ATOM 4739 C C . VAL D 2 24 ? 12.777 -10.731 13.080 1.00 89.51 836 VAL D C 1
ATOM 4740 O O . VAL D 2 24 ? 12.992 -10.340 11.928 1.00 94.52 836 VAL D O 1
ATOM 4744 N N . VAL D 2 25 ? 12.289 -9.924 14.020 1.00 84.80 837 VAL D N 1
ATOM 4745 C CA . VAL D 2 25 ? 11.923 -8.538 13.759 1.00 85.14 837 VAL D CA 1
ATOM 4746 C C . VAL D 2 25 ? 13.113 -7.676 14.148 1.00 87.02 837 VAL D C 1
ATOM 4747 O O . VAL D 2 25 ? 13.707 -7.870 15.216 1.00 82.55 837 VAL D O 1
ATOM 4751 N N . GLN D 2 26 ? 13.455 -6.720 13.292 1.00 95.81 838 GLN D N 1
ATOM 4752 C CA . GLN D 2 26 ? 14.566 -5.820 13.568 1.00 100.95 838 GLN D CA 1
ATOM 4753 C C . GLN D 2 26 ? 14.121 -4.362 13.619 1.00 95.72 838 GLN D C 1
ATOM 4754 O O . GLN D 2 26 ? 14.814 -3.510 14.178 1.00 89.38 838 GLN D O 1
#

Solvent-accessible surface area: 26012 Å² total; per-residue (Å²): 47,102,142,98,108,83,108,96,81,4,98,87,20,12,107,36,0,66,50,96,168,53,18,74,74,0,0,76,42,0,4,130,45,36,128,81,26,111,60,0,0,21,16,0,40,166,53,26,11,6,0,13,10,0,4,54,5,0,19,75,11,3,46,12,13,79,92,67,79,11,53,0,90,72,0,26,60,3,0,7,0,0,1,0,0,30,18,0,0,48,42,102,124,4,28,48,41,1,6,54,1,24,2,0,0,2,0,5,6,0,0,111,12,102,19,158,61,100,10,1,22,36,0,9,2,1,0,0,4,0,0,2,13,0,3,76,36,98,68,83,68,0,10,46,17,0,24,32,12,52,0,19,63,14,2,2,54,4,0,54,56,15,47,75,38,0,27,0,0,0,0,0,0,1,13,26,1,0,59,28,111,58,0,16,59,56,0,3,123,58,200,118,70,25,61,56,1,13,102,2,0,19,83,1,0,92,49,5,35,145,138,84,15,39,88,8,1,64,8,0,0,49,0,1,16,32,0,0,69,18,92,153,3,59,94,36,0,74,150,66,9,20,91,48,2,110,86,116,60,6,58,146,39,3,146,123,26,102,48,0,92,148,43,26,56,72,0,56,100,33,17,132,153,108,86,7,64,27,44,11,3,52,48,0,68,125,8,0,43,115,39,44,135,127,63,109,141,231,189,119,142,75,97,104,91,2,89,89,28,0,96,39,0,60,46,72,166,51,8,86,77,0,0,69,52,0,4,133,53,25,141,76,18,100,68,2,2,13,10,0,62,125,29,143,14,0,14,4,3,0,0,9,9,0,3,71,7,0,22,20,10,71,47,76,93,10,21,0,32,58,0,22,57,0,0,4,0,0,0,0,0,32,22,0,0,46,42,91,108,1,68,74,40,0,6,62,7,28,0,0,11,1,0,11,5,0,6,76,16,130,21,160,72,100,7,2,24,34,0,11,1,0,0,0,5,0,0,2,10,2,2,85,24,102,69,99,91,3,10,62,15,0,15,65,11,91,0,16,44,13,0,2,140,8,0,64,70,16,42,62,29,0,27,0,0,0,0,0,0,0,2,17,0,0,61,24,114,62,0,14,54,68,0,10,126,55,150,128,83,10,22,77,2,13,118,7,0,20,70,3,0,90,76,8,43,145,134,95,14,39,89,7,1,45,1,0,0,44,0,2,12,32,0,0,66,16,69,166,2,60,88,26,0,80,133,67,7,20,89,52,3,103,88,116,57,9,64,145,40,4,148,120,29,102,57,0,86,162,35,28,64,69,0,42,114,45,19,134,142,36,86,89,10,64,30,46,9,6,67,55,0,58,138,4,0,46,108,57,51,150,122,33,151,105,134

Radius of gyration: 27.18 Å; Cα contacts (8 Å, |Δi|>4): 738; chains: 4; bounding box: 68×63×88 Å

CATH classification: 1.25.10.10

B-factor: mean 53.02, std 21.67, range [22.52, 166.94]

InterPro domains:
  IPR007216 CCR4-NOT transcription complex subunit 9 [PF04078] (25-283)
  IPR007216 CCR4-NOT transcription complex subunit 9 [PTHR12262] (15-287)
  IPR011989 Armadillo-like helical [G3DSA:1.25.10.10] (14-285)
  IPR016024 Armadillo-type fold [SSF48371] (30-252)

Nearest PDB structures (foldseek):
  6hom-assembly1_A  TM=9.894E-01  e=2.400E-33  Homo sapiens
  4ct7-assembly1_B  TM=9.964E-01  e=4.910E-32  Homo sapiens
  4ct6-assembly1_B  TM=9.963E-01  e=1.324E-31  Homo sapiens
  4cv5-assembly2_D  TM=9.754E-01  e=7.632E-20  Saccharomyces cerevisiae
  4cv5-assembly1_B  TM=9.696E-01  e=1.078E-19  Saccharomyces cerevisiae

Foldseek 3Di:
DVVVVVVVVLLVLLVLLLDPVRNQVSLVVVLVCLPVDLCLLCSQVVDVSSVVSLLVLLVVCVVCQVPPPDDQVSLVSNLSSLSSLLSQCQRPVRNVVSLVVVVLVSLVSLLQGDDQDPSSLVSLLSSLVSLLSNLVNVDPVSLVSVLVDPLLVSLLVCLQRGDPSSVLSSLSSLLSLLVDPVSLCSQVVDPVSVVSNLVSLLNNLVVCLVVPDLSNLQSSLSNLLSNLVDPVSLQVCLPSPDVCLVDCSCVVVCVPPPNSVVSSVNNVVSNVD/DDDPDDVVVVVCVVVVVVVVVPDDD/DVVVVVVLLVLLVLLQDPVRNQVSLVVVLVCLPVDLCLLVSQVVDPCSLVSLLCLLVVCLVCLVVPPDDQSSLVSNLSSLSSLLSQCQRPVRVVVSVVVVVLVSLVSLLPGDDPDPSSQVSLLSSLSSLLSNLVVVDPSSLVSCVVVVCLVSLLVCLQRHDPSSVLSSLSNLLSLLVDPVSLCVQVVDPVSVCSVLVSLLNNLVVCLVPPDLSNVQSSLSSLLSNLVDPSSLQVCLPSPDCCLVDCSCVPVCVPVPNSVVSSVNSVVSSVD/DPDDPDDPVVVVCVVVVVVVVVDDDD